Protein AF-A0A9W3X1X2-F1 (afdb_monomer_lite)

Organism: Bacillus thuringiensis (NCBI:txid1428)

pLDDT: mean 78.3, std 17.41, range [26.88, 95.81]

Structure (mmCIF, N/CA/C/O backbone):
data_AF-A0A9W3X1X2-F1
#
_entry.id   AF-A0A9W3X1X2-F1
#
loop_
_atom_site.group_PDB
_atom_site.id
_atom_site.type_symbol
_atom_site.label_atom_id
_atom_site.label_alt_id
_atom_site.label_comp_id
_atom_site.label_asym_id
_atom_site.label_entity_id
_atom_site.label_seq_id
_atom_site.pdbx_PDB_ins_code
_atom_site.Cartn_x
_atom_site.Cartn_y
_atom_site.Cartn_z
_atom_site.occupancy
_atom_site.B_iso_or_equiv
_atom_site.auth_seq_id
_atom_site.auth_comp_id
_atom_site.auth_asym_id
_atom_site.auth_atom_id
_atom_site.pdbx_PDB_model_num
ATOM 1 N N . MET A 1 1 ? -6.642 -30.412 -2.683 1.00 58.03 1 MET A N 1
ATOM 2 C CA . MET A 1 1 ? -6.364 -29.283 -3.602 1.00 58.03 1 MET A CA 1
ATOM 3 C C . MET A 1 1 ? -5.579 -28.286 -2.792 1.00 58.03 1 MET A C 1
ATOM 5 O O . MET A 1 1 ? -6.203 -27.614 -1.983 1.00 58.03 1 MET A O 1
ATOM 9 N N . ALA A 1 2 ? -4.264 -28.210 -2.980 1.00 64.50 2 ALA A N 1
ATOM 10 C CA . ALA A 1 2 ? -3.478 -27.242 -2.226 1.00 64.50 2 ALA A CA 1
ATOM 11 C C . ALA A 1 2 ? -2.322 -26.574 -2.997 1.00 64.50 2 ALA A C 1
ATOM 13 O O . ALA A 1 2 ? -1.527 -25.850 -2.421 1.00 64.50 2 ALA A O 1
ATOM 14 N N . LYS A 1 3 ? -2.352 -26.620 -4.336 1.00 83.69 3 LYS A N 1
ATOM 15 C CA . LYS A 1 3 ? -1.809 -25.515 -5.148 1.00 83.69 3 LYS A CA 1
ATOM 16 C C . LYS A 1 3 ? -2.800 -24.353 -5.187 1.00 83.69 3 LYS A C 1
ATOM 18 O O . LYS A 1 3 ? -4.008 -24.583 -5.312 1.00 83.69 3 LYS A O 1
ATOM 23 N N . LEU A 1 4 ? -2.308 -23.119 -5.152 1.00 84.44 4 LEU A N 1
ATOM 24 C CA . LEU A 1 4 ? -3.162 -21.940 -5.254 1.00 84.44 4 LEU A CA 1
ATOM 25 C C . LEU A 1 4 ? -3.744 -21.828 -6.669 1.00 84.44 4 LEU A C 1
ATOM 27 O O . LEU A 1 4 ? -3.025 -21.714 -7.663 1.00 84.44 4 LEU A O 1
ATOM 31 N N . ALA A 1 5 ? -5.072 -21.872 -6.762 1.00 76.81 5 ALA A N 1
ATOM 32 C CA . ALA A 1 5 ? -5.795 -21.589 -7.995 1.00 76.81 5 ALA A CA 1
ATOM 33 C C . ALA A 1 5 ? -5.966 -20.071 -8.159 1.00 76.81 5 ALA A C 1
ATOM 35 O O . ALA A 1 5 ? -6.158 -19.360 -7.178 1.00 76.81 5 ALA A O 1
ATOM 36 N N . ASN A 1 6 ? -5.950 -19.578 -9.400 1.00 77.31 6 ASN A N 1
ATOM 37 C CA . ASN A 1 6 ? -6.138 -18.156 -9.732 1.00 77.31 6 ASN A CA 1
ATOM 38 C C . ASN A 1 6 ? -5.021 -17.211 -9.248 1.00 77.31 6 ASN A C 1
ATOM 40 O O . ASN A 1 6 ? -5.272 -16.023 -9.057 1.00 77.31 6 ASN A O 1
ATOM 44 N N . VAL A 1 7 ? -3.790 -17.705 -9.082 1.00 79.81 7 VAL A N 1
ATOM 45 C CA . VAL A 1 7 ? -2.621 -16.818 -8.975 1.00 79.81 7 VAL A CA 1
ATOM 46 C C . VAL A 1 7 ? -2.352 -16.215 -10.352 1.00 79.81 7 VAL A C 1
ATOM 48 O O . VAL A 1 7 ? -2.057 -16.938 -11.305 1.00 79.81 7 VAL A O 1
ATOM 51 N N . LYS A 1 8 ? -2.466 -14.893 -10.470 1.00 82.94 8 LYS A N 1
ATOM 52 C CA . LYS A 1 8 ? -2.152 -14.151 -11.693 1.00 82.94 8 LYS A CA 1
ATOM 53 C C . LYS A 1 8 ? -0.729 -13.617 -11.590 1.00 82.94 8 LYS A C 1
ATOM 55 O O . LYS A 1 8 ? -0.434 -12.752 -10.775 1.00 82.94 8 LYS A O 1
ATOM 60 N N . VAL A 1 9 ? 0.170 -14.135 -12.419 1.00 82.81 9 VAL A N 1
ATOM 61 C CA . VAL A 1 9 ? 1.550 -13.641 -12.489 1.00 82.81 9 VAL A CA 1
ATOM 62 C C . VAL A 1 9 ? 1.548 -12.327 -13.266 1.00 82.81 9 VAL A C 1
ATOM 64 O O . VAL A 1 9 ? 1.206 -12.313 -14.446 1.00 82.81 9 VAL A O 1
ATOM 67 N N . VAL A 1 10 ? 1.888 -11.225 -12.597 1.00 69.69 10 VAL A N 1
ATOM 68 C CA . VAL A 1 10 ? 1.957 -9.891 -13.215 1.00 69.69 10 VAL A CA 1
ATOM 69 C C . VAL A 1 10 ? 3.300 -9.720 -13.917 1.00 69.69 10 VAL A C 1
ATOM 71 O O . VAL A 1 10 ? 3.358 -9.271 -15.058 1.00 69.69 10 VAL A O 1
ATOM 74 N N . ASN A 1 11 ? 4.380 -10.105 -13.234 1.00 77.25 11 ASN A N 1
ATOM 75 C CA . ASN A 1 11 ? 5.739 -10.198 -13.762 1.00 77.25 11 ASN A CA 1
ATOM 76 C C . ASN A 1 11 ? 6.569 -11.160 -12.885 1.00 77.25 11 ASN A C 1
ATOM 78 O O . ASN A 1 11 ? 6.034 -11.794 -11.977 1.00 77.25 11 ASN A O 1
ATOM 82 N N . GLU A 1 12 ? 7.872 -11.282 -13.147 1.00 78.44 12 GLU A N 1
ATOM 83 C CA . GLU A 1 12 ? 8.774 -12.173 -12.396 1.00 78.44 12 GLU A CA 1
ATOM 84 C C . GLU A 1 12 ? 8.843 -11.882 -10.886 1.00 78.44 12 GLU A C 1
ATOM 86 O O . GLU A 1 12 ? 9.035 -12.804 -10.096 1.00 78.44 12 GLU A O 1
ATOM 91 N N . ASN A 1 13 ? 8.602 -10.632 -10.482 1.00 85.38 13 ASN A N 1
ATOM 92 C CA . ASN A 1 13 ? 8.718 -10.164 -9.103 1.00 85.38 13 ASN A CA 1
ATOM 93 C C . ASN A 1 13 ? 7.359 -9.907 -8.439 1.00 85.38 13 ASN A C 1
ATOM 95 O O . ASN A 1 13 ? 7.319 -9.493 -7.282 1.00 85.38 13 ASN A O 1
ATOM 99 N N . LYS A 1 14 ? 6.239 -10.109 -9.144 1.00 84.25 14 LYS A N 1
ATOM 100 C CA . LYS A 1 14 ? 4.907 -9.742 -8.654 1.00 84.25 14 LYS A CA 1
ATOM 101 C C . LYS A 1 14 ? 3.842 -10.742 -9.086 1.00 84.25 14 LYS A C 1
ATOM 103 O O . LYS A 1 14 ? 3.657 -11.007 -10.276 1.00 84.25 14 LYS A O 1
ATOM 108 N N . VAL A 1 15 ? 3.077 -11.223 -8.111 1.00 84.06 15 VAL A N 1
ATOM 109 C CA . VAL A 1 15 ? 1.909 -12.083 -8.327 1.00 84.06 15 VAL A CA 1
ATOM 110 C C . VAL A 1 15 ? 0.683 -11.518 -7.620 1.00 84.06 15 VAL A C 1
ATOM 112 O O . VAL A 1 15 ? 0.778 -10.901 -6.567 1.00 84.06 15 VAL A O 1
ATOM 115 N N . GLU A 1 16 ? -0.482 -11.710 -8.213 1.00 83.88 16 GLU A N 1
ATOM 116 C CA . GLU A 1 16 ? -1.778 -11.319 -7.675 1.00 83.88 16 GLU A CA 1
ATOM 117 C C . GLU A 1 16 ? -2.522 -12.573 -7.217 1.00 83.88 16 GLU A C 1
ATOM 119 O O . GLU A 1 16 ? -2.666 -13.536 -7.975 1.00 83.88 16 GLU A O 1
ATOM 124 N N . TYR A 1 17 ? -3.010 -12.565 -5.981 1.00 83.31 17 TYR A N 1
ATOM 125 C CA . TYR A 1 17 ? -3.789 -13.662 -5.425 1.00 83.31 17 TYR A CA 1
ATOM 126 C C . TYR A 1 17 ? -4.832 -13.132 -4.442 1.00 83.31 17 TYR A C 1
ATOM 128 O O . TYR A 1 17 ? -4.536 -12.303 -3.585 1.00 83.31 17 TYR A O 1
ATOM 136 N N . ASN A 1 18 ? -6.071 -13.612 -4.579 1.00 77.12 18 ASN A N 1
ATOM 137 C CA . ASN A 1 18 ? -7.193 -13.310 -3.685 1.00 77.12 18 ASN A CA 1
ATOM 138 C C . ASN A 1 18 ? -7.416 -11.805 -3.404 1.00 77.12 18 ASN A C 1
ATOM 140 O O . ASN A 1 18 ? -7.656 -11.405 -2.268 1.00 77.12 18 ASN A O 1
ATOM 144 N N . GLY A 1 19 ? -7.298 -10.958 -4.433 1.00 67.44 19 GLY A N 1
ATOM 145 C CA . GLY A 1 19 ? -7.490 -9.510 -4.287 1.00 67.44 19 GLY A CA 1
ATOM 146 C C . GLY A 1 19 ? -6.293 -8.760 -3.695 1.00 67.44 19 GLY A C 1
ATOM 147 O O . GLY A 1 19 ? -6.420 -7.576 -3.401 1.00 67.44 19 GLY A O 1
ATOM 148 N N . PHE A 1 20 ? -5.135 -9.406 -3.535 1.00 73.94 20 PHE A N 1
ATOM 149 C CA . PHE A 1 20 ? -3.901 -8.785 -3.053 1.00 73.94 20 PHE A CA 1
ATOM 150 C C . PHE A 1 20 ? -2.744 -8.986 -4.028 1.00 73.94 20 PHE A C 1
ATOM 152 O O . PHE A 1 20 ? -2.660 -9.988 -4.737 1.00 73.94 20 PHE A O 1
ATOM 159 N N . VAL A 1 21 ? -1.834 -8.020 -4.026 1.00 76.81 21 VAL A N 1
ATOM 160 C CA . VAL A 1 21 ? -0.546 -8.068 -4.707 1.00 76.81 21 VAL A CA 1
ATOM 161 C C . VAL A 1 21 ? 0.501 -8.619 -3.744 1.00 76.81 21 VAL A C 1
ATOM 163 O O . VAL A 1 21 ? 0.602 -8.167 -2.603 1.00 76.81 21 VAL A O 1
ATOM 166 N N . TYR A 1 22 ? 1.299 -9.567 -4.218 1.00 89.12 22 TYR A N 1
ATOM 167 C CA . TYR A 1 22 ? 2.428 -10.162 -3.519 1.00 89.12 22 TYR A CA 1
ATOM 168 C C . TYR A 1 22 ? 3.716 -9.886 -4.301 1.00 89.12 22 TYR A C 1
ATOM 170 O O . TYR A 1 22 ? 3.749 -10.067 -5.520 1.00 89.12 22 TYR A O 1
ATOM 178 N N . THR A 1 23 ? 4.772 -9.450 -3.617 1.00 88.69 23 THR A N 1
ATOM 179 C CA . THR A 1 23 ? 6.056 -9.072 -4.230 1.00 88.69 23 THR A CA 1
ATOM 180 C C . THR A 1 23 ? 7.182 -10.006 -3.807 1.00 88.69 23 THR A C 1
ATOM 182 O O . THR A 1 23 ? 7.220 -10.460 -2.666 1.00 88.69 23 THR A O 1
ATOM 185 N N . LEU A 1 24 ? 8.097 -10.306 -4.728 1.00 91.69 24 LEU A N 1
ATOM 186 C CA . LEU A 1 24 ? 9.249 -11.170 -4.488 1.00 91.69 24 LEU A CA 1
ATOM 187 C C . LEU A 1 24 ? 10.146 -10.564 -3.401 1.00 91.69 24 LEU A C 1
ATOM 189 O O . LEU A 1 24 ? 10.536 -9.399 -3.482 1.00 91.69 24 LEU A O 1
ATOM 193 N N . VAL A 1 25 ? 10.488 -11.365 -2.395 1.00 90.38 25 VAL A N 1
ATOM 194 C CA . VAL A 1 25 ? 11.374 -10.974 -1.296 1.00 90.38 25 VAL A CA 1
ATOM 195 C C . VAL A 1 25 ? 12.631 -11.836 -1.276 1.00 90.38 25 VAL A C 1
ATOM 197 O O . VAL A 1 25 ? 12.610 -13.009 -1.633 1.00 90.38 25 VAL A O 1
ATOM 200 N N . THR A 1 26 ? 13.739 -11.241 -0.837 1.00 83.88 26 THR A N 1
ATOM 201 C CA . THR A 1 26 ? 15.051 -11.901 -0.717 1.00 83.88 26 THR A CA 1
ATOM 202 C C . THR A 1 26 ? 15.338 -12.449 0.683 1.00 83.88 26 THR A C 1
ATOM 204 O O . THR A 1 26 ? 16.428 -12.960 0.922 1.00 83.88 26 THR A O 1
ATOM 207 N N . GLY A 1 27 ? 14.395 -12.312 1.620 1.00 81.56 27 GLY A N 1
ATOM 208 C CA . GLY A 1 27 ? 14.510 -12.836 2.983 1.00 81.56 27 GLY A CA 1
ATOM 209 C C . GLY A 1 27 ? 13.617 -14.049 3.214 1.00 81.56 27 GLY A C 1
ATOM 210 O O . GLY A 1 27 ? 12.752 -14.340 2.390 1.00 81.56 27 GLY A O 1
ATOM 211 N N . ASP A 1 28 ? 13.803 -14.690 4.367 1.00 89.88 28 ASP A N 1
ATOM 212 C CA . ASP A 1 28 ? 13.058 -15.879 4.786 1.00 89.88 28 ASP A CA 1
ATOM 213 C C . ASP A 1 28 ? 11.540 -15.692 4.650 1.00 89.88 28 ASP A C 1
ATOM 215 O O . ASP A 1 28 ? 10.989 -14.602 4.893 1.00 89.88 28 ASP A O 1
ATOM 219 N N . ALA A 1 29 ? 10.870 -16.772 4.253 1.00 89.81 29 ALA A N 1
ATOM 220 C CA . ALA A 1 29 ? 9.425 -16.844 4.180 1.00 89.81 29 ALA A CA 1
ATOM 221 C C . ALA A 1 29 ? 8.799 -16.743 5.566 1.00 89.81 29 ALA A C 1
ATOM 223 O O . ALA A 1 29 ? 9.352 -17.199 6.567 1.00 89.81 29 ALA A O 1
ATOM 224 N N . LYS A 1 30 ? 7.615 -16.142 5.599 1.00 91.75 30 LYS A N 1
ATOM 225 C CA . LYS A 1 30 ? 6.756 -16.030 6.772 1.00 91.75 30 LYS A CA 1
ATOM 226 C C . LYS A 1 30 ? 5.417 -16.685 6.469 1.00 91.75 30 LYS A C 1
ATOM 228 O O . LYS A 1 30 ? 5.033 -16.834 5.311 1.00 91.75 30 LYS A O 1
ATOM 233 N N . VAL A 1 31 ? 4.689 -17.020 7.527 1.00 89.44 31 VAL A N 1
ATOM 234 C CA . VAL A 1 31 ? 3.285 -17.434 7.430 1.00 89.44 31 VAL A CA 1
ATOM 235 C C . VAL A 1 31 ? 2.508 -16.405 6.596 1.00 89.44 31 VAL A C 1
ATOM 237 O O . VAL A 1 31 ? 2.707 -15.202 6.761 1.00 89.44 31 VAL A O 1
ATOM 240 N N . GLU A 1 32 ? 1.643 -16.894 5.706 1.00 88.50 32 GLU A N 1
ATOM 241 C CA . GLU A 1 32 ? 0.856 -16.141 4.714 1.00 88.50 32 GLU A CA 1
ATOM 242 C C . GLU A 1 32 ? 1.614 -15.616 3.484 1.00 88.50 32 GLU A C 1
ATOM 244 O O . GLU A 1 32 ? 0.979 -15.064 2.576 1.00 88.50 32 GLU A O 1
ATOM 249 N N . ASP A 1 33 ? 2.930 -15.815 3.393 1.00 93.31 33 ASP A N 1
ATOM 250 C CA . ASP A 1 33 ? 3.648 -15.602 2.135 1.00 93.31 33 ASP A CA 1
ATOM 251 C C . ASP A 1 33 ? 3.246 -16.674 1.098 1.00 93.31 33 ASP A C 1
ATOM 253 O O . ASP A 1 33 ? 2.682 -17.724 1.416 1.00 93.31 33 ASP A O 1
ATOM 257 N N . ILE A 1 34 ? 3.529 -16.409 -0.176 1.00 93.75 34 ILE A N 1
ATOM 258 C CA . ILE A 1 34 ? 3.343 -17.364 -1.271 1.00 93.75 34 ILE A CA 1
ATOM 259 C C . ILE A 1 34 ? 4.714 -17.851 -1.722 1.00 93.75 34 ILE A C 1
ATOM 261 O O . ILE A 1 34 ? 5.557 -17.047 -2.106 1.00 93.75 34 ILE A O 1
ATOM 265 N N . VAL A 1 35 ? 4.928 -19.161 -1.748 1.00 93.31 35 VAL A N 1
ATOM 266 C CA . VAL A 1 35 ? 6.152 -19.765 -2.279 1.00 93.31 35 VAL A CA 1
ATOM 267 C C . VAL A 1 35 ? 5.898 -20.341 -3.669 1.00 93.31 35 VAL A C 1
ATOM 269 O O . VAL A 1 35 ? 4.869 -20.971 -3.922 1.00 93.31 35 VAL A O 1
ATOM 272 N N . LYS A 1 36 ? 6.826 -20.104 -4.596 1.00 93.94 36 LYS A N 1
ATOM 273 C CA . LYS A 1 36 ? 6.826 -20.716 -5.926 1.00 93.94 36 LYS A CA 1
ATOM 274 C C . LYS A 1 36 ? 7.814 -21.874 -5.941 1.00 93.94 36 LYS A C 1
ATOM 276 O O . LYS A 1 36 ? 9.012 -21.652 -5.771 1.00 93.94 36 LYS A O 1
ATOM 281 N N . ALA A 1 37 ? 7.316 -23.080 -6.197 1.00 90.25 37 ALA A N 1
ATOM 282 C CA . ALA A 1 37 ? 8.155 -24.266 -6.320 1.00 90.25 37 ALA A CA 1
ATOM 283 C C . ALA A 1 37 ? 9.147 -24.091 -7.481 1.00 90.25 37 ALA A C 1
ATOM 285 O O . ALA A 1 37 ? 8.745 -23.805 -8.612 1.00 90.25 37 ALA A O 1
ATOM 286 N N . SER A 1 38 ? 10.440 -24.235 -7.197 1.00 87.75 38 SER A N 1
ATOM 287 C CA . SER A 1 38 ? 11.518 -24.156 -8.196 1.00 87.75 38 SER A CA 1
ATOM 288 C C . SER A 1 38 ? 11.817 -25.508 -8.839 1.00 87.75 38 SER A C 1
ATOM 290 O O . SER A 1 38 ? 12.413 -25.535 -9.909 1.00 87.75 38 SER A O 1
ATOM 292 N N . GLU A 1 39 ? 11.367 -26.607 -8.226 1.00 83.00 39 GLU A N 1
ATOM 293 C CA . GLU A 1 39 ? 11.610 -27.974 -8.685 1.00 83.00 39 GLU A CA 1
ATOM 294 C C . GLU A 1 39 ? 10.339 -28.837 -8.577 1.00 83.00 39 GLU A C 1
ATOM 296 O O . GLU A 1 39 ? 9.377 -28.498 -7.881 1.00 83.00 39 GLU A O 1
ATOM 301 N N . GLN A 1 40 ? 10.317 -29.947 -9.317 1.00 80.00 40 GLN A N 1
ATOM 302 C CA . GLN A 1 40 ? 9.240 -30.937 -9.295 1.00 80.00 40 GLN A CA 1
ATOM 303 C C . GLN A 1 40 ? 9.502 -31.961 -8.183 1.00 80.00 40 GLN A C 1
ATOM 305 O O . GLN A 1 40 ? 10.465 -32.721 -8.270 1.00 80.00 40 GLN A O 1
ATOM 310 N N . GLU A 1 41 ? 8.596 -32.066 -7.207 1.00 80.19 41 GLU A N 1
ATOM 311 C CA . GLU A 1 41 ? 8.694 -33.047 -6.115 1.00 80.19 41 GLU A CA 1
ATOM 312 C C . GLU A 1 41 ? 7.440 -33.933 -6.005 1.00 80.19 41 GLU A C 1
ATOM 314 O O . GLU A 1 41 ? 6.533 -33.873 -6.846 1.00 80.19 41 GLU A O 1
ATOM 319 N N . LEU A 1 42 ? 7.412 -34.818 -4.999 1.00 76.56 42 LEU A N 1
ATOM 320 C CA . LEU A 1 42 ? 6.260 -35.673 -4.719 1.00 76.56 42 LEU A CA 1
ATOM 321 C C . LEU A 1 42 ? 5.060 -34.786 -4.374 1.00 76.56 42 LEU A C 1
ATOM 323 O O . LEU A 1 42 ? 5.112 -34.009 -3.429 1.00 76.56 42 LEU A O 1
ATOM 327 N N . ASP A 1 43 ? 4.015 -34.868 -5.195 1.00 83.25 43 ASP A N 1
ATOM 328 C CA . ASP A 1 43 ? 2.779 -34.096 -5.047 1.00 83.25 43 ASP A CA 1
ATOM 329 C C . ASP A 1 43 ? 2.953 -32.560 -5.050 1.00 83.25 43 ASP A C 1
ATOM 331 O O . ASP A 1 43 ? 2.007 -31.823 -4.788 1.00 83.25 43 ASP A O 1
ATOM 335 N N . VAL A 1 44 ? 4.103 -32.054 -5.508 1.00 86.69 44 VAL A N 1
ATOM 336 C CA . VAL A 1 44 ? 4.395 -30.626 -5.730 1.00 86.69 44 VAL A CA 1
ATOM 337 C C . VAL A 1 44 ? 4.721 -30.403 -7.203 1.00 86.69 44 VAL A C 1
ATOM 339 O O . VAL A 1 44 ? 5.481 -31.158 -7.799 1.00 86.69 44 VAL A O 1
ATOM 342 N N . THR A 1 45 ? 4.135 -29.391 -7.839 1.00 88.12 45 THR A N 1
ATOM 343 C CA . THR A 1 45 ? 4.361 -29.104 -9.264 1.00 88.12 45 THR A CA 1
ATOM 344 C C . THR A 1 45 ? 5.368 -27.973 -9.437 1.00 88.12 45 THR A C 1
ATOM 346 O O . THR A 1 45 ? 5.162 -26.892 -8.889 1.00 88.12 45 THR A O 1
ATOM 349 N N . GLU A 1 46 ? 6.404 -28.193 -10.250 1.00 88.25 46 GLU A N 1
ATOM 350 C CA . GLU A 1 46 ? 7.388 -27.156 -10.585 1.00 88.25 46 GLU A CA 1
ATOM 351 C C . GLU A 1 46 ? 6.697 -25.911 -11.165 1.00 88.25 46 GLU A C 1
ATOM 353 O O . GLU A 1 46 ? 5.815 -25.997 -12.026 1.00 88.25 46 GLU A O 1
ATOM 358 N N . GLY A 1 47 ? 7.075 -24.734 -10.670 1.00 87.25 47 GLY A N 1
ATOM 359 C CA . GLY A 1 47 ? 6.513 -23.450 -11.073 1.00 87.25 47 GLY A CA 1
ATOM 360 C C . GLY A 1 47 ? 5.129 -23.134 -10.499 1.00 87.25 47 GLY A C 1
ATOM 361 O O . GLY A 1 47 ? 4.630 -22.034 -10.745 1.00 87.25 47 GLY A O 1
ATOM 362 N N . ALA A 1 48 ? 4.509 -24.047 -9.742 1.00 91.62 48 ALA A N 1
ATOM 363 C CA . ALA A 1 48 ? 3.251 -23.783 -9.052 1.00 91.62 48 ALA A CA 1
ATOM 364 C C . ALA A 1 48 ? 3.461 -22.967 -7.768 1.00 91.62 48 ALA A C 1
ATOM 366 O O . ALA A 1 48 ? 4.549 -22.930 -7.192 1.00 91.62 48 ALA A O 1
ATOM 367 N N . PHE A 1 49 ? 2.387 -22.306 -7.337 1.00 93.19 49 PHE A N 1
ATOM 368 C CA . PHE A 1 49 ? 2.370 -21.430 -6.172 1.00 93.19 49 PHE A CA 1
ATOM 369 C C . PHE A 1 49 ? 1.612 -22.080 -5.017 1.00 93.19 49 PHE A C 1
ATOM 371 O O . PHE A 1 49 ? 0.521 -22.627 -5.213 1.00 93.19 49 PHE A O 1
ATOM 378 N N . TYR A 1 50 ? 2.172 -21.958 -3.820 1.00 92.88 50 TYR A N 1
ATOM 379 C CA . TYR A 1 50 ? 1.668 -22.549 -2.588 1.00 92.88 50 TYR A CA 1
ATOM 380 C C . TYR A 1 50 ? 1.634 -21.489 -1.487 1.00 92.88 50 TYR A C 1
ATOM 382 O O . TYR A 1 50 ? 2.497 -20.615 -1.437 1.00 92.88 50 TYR A O 1
ATOM 390 N N . LEU A 1 51 ? 0.617 -21.536 -0.627 1.00 92.31 51 LEU A N 1
ATOM 391 C CA . LEU A 1 51 ? 0.520 -20.634 0.522 1.00 92.31 51 LEU A CA 1
ATOM 392 C C . LEU A 1 51 ? 1.330 -21.217 1.679 1.00 92.31 51 LEU A C 1
ATOM 394 O O . LEU A 1 51 ? 1.126 -22.377 2.040 1.00 92.31 51 LEU A O 1
ATOM 398 N N . VAL A 1 52 ? 2.202 -20.407 2.270 1.00 92.44 52 VAL A N 1
ATOM 399 C CA . VAL A 1 52 ? 2.929 -20.766 3.487 1.00 92.44 52 VAL A CA 1
ATOM 400 C C . VAL A 1 52 ? 1.947 -20.745 4.654 1.00 92.44 52 VAL A C 1
ATOM 402 O O . VAL A 1 52 ? 1.371 -19.702 4.972 1.00 92.44 52 VAL A O 1
ATOM 405 N N . VAL A 1 53 ? 1.727 -21.905 5.271 1.00 92.81 53 VAL A N 1
ATOM 406 C CA . VAL A 1 53 ? 0.766 -22.067 6.374 1.00 92.81 53 VAL A CA 1
ATOM 407 C C . VAL A 1 53 ? 1.431 -22.034 7.742 1.00 92.81 53 VAL A C 1
ATOM 409 O O . VAL A 1 53 ? 0.757 -21.709 8.714 1.00 92.81 53 VAL A O 1
ATOM 412 N N . ASP A 1 54 ? 2.721 -22.359 7.817 1.00 92.00 54 ASP A N 1
ATOM 413 C CA . ASP A 1 54 ? 3.502 -22.328 9.052 1.00 92.00 54 ASP A CA 1
ATOM 414 C C . ASP A 1 54 ? 5.008 -22.245 8.750 1.00 92.00 54 ASP A C 1
ATOM 416 O O . ASP A 1 54 ? 5.425 -22.485 7.614 1.00 92.00 54 ASP A O 1
ATOM 420 N N . ILE A 1 55 ? 5.807 -21.924 9.767 1.00 93.56 55 ILE A N 1
ATOM 421 C CA . ILE A 1 55 ? 7.265 -22.114 9.775 1.00 93.56 55 ILE A CA 1
ATOM 422 C C . ILE A 1 55 ? 7.573 -23.041 10.947 1.00 93.56 55 ILE A C 1
ATOM 424 O O . ILE A 1 55 ? 7.207 -22.718 12.078 1.00 93.56 55 ILE A O 1
ATOM 428 N N . ASP A 1 56 ? 8.192 -24.191 10.689 1.00 88.50 56 ASP A N 1
ATOM 429 C CA . ASP A 1 56 ? 8.420 -25.178 11.745 1.00 88.50 56 ASP A CA 1
ATOM 430 C C . ASP A 1 56 ? 9.627 -24.848 12.645 1.00 88.50 56 ASP A C 1
ATOM 432 O O . ASP A 1 56 ? 10.323 -23.844 12.472 1.00 88.50 56 ASP A O 1
ATOM 436 N N . ASP A 1 57 ? 9.858 -25.695 13.652 1.00 87.19 57 ASP A N 1
ATOM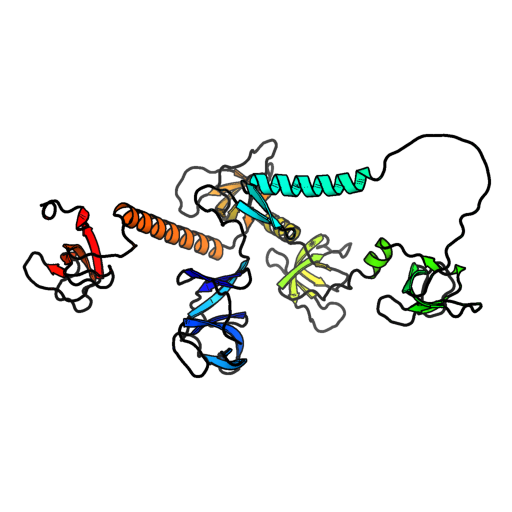 437 C CA . ASP A 1 57 ? 10.917 -25.500 14.650 1.00 87.19 57 ASP A CA 1
ATOM 438 C C . ASP A 1 57 ? 12.339 -25.571 14.053 1.00 87.19 57 ASP A C 1
ATOM 440 O O . ASP A 1 57 ? 13.275 -25.028 14.651 1.00 87.19 57 ASP A O 1
ATOM 444 N N . ASP A 1 58 ? 12.505 -26.205 12.885 1.00 87.31 58 ASP A N 1
ATOM 445 C CA . ASP A 1 58 ? 13.769 -26.293 12.145 1.00 87.31 58 ASP A CA 1
ATOM 446 C C . ASP A 1 58 ? 13.930 -25.134 11.133 1.00 87.31 58 ASP A C 1
ATOM 448 O O . ASP A 1 58 ? 14.962 -25.025 10.465 1.00 87.31 58 ASP A O 1
ATOM 452 N N . ASN A 1 59 ? 12.977 -24.188 11.134 1.00 87.25 59 ASN A N 1
ATOM 453 C CA . ASN A 1 59 ? 12.874 -23.017 10.262 1.00 87.25 59 ASN A CA 1
ATOM 454 C C . ASN A 1 59 ? 12.493 -23.352 8.810 1.00 87.25 59 ASN A C 1
ATOM 456 O O . ASN A 1 59 ? 12.722 -22.526 7.921 1.00 87.25 59 ASN A O 1
ATOM 460 N N . ASP A 1 60 ? 11.881 -24.511 8.570 1.00 91.19 60 ASP A N 1
ATOM 461 C CA . ASP A 1 60 ? 11.401 -24.918 7.254 1.00 91.19 60 ASP A CA 1
ATOM 462 C C . ASP A 1 60 ? 10.024 -24.320 6.945 1.00 91.19 60 ASP A C 1
ATOM 464 O O . ASP A 1 60 ? 9.171 -24.100 7.811 1.00 91.19 60 ASP A O 1
ATOM 468 N N . ILE A 1 61 ? 9.802 -24.040 5.664 1.00 93.19 61 ILE A N 1
ATOM 469 C CA . ILE A 1 61 ? 8.555 -23.501 5.132 1.00 93.19 61 ILE A CA 1
ATOM 470 C C . ILE A 1 61 ? 7.537 -24.634 5.051 1.00 93.19 61 ILE A C 1
ATOM 472 O O . ILE A 1 61 ? 7.693 -25.543 4.237 1.00 93.19 61 ILE A O 1
ATOM 476 N N . VAL A 1 62 ? 6.451 -24.544 5.818 1.00 92.12 62 VAL A N 1
ATOM 477 C CA . VAL A 1 62 ? 5.364 -25.526 5.778 1.00 92.12 62 VAL A CA 1
ATOM 478 C C . VAL A 1 62 ? 4.260 -25.034 4.848 1.00 92.12 62 VAL A C 1
ATOM 480 O O . VAL A 1 62 ? 3.733 -23.928 5.001 1.00 92.12 62 VAL A O 1
ATOM 483 N N . PHE A 1 63 ? 3.858 -25.871 3.897 1.00 92.50 63 PHE A N 1
ATOM 484 C CA . PHE A 1 63 ? 2.747 -25.604 2.983 1.00 92.50 63 PHE A CA 1
ATOM 485 C C . PHE A 1 63 ? 1.930 -26.873 2.725 1.00 92.50 63 PHE A C 1
ATOM 487 O O . PHE A 1 63 ? 2.311 -27.977 3.115 1.00 92.50 63 PHE A O 1
ATOM 494 N N . LYS A 1 64 ? 0.762 -26.714 2.101 1.00 90.12 64 LYS A N 1
ATOM 495 C CA . LYS A 1 64 ? -0.069 -27.840 1.665 1.00 90.12 64 LYS A CA 1
ATOM 496 C C . LYS A 1 64 ? 0.239 -28.180 0.210 1.00 90.12 64 LYS A C 1
ATOM 498 O O . LYS A 1 64 ? 0.309 -27.274 -0.611 1.00 90.12 64 LYS A O 1
ATOM 503 N N . ASP A 1 65 ? 0.390 -29.454 -0.128 1.00 88.12 65 ASP A N 1
ATOM 504 C CA . ASP A 1 65 ? 0.752 -29.911 -1.477 1.00 88.12 65 ASP A CA 1
ATOM 505 C C . ASP A 1 65 ? -0.466 -30.163 -2.402 1.00 88.12 65 ASP A C 1
ATOM 507 O O . ASP A 1 65 ? -1.611 -29.824 -2.110 1.00 88.12 65 ASP A O 1
ATOM 511 N N . ASN A 1 66 ? -0.284 -30.767 -3.577 1.00 86.69 66 ASN A N 1
ATOM 512 C CA . ASN A 1 66 ? -1.395 -30.988 -4.508 1.00 86.69 66 ASN A CA 1
ATOM 513 C C . ASN A 1 66 ? -2.505 -31.911 -3.958 1.00 86.69 66 ASN A C 1
ATOM 515 O O . ASN A 1 66 ? -3.652 -31.803 -4.423 1.00 86.69 66 ASN A O 1
ATOM 519 N N . VAL A 1 67 ? -2.203 -32.760 -2.971 1.00 85.50 67 VAL A N 1
ATOM 520 C CA . VAL A 1 67 ? -3.135 -33.704 -2.337 1.00 85.50 67 VAL A CA 1
ATOM 521 C C . VAL A 1 67 ? -3.614 -33.261 -0.949 1.00 85.50 67 VAL A C 1
ATOM 523 O O . VAL A 1 67 ? -4.462 -33.946 -0.387 1.00 85.50 67 VAL A O 1
ATOM 526 N N . ASP A 1 68 ? -3.239 -32.050 -0.510 1.00 84.25 68 ASP A N 1
ATOM 527 C CA . ASP A 1 68 ? -3.600 -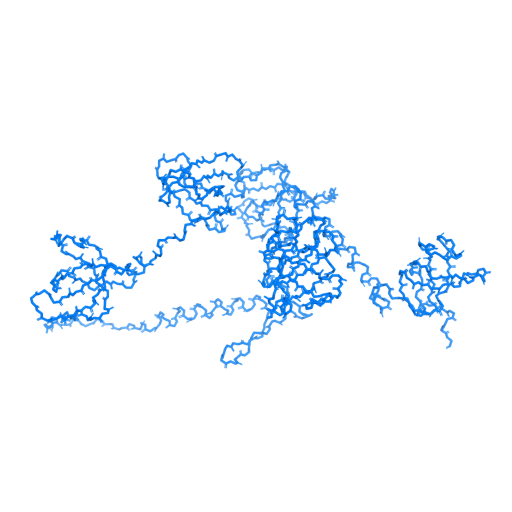31.438 0.788 1.00 84.25 68 ASP A CA 1
ATOM 528 C C . ASP A 1 68 ? -2.836 -32.010 2.001 1.00 84.25 68 ASP A C 1
ATOM 530 O O . ASP A 1 68 ? -3.202 -31.784 3.162 1.00 84.25 68 ASP A O 1
ATOM 534 N N . ASP A 1 69 ? -1.722 -32.694 1.735 1.00 85.38 69 ASP A N 1
ATOM 535 C CA . ASP A 1 69 ? -0.776 -33.125 2.757 1.00 85.38 69 ASP A CA 1
ATOM 536 C C . ASP A 1 69 ? 0.228 -32.002 3.058 1.00 85.38 69 ASP A C 1
ATOM 538 O O . ASP A 1 69 ? 0.437 -31.084 2.262 1.00 85.38 69 ASP A O 1
ATOM 542 N N . SER A 1 70 ? 0.790 -32.009 4.270 1.00 88.19 70 SER A N 1
ATOM 543 C CA . SER A 1 70 ? 1.816 -31.032 4.645 1.00 88.19 70 SER A CA 1
ATOM 544 C C . SER A 1 70 ? 3.152 -31.415 4.017 1.00 88.19 70 SER A C 1
ATOM 546 O O . SER A 1 70 ? 3.606 -32.545 4.190 1.00 88.19 70 SER A O 1
ATOM 548 N N . ASN A 1 71 ? 3.781 -30.458 3.344 1.00 89.31 71 ASN A N 1
ATOM 549 C CA . ASN A 1 71 ? 5.106 -30.595 2.759 1.00 89.31 71 ASN A CA 1
ATOM 550 C C . ASN A 1 71 ? 5.993 -29.403 3.159 1.00 89.31 71 ASN A C 1
ATOM 552 O O . ASN A 1 71 ? 5.494 -28.406 3.695 1.00 89.31 71 ASN A O 1
ATOM 556 N N . TYR A 1 72 ? 7.298 -29.543 2.939 1.00 91.25 72 TYR A N 1
ATOM 557 C CA . TYR A 1 72 ? 8.332 -28.702 3.528 1.00 91.25 72 TYR A CA 1
ATOM 558 C C . TYR A 1 72 ? 9.301 -28.212 2.463 1.00 91.25 72 TYR A C 1
ATOM 560 O O . TYR A 1 72 ? 9.739 -28.984 1.614 1.00 91.25 72 TYR A O 1
ATOM 568 N N . PHE A 1 73 ? 9.663 -26.939 2.541 1.00 91.38 73 PHE A N 1
ATOM 569 C CA . PHE A 1 73 ? 10.723 -26.349 1.736 1.00 91.38 73 PHE A CA 1
ATOM 570 C C . PHE A 1 73 ? 11.757 -25.686 2.635 1.00 91.38 73 PHE A C 1
ATOM 572 O O . PHE A 1 73 ? 11.397 -24.996 3.587 1.00 91.38 73 PHE A O 1
ATOM 579 N N . ASN A 1 74 ? 13.037 -25.821 2.292 1.00 89.06 74 ASN A N 1
ATOM 580 C CA . ASN A 1 74 ? 14.075 -25.071 2.987 1.00 89.06 74 ASN A CA 1
ATOM 581 C C . ASN A 1 74 ? 13.968 -23.581 2.634 1.00 89.06 74 ASN A C 1
ATOM 583 O O . ASN A 1 74 ? 13.616 -23.187 1.513 1.00 89.06 74 ASN A O 1
ATOM 587 N N . GLN A 1 75 ? 14.352 -22.730 3.578 1.00 88.69 75 GLN A N 1
ATOM 588 C CA . GLN A 1 75 ? 14.467 -21.296 3.331 1.00 88.69 75 GLN A CA 1
ATOM 589 C C . GLN A 1 75 ? 15.531 -20.999 2.267 1.00 88.69 75 GLN A C 1
ATOM 591 O O . GLN A 1 75 ? 16.605 -21.598 2.238 1.00 88.69 75 GLN A O 1
ATOM 596 N N . GLY A 1 76 ? 15.247 -20.029 1.398 1.00 84.25 76 GLY A N 1
ATOM 597 C CA . GLY A 1 76 ? 16.198 -19.533 0.398 1.00 84.25 76 GLY A CA 1
ATOM 598 C C . GLY A 1 76 ? 16.361 -20.388 -0.866 1.00 84.25 76 GLY A C 1
ATOM 599 O O . GLY A 1 76 ? 17.030 -19.939 -1.794 1.00 84.25 76 GLY A O 1
ATOM 600 N N . GLU A 1 77 ? 15.739 -21.568 -0.951 1.00 86.31 77 GLU A N 1
ATOM 601 C CA . GLU A 1 77 ? 15.801 -22.433 -2.148 1.00 86.31 77 GLU A CA 1
ATOM 602 C C . GLU A 1 77 ? 14.692 -22.136 -3.173 1.00 86.31 77 GLU A C 1
ATOM 604 O O . GLU A 1 77 ? 14.789 -22.492 -4.352 1.00 86.31 77 GLU A O 1
ATOM 609 N N . HIS A 1 78 ? 13.650 -21.424 -2.743 1.00 90.25 78 HIS A N 1
ATOM 610 C CA . HIS A 1 78 ? 12.463 -21.137 -3.539 1.00 90.25 78 HIS A CA 1
ATOM 611 C C . HIS A 1 78 ? 12.139 -19.644 -3.542 1.00 90.25 78 HIS A C 1
ATOM 613 O O . HIS A 1 78 ? 12.468 -18.906 -2.613 1.00 90.25 78 HIS A O 1
ATOM 619 N N . SER A 1 79 ? 11.472 -19.180 -4.600 1.00 92.44 79 SER A N 1
ATOM 620 C CA . SER A 1 79 ? 11.043 -17.784 -4.689 1.00 92.44 79 SER A CA 1
ATOM 621 C C . SER A 1 79 ? 9.860 -17.536 -3.759 1.00 92.44 79 SER A C 1
ATOM 623 O O . SER A 1 79 ? 8.825 -18.194 -3.881 1.00 92.44 79 SER A O 1
ATOM 625 N N . VAL A 1 80 ? 10.001 -16.561 -2.865 1.00 94.06 80 VAL A N 1
ATOM 626 C CA . VAL A 1 80 ? 8.989 -16.201 -1.868 1.00 94.06 80 VAL A CA 1
ATOM 627 C C . VAL A 1 80 ? 8.388 -14.848 -2.216 1.00 94.06 80 VAL A C 1
ATOM 629 O O . VAL A 1 80 ? 9.107 -13.880 -2.447 1.00 94.06 80 VAL A O 1
ATOM 632 N N . PHE A 1 81 ? 7.064 -14.767 -2.221 1.00 93.31 81 PHE A N 1
ATOM 633 C CA . PHE A 1 81 ? 6.302 -13.564 -2.503 1.00 93.31 81 PHE A CA 1
ATOM 634 C C . PHE A 1 81 ? 5.534 -13.142 -1.253 1.00 93.31 81 PHE A C 1
ATOM 636 O O . PHE A 1 81 ? 4.704 -13.892 -0.741 1.00 93.31 81 PHE A O 1
ATOM 643 N N . ARG A 1 82 ? 5.789 -11.927 -0.772 1.00 93.19 82 ARG A N 1
ATOM 644 C CA . ARG A 1 82 ? 5.177 -11.378 0.437 1.00 93.19 82 ARG A CA 1
ATOM 645 C C . ARG A 1 82 ? 3.989 -10.502 0.109 1.00 93.19 82 ARG A C 1
ATOM 647 O O . ARG A 1 82 ? 4.056 -9.682 -0.806 1.00 93.19 82 ARG A O 1
ATOM 654 N N . LYS A 1 83 ? 2.917 -10.649 0.887 1.00 87.69 83 LYS A N 1
ATOM 655 C CA . LYS A 1 83 ? 1.713 -9.824 0.763 1.00 87.69 83 LYS A CA 1
ATOM 656 C C . LYS A 1 83 ? 2.081 -8.346 0.911 1.00 87.69 83 LYS A C 1
ATOM 658 O O . LYS A 1 83 ? 2.663 -7.952 1.918 1.00 87.69 83 LYS A O 1
ATOM 663 N N . SER A 1 84 ? 1.748 -7.547 -0.098 1.00 79.81 84 SER A N 1
ATOM 664 C CA . SER A 1 84 ? 2.080 -6.124 -0.166 1.00 79.81 84 SER A CA 1
ATOM 665 C C . SER A 1 84 ? 0.841 -5.259 0.076 1.00 79.81 84 SER A C 1
ATOM 667 O O . SER A 1 84 ? 0.642 -4.771 1.185 1.00 79.81 84 SER A O 1
ATOM 669 N N . HIS A 1 85 ? -0.029 -5.104 -0.923 1.00 62.25 85 HIS A N 1
ATOM 670 C CA . HIS A 1 85 ? -1.215 -4.245 -0.848 1.00 62.25 85 HIS A CA 1
ATOM 671 C C . HIS A 1 85 ? -2.417 -4.886 -1.557 1.00 62.25 85 HIS A C 1
ATOM 673 O O . HIS A 1 85 ? -2.260 -5.825 -2.338 1.00 62.25 85 HIS A O 1
ATOM 679 N N . ALA A 1 86 ? -3.631 -4.405 -1.278 1.00 56.88 86 ALA A N 1
ATOM 680 C CA . ALA A 1 86 ? -4.829 -4.839 -1.998 1.00 56.88 86 ALA A CA 1
ATOM 681 C C . ALA A 1 86 ? -4.775 -4.382 -3.468 1.00 56.88 86 ALA A C 1
ATOM 683 O O . ALA A 1 86 ? -4.182 -3.348 -3.787 1.00 56.88 86 ALA A O 1
ATOM 684 N N . ILE A 1 87 ? -5.375 -5.160 -4.368 1.00 56.88 87 ILE A N 1
ATOM 685 C CA . ILE A 1 87 ? -5.552 -4.783 -5.771 1.00 56.88 87 ILE A CA 1
ATOM 686 C C . ILE A 1 87 ? -6.630 -3.699 -5.810 1.00 56.88 87 ILE A C 1
ATOM 688 O O . ILE A 1 87 ? -7.803 -3.981 -5.576 1.00 56.88 87 ILE A O 1
ATOM 692 N N . THR A 1 88 ? -6.243 -2.464 -6.116 1.00 43.59 88 THR A N 1
ATOM 693 C CA . THR A 1 88 ? -7.190 -1.421 -6.507 1.00 43.59 88 THR A CA 1
ATOM 694 C C . THR A 1 88 ? -7.609 -1.684 -7.952 1.00 43.59 88 THR A C 1
ATOM 696 O O . THR A 1 88 ? -6.777 -1.771 -8.857 1.00 43.59 88 THR A O 1
ATOM 699 N N . THR A 1 89 ? -8.905 -1.879 -8.190 1.00 37.78 89 THR A N 1
ATOM 700 C CA . THR A 1 89 ? -9.474 -2.099 -9.530 1.00 37.78 89 THR A CA 1
ATOM 701 C C . THR A 1 89 ? -9.548 -0.798 -10.334 1.00 37.78 89 THR A C 1
ATOM 703 O O . THR A 1 89 ? -10.593 -0.480 -10.887 1.00 37.78 89 THR A O 1
ATOM 706 N N . ASP A 1 90 ? -8.442 -0.059 -10.421 1.00 37.16 90 ASP A N 1
ATOM 707 C CA . ASP A 1 90 ? -8.336 1.171 -11.222 1.00 37.16 90 ASP A CA 1
ATOM 708 C C . ASP A 1 90 ? -7.731 0.934 -12.609 1.00 37.16 90 ASP A C 1
ATOM 710 O O . ASP A 1 90 ? -7.564 1.861 -13.397 1.00 37.16 90 ASP A O 1
ATOM 714 N N . LYS A 1 91 ? -7.385 -0.313 -12.951 1.00 38.62 91 LYS A N 1
ATOM 715 C CA . LYS A 1 91 ? -6.726 -0.625 -14.225 1.00 38.62 91 LYS A CA 1
ATOM 716 C C . LYS A 1 91 ? -7.327 -1.850 -14.907 1.00 38.62 91 LYS A C 1
ATOM 718 O O . LYS A 1 91 ? -6.744 -2.931 -14.918 1.00 38.62 91 LYS A O 1
ATOM 723 N N . LEU A 1 92 ? -8.484 -1.651 -15.530 1.00 35.50 92 LEU A N 1
ATOM 724 C CA . LEU A 1 92 ? -8.900 -2.404 -16.716 1.00 35.50 92 LEU A CA 1
ATOM 725 C C . LEU A 1 92 ? -9.251 -1.390 -17.808 1.00 35.50 92 LEU A C 1
ATOM 727 O O . LEU A 1 92 ? -10.413 -1.074 -18.033 1.00 35.50 92 LEU A O 1
ATOM 731 N N . THR A 1 93 ? -8.220 -0.837 -18.440 1.00 32.06 93 THR A N 1
ATOM 732 C CA . THR A 1 93 ? -8.336 -0.018 -19.646 1.00 32.06 93 THR A CA 1
ATOM 733 C C . THR A 1 93 ? -7.815 -0.822 -20.830 1.00 32.06 93 THR A C 1
ATOM 735 O O . THR A 1 93 ? -6.612 -0.987 -21.024 1.00 32.06 93 THR A O 1
ATOM 738 N N . ASP A 1 94 ? -8.729 -1.353 -21.631 1.00 38.00 94 ASP A N 1
ATOM 739 C CA . ASP A 1 94 ? -8.480 -1.580 -23.046 1.00 38.00 94 ASP A CA 1
ATOM 740 C C . ASP A 1 94 ? -8.577 -0.248 -23.811 1.00 38.00 94 ASP A C 1
ATOM 742 O O . ASP A 1 94 ? -9.113 0.753 -23.328 1.00 38.00 94 ASP A O 1
ATOM 746 N N . ALA A 1 95 ? -7.951 -0.224 -24.988 1.00 41.66 95 ALA A N 1
ATOM 747 C CA . ALA A 1 95 ? -7.457 0.959 -25.698 1.00 41.66 95 ALA A CA 1
ATOM 748 C C . ALA A 1 95 ? -8.506 1.989 -26.183 1.00 41.66 95 ALA A C 1
ATOM 750 O O . ALA A 1 95 ? -8.159 2.873 -26.960 1.00 41.66 95 ALA A O 1
ATOM 751 N N . GLU A 1 96 ? -9.756 1.930 -25.719 1.00 42.09 96 GLU A N 1
ATOM 752 C CA . GLU A 1 96 ? -10.792 2.935 -26.006 1.00 42.09 96 GLU A CA 1
ATOM 753 C C . GLU A 1 96 ? -11.612 3.368 -24.769 1.00 42.09 96 GLU A C 1
ATOM 755 O O . GLU A 1 96 ? -12.543 4.158 -24.902 1.00 42.09 96 GLU A O 1
ATOM 760 N N . GLY A 1 97 ? -11.254 2.942 -23.548 1.00 45.00 97 GLY A N 1
ATOM 761 C CA . GLY A 1 97 ? -11.814 3.514 -22.311 1.00 45.00 97 GLY A CA 1
ATOM 762 C C . GLY A 1 97 ? -13.304 3.233 -22.054 1.00 45.00 97 GLY A C 1
ATOM 763 O O . GLY A 1 97 ? -13.936 3.976 -21.301 1.00 45.00 97 GLY A O 1
ATOM 764 N N . VAL A 1 98 ? -13.871 2.180 -22.654 1.00 42.84 98 VAL A N 1
ATOM 765 C CA . VAL A 1 98 ? -15.278 1.777 -22.488 1.00 42.84 98 VAL A CA 1
ATOM 766 C C . VAL A 1 98 ? -15.364 0.500 -21.649 1.00 42.84 98 VAL A C 1
ATOM 768 O O . VAL A 1 98 ? -14.962 -0.574 -22.080 1.00 42.84 98 VAL A O 1
ATOM 771 N N . VAL A 1 99 ? -15.942 0.602 -20.454 1.00 48.47 99 VAL A N 1
ATOM 772 C CA . VAL A 1 99 ? -16.183 -0.517 -19.537 1.00 48.47 99 VAL A CA 1
ATOM 773 C C . VAL A 1 99 ? -17.552 -1.127 -19.828 1.00 48.47 99 VAL A C 1
ATOM 775 O O . VAL A 1 99 ? -18.555 -0.414 -19.878 1.00 48.47 99 VAL A O 1
ATOM 778 N N . THR A 1 100 ? -17.607 -2.455 -19.978 1.00 41.53 100 THR A N 1
ATOM 779 C CA . THR A 1 100 ? -18.866 -3.206 -20.117 1.00 41.53 100 THR A CA 1
ATOM 780 C C . THR A 1 100 ? -19.168 -3.991 -18.840 1.00 41.53 100 THR A C 1
ATOM 782 O O . THR A 1 100 ? -18.455 -4.940 -18.518 1.00 41.53 100 THR A O 1
ATOM 785 N N . ILE A 1 101 ? -20.243 -3.652 -18.125 1.00 47.94 101 ILE A N 1
ATOM 786 C CA . ILE A 1 101 ? -20.723 -4.403 -16.952 1.00 47.94 101 ILE A CA 1
ATOM 787 C C . ILE A 1 101 ? -21.988 -5.174 -17.316 1.00 47.94 101 ILE A C 1
ATOM 789 O O . ILE A 1 101 ? -22.926 -4.616 -17.876 1.00 47.94 101 ILE A O 1
ATOM 793 N N . THR A 1 102 ? -22.034 -6.461 -16.968 1.00 40.59 102 THR A N 1
ATOM 794 C CA . THR A 1 102 ? -23.246 -7.283 -17.095 1.00 40.59 102 THR A CA 1
ATOM 795 C C . THR A 1 102 ? -23.881 -7.470 -15.717 1.00 40.59 102 THR A C 1
ATOM 797 O O . THR A 1 102 ? -23.236 -7.993 -14.811 1.00 40.59 102 THR A O 1
ATOM 800 N N . LEU A 1 103 ? -25.128 -7.028 -15.552 1.00 48.78 103 LEU A N 1
ATOM 801 C CA . LEU A 1 103 ? -25.905 -7.152 -14.319 1.00 48.78 103 LEU A CA 1
ATOM 802 C C . LEU A 1 103 ? -26.458 -8.584 -14.133 1.00 48.78 103 LEU A C 1
ATOM 804 O O . LEU A 1 103 ? -26.550 -9.338 -15.105 1.00 48.78 103 LEU A O 1
ATOM 808 N N . PRO A 1 104 ? -26.864 -8.977 -12.906 1.00 37.94 104 PRO A N 1
ATOM 809 C CA . PRO A 1 104 ? -27.391 -10.318 -12.611 1.00 37.94 104 PRO A CA 1
ATOM 810 C C . PRO A 1 104 ? -28.648 -10.713 -13.402 1.00 37.94 104 PRO A C 1
ATOM 812 O O . PRO A 1 104 ? -28.934 -11.900 -13.545 1.00 37.94 104 PRO A O 1
ATOM 815 N N . ASP A 1 105 ? -29.394 -9.736 -13.922 1.00 45.97 105 ASP A N 1
ATOM 816 C CA . ASP A 1 105 ? -30.564 -9.938 -14.785 1.00 45.97 105 ASP A CA 1
ATOM 817 C C . ASP A 1 105 ? -30.204 -10.114 -16.277 1.00 45.97 105 ASP A C 1
ATOM 819 O O . ASP A 1 105 ? -31.084 -10.311 -17.115 1.00 45.97 105 ASP A O 1
ATOM 823 N N . GLY A 1 106 ? -28.908 -10.081 -16.611 1.00 38.84 106 GLY A N 1
ATOM 824 C CA . GLY A 1 106 ? -28.377 -10.219 -17.966 1.00 38.84 106 GLY A CA 1
ATOM 825 C C . GLY A 1 106 ? -28.255 -8.904 -18.741 1.00 38.84 106 GLY A C 1
ATOM 826 O O . GLY A 1 106 ? -27.802 -8.925 -19.889 1.00 38.84 106 GLY A O 1
ATOM 827 N N . THR A 1 107 ? -28.620 -7.767 -18.146 1.00 46.31 107 THR A N 1
ATOM 828 C CA . THR A 1 107 ? -28.510 -6.451 -18.789 1.00 46.31 107 THR A CA 1
ATOM 829 C C . THR A 1 107 ? -27.048 -6.023 -18.894 1.00 46.31 107 THR A C 1
ATOM 831 O O . THR A 1 107 ? -26.303 -6.108 -17.921 1.00 46.31 107 THR A O 1
ATOM 834 N N . LYS A 1 108 ? -26.623 -5.546 -20.069 1.00 51.22 108 LYS A N 1
ATOM 835 C CA . LYS A 1 108 ? -25.261 -5.045 -20.311 1.00 51.22 108 LYS A CA 1
ATOM 836 C C . LYS A 1 108 ? -25.250 -3.519 -20.343 1.00 51.22 108 LYS A C 1
ATOM 838 O O . LYS A 1 108 ? -26.058 -2.924 -21.052 1.00 51.22 108 LYS A O 1
ATOM 843 N N . LEU A 1 109 ? -24.342 -2.910 -19.589 1.00 47.88 109 LEU A N 1
ATOM 844 C CA . LEU A 1 109 ? -24.106 -1.469 -19.527 1.00 47.88 109 LEU A CA 1
ATOM 845 C C . LEU A 1 109 ? -22.706 -1.172 -20.064 1.00 47.88 109 LEU A C 1
ATOM 847 O O . LEU A 1 109 ? -21.746 -1.765 -19.584 1.00 47.88 109 LEU A O 1
ATOM 851 N N . GLU A 1 110 ? -22.603 -0.267 -21.035 1.00 51.22 110 GLU A N 1
ATOM 852 C CA . GLU A 1 110 ? -21.352 0.118 -21.705 1.00 51.22 110 GLU A CA 1
ATOM 853 C C . GLU A 1 110 ? -21.127 1.631 -21.535 1.00 51.22 110 GLU A C 1
ATOM 855 O O . GLU A 1 110 ? -22.033 2.419 -21.817 1.00 51.22 110 GLU A O 1
ATOM 860 N N . GLY A 1 111 ? -19.952 2.053 -21.056 1.00 52.75 111 GLY A N 1
ATOM 861 C CA . GLY A 1 111 ? -19.614 3.475 -20.876 1.00 52.75 111 GLY A CA 1
ATOM 862 C C . GLY A 1 111 ? -18.243 3.711 -20.237 1.00 52.75 111 GLY A C 1
ATOM 863 O O . GLY A 1 111 ? -17.569 2.761 -19.849 1.00 52.75 111 GLY A O 1
ATOM 864 N N . THR A 1 112 ? -17.803 4.968 -20.122 1.00 53.09 112 THR A N 1
ATOM 865 C CA . THR A 1 112 ? -16.538 5.281 -19.426 1.00 53.09 112 THR A CA 1
ATOM 866 C C . THR A 1 112 ? -16.677 5.062 -17.910 1.00 53.09 112 THR A C 1
ATOM 868 O O . THR A 1 112 ? -17.800 5.101 -17.397 1.00 53.09 112 THR A O 1
ATOM 871 N N . PRO A 1 113 ? -15.581 4.877 -17.148 1.00 50.19 113 PRO A N 1
ATOM 872 C CA . PRO A 1 113 ? -15.651 4.737 -15.688 1.00 50.19 113 PRO A CA 1
ATOM 873 C C . PRO A 1 113 ? -16.437 5.873 -15.007 1.00 50.19 113 PRO A C 1
ATOM 875 O O . PRO A 1 113 ? -1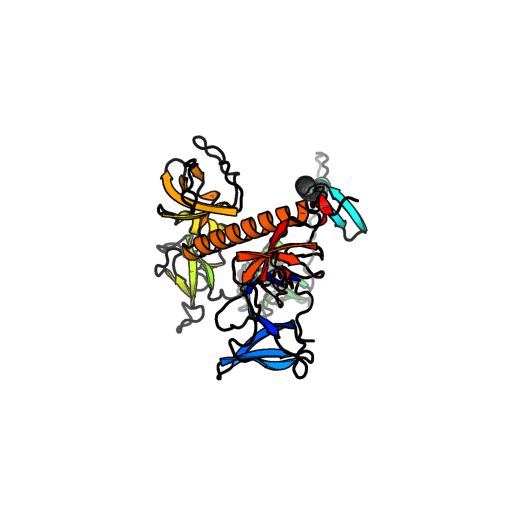7.271 5.621 -14.139 1.00 50.19 113 PRO A O 1
ATOM 878 N N . SER A 1 114 ? -16.278 7.113 -15.493 1.00 52.22 114 SER A N 1
ATOM 879 C CA . SER A 1 114 ? -17.032 8.284 -15.017 1.00 52.22 114 SER A CA 1
ATOM 880 C C . SER A 1 114 ? -18.531 8.204 -15.332 1.00 52.22 114 SER A C 1
ATOM 882 O O . SER A 1 114 ? -19.364 8.645 -14.536 1.00 52.22 114 SER A O 1
ATOM 884 N N . ASP A 1 115 ? -18.900 7.642 -16.486 1.00 50.75 115 ASP A N 1
ATOM 885 C CA . ASP A 1 115 ? -20.304 7.462 -16.859 1.00 50.75 115 ASP A CA 1
ATOM 886 C C . ASP A 1 115 ? -20.956 6.369 -16.013 1.00 50.75 115 ASP A C 1
ATOM 888 O O . ASP A 1 115 ? -22.086 6.540 -15.558 1.00 50.75 115 ASP A O 1
ATOM 892 N N . LEU A 1 116 ? -20.234 5.284 -15.723 1.00 53.12 116 LEU A N 1
ATOM 893 C CA . LEU A 1 116 ? -20.729 4.208 -14.868 1.00 53.12 116 LEU A CA 1
ATOM 894 C C . LEU A 1 116 ? -20.871 4.632 -13.404 1.00 53.12 116 LEU A C 1
ATOM 896 O O . LEU A 1 116 ? -21.864 4.266 -12.775 1.00 53.12 116 LEU A O 1
ATOM 900 N N . GLU A 1 117 ? -19.965 5.447 -12.862 1.00 53.16 117 GLU A N 1
ATOM 901 C CA . GLU A 1 117 ? -20.142 6.038 -11.529 1.00 53.16 117 GLU A CA 1
ATOM 902 C C . GLU A 1 117 ? -21.363 6.960 -11.476 1.00 53.16 117 GLU A C 1
ATOM 904 O O . GLU A 1 117 ? -22.167 6.881 -10.545 1.00 53.16 117 GLU A O 1
ATOM 909 N N . LYS A 1 118 ? -21.570 7.791 -12.507 1.00 54.06 118 LYS A N 1
ATOM 910 C CA . LYS A 1 118 ? -22.764 8.644 -12.612 1.00 54.06 118 LYS A CA 1
ATOM 911 C C . LYS A 1 118 ? -24.042 7.825 -12.740 1.00 54.06 118 LYS A C 1
ATOM 913 O O . LYS A 1 118 ? -25.041 8.198 -12.125 1.00 54.06 118 LYS A O 1
ATOM 918 N N . ILE A 1 119 ? -24.029 6.726 -13.494 1.00 52.66 119 ILE A N 1
ATOM 919 C CA . ILE A 1 119 ? -25.175 5.819 -13.652 1.00 52.66 119 ILE A CA 1
ATOM 920 C C . ILE A 1 119 ? -25.447 5.073 -12.346 1.00 52.66 119 ILE A C 1
ATOM 922 O O . ILE A 1 119 ? -26.599 4.980 -11.942 1.00 52.66 119 ILE A O 1
ATOM 926 N N . THR A 1 120 ? -24.418 4.610 -11.639 1.00 50.75 120 THR A N 1
ATOM 927 C CA . THR A 1 120 ? -24.564 3.892 -10.362 1.00 50.75 120 THR A CA 1
ATOM 928 C C . THR A 1 120 ? -25.074 4.824 -9.268 1.00 50.75 120 THR A C 1
ATOM 930 O O . THR A 1 120 ? -26.037 4.499 -8.576 1.00 50.75 120 THR A O 1
ATOM 933 N N . ARG A 1 121 ? -24.527 6.041 -9.189 1.00 54.31 121 ARG A N 1
ATOM 934 C CA . ARG A 1 121 ? -24.999 7.093 -8.283 1.00 54.31 121 ARG A CA 1
ATOM 935 C C . ARG A 1 121 ? -26.408 7.567 -8.645 1.00 54.31 121 ARG A C 1
ATOM 937 O O . ARG A 1 121 ? -27.208 7.819 -7.750 1.00 54.31 121 ARG A O 1
ATOM 944 N N . SER A 1 122 ? -26.743 7.643 -9.936 1.00 51.16 122 SER A N 1
ATOM 945 C CA . SER A 1 122 ? -28.099 7.976 -10.398 1.00 51.16 122 SER A CA 1
ATOM 946 C C . SER A 1 122 ? -29.090 6.837 -10.167 1.00 51.16 122 SER A C 1
ATOM 948 O O . SER A 1 122 ? -30.222 7.121 -9.807 1.00 51.16 122 SER A O 1
ATOM 950 N N . MET A 1 123 ? -28.693 5.566 -10.282 1.00 48.84 123 MET A N 1
ATOM 951 C CA . MET A 1 123 ? -29.528 4.412 -9.925 1.00 48.84 123 MET A CA 1
ATOM 952 C C . MET A 1 123 ? -29.754 4.326 -8.420 1.00 48.84 123 MET A C 1
ATOM 954 O O . MET A 1 123 ? -30.882 4.099 -8.008 1.00 48.84 123 MET A O 1
ATOM 958 N N . GLN A 1 124 ? -28.729 4.552 -7.595 1.00 52.09 124 GLN A N 1
ATOM 959 C CA . GLN A 1 124 ? -28.881 4.620 -6.138 1.00 52.09 124 GLN A CA 1
ATOM 960 C C . GLN A 1 124 ? -29.770 5.796 -5.728 1.00 52.09 124 GLN A C 1
ATOM 962 O O . GLN A 1 124 ? -30.610 5.655 -4.844 1.00 52.09 124 GLN A O 1
ATOM 967 N N . LYS A 1 125 ? -29.648 6.937 -6.417 1.00 48.03 125 LYS A N 1
ATOM 968 C CA . LYS A 1 125 ? -30.526 8.092 -6.219 1.00 48.03 125 LYS A CA 1
ATOM 969 C C . LYS A 1 125 ? -31.955 7.819 -6.692 1.00 48.03 125 LYS A C 1
ATOM 971 O O . LYS A 1 125 ? -32.879 8.150 -5.968 1.00 48.03 125 LYS A O 1
ATOM 976 N N . MET A 1 126 ? -32.151 7.158 -7.833 1.00 43.34 126 MET A N 1
ATOM 977 C CA . MET A 1 126 ? -33.471 6.757 -8.331 1.00 43.34 126 MET A CA 1
ATOM 978 C C . MET A 1 126 ? -34.101 5.639 -7.499 1.00 43.34 126 MET A C 1
ATOM 980 O O . MET A 1 126 ? -35.316 5.617 -7.379 1.00 43.34 126 MET A O 1
ATOM 984 N N . GLN A 1 127 ? -33.321 4.734 -6.904 1.00 49.56 127 GLN A N 1
ATOM 985 C CA . GLN A 1 127 ? -33.812 3.745 -5.941 1.00 49.56 127 GLN A CA 1
ATOM 986 C C . GLN A 1 127 ? -34.202 4.424 -4.628 1.00 49.56 127 GLN A C 1
ATOM 988 O O . GLN A 1 127 ? -35.269 4.137 -4.101 1.00 49.56 127 GLN A O 1
ATOM 993 N N . ALA A 1 128 ? -33.411 5.383 -4.141 1.00 45.50 128 ALA A N 1
ATOM 994 C CA . ALA A 1 128 ? -33.777 6.196 -2.982 1.00 45.50 128 ALA A CA 1
ATOM 995 C C . ALA A 1 128 ? -35.010 7.085 -3.255 1.00 45.50 128 ALA A C 1
ATOM 997 O O . ALA A 1 128 ? -35.864 7.230 -2.387 1.00 45.50 128 ALA A O 1
ATOM 998 N N . GLU A 1 129 ? -35.150 7.626 -4.469 1.00 43.88 129 GLU A N 1
ATOM 999 C CA . GLU A 1 129 ? -36.299 8.437 -4.891 1.00 43.88 129 GLU A CA 1
ATOM 1000 C C . GLU A 1 129 ? -37.535 7.587 -5.238 1.00 43.88 129 GLU A C 1
ATOM 1002 O O . GLU A 1 129 ? -38.643 8.022 -4.958 1.00 43.88 129 GLU A O 1
ATOM 1007 N N . GLN A 1 130 ? -37.398 6.361 -5.763 1.00 39.22 130 GLN A N 1
ATOM 1008 C CA . GLN A 1 130 ? -38.518 5.418 -5.940 1.00 39.22 130 GLN A CA 1
ATOM 1009 C C . GLN A 1 130 ? -39.017 4.871 -4.603 1.00 39.22 130 GLN A C 1
ATOM 1011 O O . GLN A 1 130 ? -40.214 4.650 -4.459 1.00 39.22 130 GLN A O 1
ATOM 1016 N N . VAL A 1 131 ? -38.131 4.700 -3.616 1.00 40.47 131 VAL A N 1
ATOM 1017 C CA . VAL A 1 131 ? -38.526 4.393 -2.234 1.00 40.47 131 VAL A CA 1
ATOM 1018 C C . VAL A 1 131 ? -39.207 5.606 -1.584 1.00 40.47 131 VAL A C 1
ATOM 1020 O O . VAL A 1 131 ? -40.153 5.426 -0.825 1.00 40.47 131 VAL A O 1
ATOM 1023 N N . ALA A 1 132 ? -38.810 6.835 -1.935 1.00 39.53 132 ALA A N 1
ATOM 1024 C CA . ALA A 1 132 ? -39.433 8.064 -1.434 1.00 39.53 132 ALA A CA 1
ATOM 1025 C C . ALA A 1 132 ? -40.734 8.478 -2.162 1.00 39.53 132 ALA A C 1
ATOM 1027 O O . ALA A 1 132 ? -41.557 9.171 -1.577 1.00 39.53 132 ALA A O 1
ATOM 1028 N N . MET A 1 133 ? -40.957 8.066 -3.417 1.00 32.31 133 MET A N 1
ATOM 1029 C CA . MET A 1 133 ? -42.146 8.435 -4.212 1.00 32.31 133 MET A CA 1
ATOM 1030 C C . MET A 1 133 ? -43.329 7.455 -4.096 1.00 32.31 133 MET A C 1
ATOM 1032 O O . MET A 1 133 ? -44.364 7.694 -4.718 1.00 32.31 133 MET A O 1
ATOM 1036 N N . VAL A 1 134 ? -43.233 6.381 -3.298 1.00 35.47 134 VAL A N 1
ATOM 1037 C CA . VAL A 1 134 ? -44.423 5.583 -2.915 1.00 35.47 134 VAL A CA 1
ATOM 1038 C C . VAL A 1 134 ? -45.281 6.315 -1.870 1.00 35.47 134 VAL A C 1
ATOM 1040 O O . VAL A 1 134 ? -46.439 5.959 -1.666 1.00 35.47 134 VAL A O 1
ATOM 1043 N N . GLU A 1 135 ? -44.788 7.412 -1.295 1.00 41.19 135 GLU A N 1
ATOM 1044 C CA . GLU A 1 135 ? -45.626 8.369 -0.575 1.00 41.19 135 GLU A CA 1
ATOM 1045 C C . GLU A 1 135 ? -46.065 9.492 -1.523 1.00 41.19 135 GLU A C 1
ATOM 1047 O O . GLU A 1 135 ? -45.399 10.517 -1.670 1.00 41.19 135 GLU A O 1
ATOM 1052 N N . MET A 1 136 ? -47.207 9.302 -2.194 1.00 37.50 136 MET A N 1
ATOM 1053 C CA . MET A 1 136 ? -47.961 10.435 -2.734 1.00 37.50 136 MET A CA 1
ATOM 1054 C C . MET A 1 136 ? -48.984 10.953 -1.707 1.00 37.50 136 MET A C 1
ATOM 1056 O O . MET A 1 136 ? -49.596 10.149 -1.002 1.00 37.50 136 MET A O 1
ATOM 1060 N N . PRO A 1 137 ? -49.188 12.284 -1.643 1.00 57.00 137 PRO A N 1
ATOM 1061 C CA . PRO A 1 137 ? -50.045 12.963 -0.678 1.00 57.00 137 PRO A CA 1
ATOM 1062 C C . PRO A 1 137 ? -51.443 13.265 -1.249 1.00 57.00 137 PRO A C 1
ATOM 1064 O O . PRO A 1 137 ? -51.567 13.564 -2.431 1.00 57.00 137 PRO A O 1
ATOM 1067 N N . GLU A 1 138 ? -52.470 13.288 -0.401 1.00 30.28 138 GLU A N 1
ATOM 1068 C CA . GLU A 1 138 ? -53.710 14.072 -0.581 1.00 30.28 138 GLU A CA 1
ATOM 1069 C C . GLU A 1 138 ? -54.424 14.093 0.781 1.00 30.28 138 GLU A C 1
ATOM 1071 O O . GLU A 1 138 ? -54.682 13.054 1.378 1.00 30.28 138 GLU A O 1
ATOM 1076 N N . GLU A 1 139 ? -54.418 15.220 1.483 1.00 31.20 139 GLU A N 1
ATOM 1077 C CA . GLU A 1 139 ? -55.368 16.338 1.397 1.00 31.20 139 GLU A CA 1
ATOM 1078 C C . GLU A 1 139 ? -56.431 16.234 2.502 1.00 31.20 139 GLU A C 1
ATOM 1080 O O . GLU A 1 139 ? -56.985 15.187 2.820 1.00 31.20 139 GLU A O 1
ATOM 1085 N N . VAL A 1 140 ? -56.605 17.370 3.166 1.00 36.91 140 VAL A N 1
ATOM 1086 C CA . VAL A 1 140 ? -57.290 17.564 4.437 1.00 36.91 140 VAL A CA 1
ATOM 1087 C C . VAL A 1 140 ? -58.803 17.464 4.249 1.00 36.91 140 VAL A C 1
ATOM 1089 O O . VAL A 1 140 ? -59.383 18.275 3.531 1.00 36.91 140 VAL A O 1
ATOM 1092 N N . VAL A 1 141 ? -59.451 16.552 4.977 1.00 26.88 141 VAL A N 1
ATOM 1093 C CA . VAL A 1 141 ? -60.883 16.633 5.302 1.00 26.88 141 VAL A CA 1
ATOM 1094 C C . VAL A 1 141 ? -61.060 16.274 6.781 1.00 26.88 141 VAL A C 1
ATOM 1096 O O . VAL A 1 141 ? -60.898 15.123 7.177 1.00 26.88 141 VAL A O 1
ATOM 1099 N N . GLU A 1 142 ? -61.370 17.277 7.606 1.00 39.75 142 GLU A N 1
ATOM 1100 C CA . GLU A 1 142 ? -61.985 17.075 8.926 1.00 39.75 142 GLU A CA 1
ATOM 1101 C C . GLU A 1 142 ? -63.351 16.395 8.731 1.00 39.75 142 GLU A C 1
ATOM 1103 O O . GLU A 1 142 ? -64.087 16.871 7.873 1.00 39.75 142 GLU A O 1
ATOM 1108 N N . VAL A 1 143 ? -63.680 15.315 9.462 1.00 28.22 143 VAL A N 1
ATOM 1109 C CA . VAL A 1 143 ? -64.698 15.247 10.547 1.00 28.22 143 VAL A CA 1
ATOM 1110 C C . VAL A 1 143 ? -64.600 13.879 11.271 1.00 28.22 143 VAL A C 1
ATOM 1112 O O . VAL A 1 143 ? -64.438 12.849 10.627 1.00 28.22 143 VAL A O 1
ATOM 1115 N N . GLU A 1 144 ? -64.681 13.933 12.605 1.00 34.59 144 GLU A N 1
ATOM 1116 C CA . GLU A 1 144 ? -65.101 12.943 13.629 1.00 34.59 144 GLU A CA 1
ATOM 1117 C C . GLU A 1 144 ? -65.597 11.554 13.145 1.00 34.59 144 GLU A C 1
ATOM 1119 O O . GLU A 1 144 ? -66.512 11.473 12.332 1.00 34.59 144 GLU A O 1
ATOM 1124 N N . ASP A 1 145 ? -65.072 10.438 13.675 1.00 31.86 145 ASP A N 1
ATOM 1125 C CA . ASP A 1 145 ? -65.578 9.761 14.892 1.00 31.86 145 ASP A CA 1
ATOM 1126 C C . ASP A 1 145 ? -64.892 8.386 15.126 1.00 31.86 145 ASP A C 1
ATOM 1128 O O . ASP A 1 145 ? -64.558 7.659 14.191 1.00 31.86 145 ASP A O 1
ATOM 1132 N N . GLU A 1 146 ? -64.677 8.076 16.405 1.00 41.31 146 GLU A N 1
ATOM 1133 C CA . GLU A 1 146 ? -64.387 6.789 17.071 1.00 41.31 146 GLU A CA 1
ATOM 1134 C C . GLU A 1 146 ? -63.959 5.535 16.255 1.00 41.31 146 GLU A C 1
ATOM 1136 O O . GLU A 1 146 ? -64.780 4.812 15.693 1.00 41.31 146 GLU A O 1
ATOM 1141 N N . SER A 1 147 ? -62.685 5.127 16.379 1.00 33.53 147 SER A N 1
ATOM 1142 C CA . SER A 1 147 ? -62.331 3.720 16.678 1.00 33.53 147 SER A CA 1
ATOM 1143 C C . SER A 1 147 ? -60.899 3.595 17.228 1.00 33.53 147 SER A C 1
ATOM 1145 O O . SER A 1 147 ? -59.944 4.138 16.681 1.00 33.53 147 SER A O 1
ATOM 1147 N N . GLU A 1 148 ? -60.768 2.918 18.367 1.00 35.97 148 GLU A N 1
ATOM 1148 C CA . GLU A 1 148 ? -59.522 2.672 19.108 1.00 35.97 148 GLU A CA 1
ATOM 1149 C C . GLU A 1 148 ? -58.503 1.853 18.278 1.00 35.97 148 GLU A C 1
ATOM 1151 O O . GLU A 1 148 ? -58.915 0.936 17.560 1.00 35.97 148 GLU A O 1
ATOM 1156 N N . PRO A 1 149 ? -57.175 2.090 18.383 1.00 40.84 149 PRO A N 1
ATOM 1157 C CA . PRO A 1 149 ? -56.200 1.208 17.756 1.00 40.84 149 PRO A CA 1
ATOM 1158 C C . PRO A 1 149 ? -56.126 -0.099 18.552 1.00 40.84 149 PRO A C 1
ATOM 1160 O O . PRO A 1 149 ? -55.694 -0.131 19.705 1.00 40.84 149 PRO A O 1
ATOM 1163 N N . VAL A 1 150 ? -56.548 -1.194 17.927 1.00 35.16 150 VAL A N 1
ATOM 1164 C CA . VAL A 1 150 ? -56.353 -2.548 18.448 1.00 35.16 150 VAL A CA 1
ATOM 1165 C C . VAL A 1 150 ? -54.847 -2.821 18.482 1.00 35.16 150 VAL A C 1
ATOM 1167 O O . VAL A 1 150 ? -54.224 -3.021 17.444 1.00 35.16 150 VAL A O 1
ATOM 1170 N N . SER A 1 151 ? -54.256 -2.793 19.678 1.00 47.00 151 SER A N 1
ATOM 1171 C CA . SER A 1 151 ? -52.892 -3.266 19.923 1.00 47.00 151 SER A CA 1
ATOM 1172 C C . SER A 1 151 ? -52.789 -4.730 19.484 1.00 47.00 151 SER A C 1
ATOM 1174 O O . SER A 1 151 ? -53.453 -5.599 20.053 1.00 47.00 151 SER A O 1
ATOM 1176 N N . GLU A 1 152 ? -52.003 -5.017 18.446 1.00 69.06 152 GLU A N 1
ATOM 1177 C CA . GLU A 1 152 ? -51.719 -6.396 18.054 1.00 69.06 152 GLU A CA 1
ATOM 1178 C C . GLU A 1 152 ? -50.823 -7.059 19.106 1.00 69.06 152 GLU A C 1
ATOM 1180 O O . GLU A 1 152 ? -49.651 -6.711 19.270 1.00 69.06 152 GLU A O 1
ATOM 1185 N N . ARG A 1 153 ? -51.389 -8.048 19.801 1.00 81.75 153 ARG A N 1
ATOM 1186 C CA . ARG A 1 153 ? -50.696 -8.910 20.761 1.00 81.75 153 ARG A CA 1
ATOM 1187 C C . ARG A 1 153 ? -49.408 -9.492 20.170 1.00 81.75 153 ARG A C 1
ATOM 1189 O O . ARG A 1 153 ? -49.436 -10.070 19.080 1.00 81.75 153 ARG A O 1
ATOM 1196 N N . LEU A 1 154 ? -48.305 -9.380 20.914 1.00 85.44 154 LEU A N 1
ATOM 1197 C CA . LEU A 1 154 ? -46.992 -9.919 20.538 1.00 85.44 154 LEU A CA 1
ATOM 1198 C C . LEU A 1 154 ? -47.074 -11.421 20.220 1.00 85.44 154 LEU A C 1
ATOM 1200 O O . LEU A 1 154 ? -47.775 -12.173 20.902 1.00 85.44 154 LEU A O 1
ATOM 1204 N N . GLN A 1 155 ? -46.370 -11.848 19.172 1.00 87.00 155 GLN A N 1
ATOM 1205 C CA . GLN A 1 155 ? -46.310 -13.238 18.723 1.00 87.00 155 GLN A CA 1
ATOM 1206 C C . GLN A 1 155 ? -44.972 -13.887 19.098 1.00 87.00 155 GLN A C 1
ATOM 1208 O O . GLN A 1 155 ? -43.954 -13.218 19.279 1.00 87.00 155 GLN A O 1
ATOM 1213 N N . VAL A 1 156 ? -44.951 -15.221 19.171 1.00 87.56 156 VAL A N 1
ATOM 1214 C CA . VAL A 1 156 ? -43.701 -15.976 19.340 1.00 87.56 156 VAL A CA 1
ATOM 1215 C C . VAL A 1 156 ? -42.756 -15.669 18.178 1.00 87.56 156 VAL A C 1
ATOM 1217 O O . VAL A 1 156 ? -43.108 -15.850 17.014 1.00 87.56 156 VAL A O 1
ATOM 1220 N N . GLY A 1 157 ? -41.538 -15.241 18.504 1.00 84.75 157 GLY A N 1
ATOM 1221 C CA . GLY A 1 157 ? -40.533 -14.787 17.548 1.00 84.75 157 GLY A CA 1
ATOM 1222 C C . GLY A 1 157 ? -40.351 -13.270 17.503 1.00 84.75 157 GLY A C 1
ATOM 1223 O O . GLY A 1 157 ? -39.283 -12.840 17.062 1.00 84.75 157 GLY A O 1
ATOM 1224 N N . ASP A 1 158 ? -41.318 -12.491 17.999 1.00 89.44 158 ASP A N 1
ATOM 1225 C CA . ASP A 1 158 ? -41.220 -11.033 18.067 1.00 89.44 158 ASP A CA 1
ATOM 1226 C C . ASP A 1 158 ? -40.161 -10.591 19.083 1.00 89.44 158 ASP A C 1
ATOM 1228 O O . ASP A 1 158 ? -39.915 -11.244 20.105 1.00 89.44 158 ASP A O 1
ATOM 1232 N N . TYR A 1 159 ? -39.554 -9.440 18.802 1.00 90.94 159 TYR A N 1
ATOM 1233 C CA . TYR A 1 159 ? -38.703 -8.735 19.750 1.00 90.94 159 TYR A CA 1
ATOM 1234 C C . TYR A 1 159 ? -39.517 -7.668 20.470 1.00 90.94 159 TYR A C 1
ATOM 1236 O O . TYR A 1 159 ? -40.288 -6.924 19.857 1.00 90.94 159 TYR A O 1
ATOM 1244 N N . ALA A 1 160 ? -39.324 -7.580 21.777 1.00 90.19 160 ALA A N 1
ATOM 1245 C CA . ALA A 1 160 ? -40.011 -6.644 22.637 1.00 90.19 160 ALA A CA 1
ATOM 1246 C C . ALA A 1 160 ? -39.034 -5.955 23.586 1.00 90.19 160 ALA A C 1
ATOM 1248 O O . ALA A 1 160 ? -37.987 -6.494 23.937 1.00 90.19 160 ALA A O 1
ATOM 1249 N N . LYS A 1 161 ? -39.387 -4.744 23.991 1.00 90.75 161 LYS A N 1
ATOM 1250 C CA . LYS A 1 161 ? -38.686 -3.954 24.986 1.00 90.75 161 LYS A CA 1
ATOM 1251 C C . LYS A 1 161 ? -39.434 -4.034 26.305 1.00 90.75 161 LYS A C 1
ATOM 1253 O O . LYS A 1 161 ? -40.639 -3.781 26.342 1.00 90.75 161 LYS A O 1
ATOM 1258 N N . VAL A 1 162 ? -38.709 -4.347 27.371 1.00 90.06 162 VAL A N 1
ATOM 1259 C CA . VAL A 1 162 ? -39.251 -4.386 28.731 1.00 90.06 162 VAL A CA 1
ATOM 1260 C C . VAL A 1 162 ? -39.517 -2.956 29.206 1.00 90.06 162 VAL A C 1
ATOM 1262 O O . VAL A 1 162 ? -38.605 -2.133 29.264 1.00 90.06 162 VAL A O 1
ATOM 1265 N N . ILE A 1 163 ? -40.768 -2.647 29.535 1.00 87.56 163 ILE A N 1
ATOM 1266 C CA . ILE A 1 163 ? -41.225 -1.326 29.995 1.00 87.56 163 ILE A CA 1
ATOM 1267 C C . ILE A 1 163 ? -41.688 -1.325 31.456 1.00 87.56 163 ILE A C 1
ATOM 1269 O O . ILE A 1 163 ? -42.036 -0.269 31.986 1.00 87.56 163 ILE A O 1
ATOM 1273 N N . THR A 1 164 ? -41.669 -2.477 32.128 1.00 83.06 164 THR A N 1
ATOM 1274 C CA . THR A 1 164 ? -41.931 -2.547 33.569 1.00 83.06 164 THR A CA 1
ATOM 1275 C C . THR A 1 164 ? -40.689 -2.197 34.388 1.00 83.06 164 THR A C 1
ATOM 1277 O O . THR A 1 164 ? -39.558 -2.501 34.005 1.00 83.06 164 THR A O 1
ATOM 1280 N N . TYR A 1 165 ? -40.907 -1.536 35.524 1.00 74.12 165 TYR A N 1
ATOM 1281 C CA . TYR A 1 165 ? -39.868 -1.245 36.516 1.00 74.12 165 TYR A CA 1
ATOM 1282 C C . TYR A 1 165 ? -39.747 -2.347 37.577 1.00 74.12 165 TYR A C 1
ATOM 1284 O O . TYR A 1 165 ? -38.826 -2.303 38.395 1.00 74.12 165 TYR A O 1
ATOM 1292 N N . ASP A 1 166 ? -40.662 -3.318 37.565 1.00 72.06 166 ASP A N 1
ATOM 1293 C CA . ASP A 1 166 ? -40.645 -4.446 38.484 1.00 72.06 166 ASP A CA 1
ATOM 1294 C C . ASP A 1 166 ? -39.611 -5.472 37.998 1.00 72.06 166 ASP A C 1
ATOM 1296 O O . ASP A 1 166 ? -39.804 -6.170 37.006 1.00 72.06 166 ASP A O 1
ATOM 1300 N N . ASP A 1 167 ? -38.475 -5.532 38.694 1.00 63.34 167 ASP A N 1
ATOM 1301 C CA . ASP A 1 167 ? -37.398 -6.482 38.409 1.00 63.34 167 ASP A CA 1
ATOM 1302 C C . ASP A 1 167 ? -37.868 -7.909 38.745 1.00 63.34 167 ASP A C 1
ATOM 1304 O O . ASP A 1 167 ? -38.037 -8.271 39.913 1.00 63.34 167 ASP A O 1
ATOM 1308 N N . ASN A 1 168 ? -38.074 -8.734 37.715 1.00 73.81 168 ASN A N 1
ATOM 1309 C CA . ASN A 1 168 ? -38.378 -10.163 37.858 1.00 73.81 168 ASN A CA 1
ATOM 1310 C C . ASN A 1 168 ? -37.135 -10.996 38.257 1.00 73.81 168 ASN A C 1
ATOM 1312 O O . ASN A 1 168 ? -37.213 -12.218 38.400 1.00 73.81 168 ASN A O 1
ATOM 1316 N N . GLY A 1 169 ? -35.983 -10.342 38.439 1.00 76.19 169 GLY A N 1
ATOM 1317 C CA . GLY A 1 169 ? -34.683 -10.927 38.745 1.00 76.19 169 GLY A CA 1
ATOM 1318 C C . GLY A 1 169 ? -33.931 -11.456 37.521 1.00 76.19 169 GLY A C 1
ATOM 1319 O O . GLY A 1 169 ? -32.871 -12.061 37.690 1.00 76.19 169 GLY A O 1
ATOM 1320 N N . GLN A 1 170 ? -34.472 -11.290 36.309 1.00 83.62 170 GLN A N 1
ATOM 1321 C CA . GLN A 1 170 ? -33.987 -11.926 35.071 1.00 83.62 170 GLN A CA 1
ATOM 1322 C C . GLN A 1 170 ? -33.863 -10.949 33.893 1.00 83.62 170 GLN A C 1
ATOM 1324 O O . GLN A 1 170 ? -33.023 -11.151 33.016 1.00 83.62 170 GLN A O 1
ATOM 1329 N N . SER A 1 171 ? -34.640 -9.870 33.900 1.00 85.88 171 SER A N 1
ATOM 1330 C CA . SER A 1 171 ? -34.651 -8.805 32.895 1.00 85.88 171 SER A CA 1
ATOM 1331 C C . SER A 1 171 ? -34.966 -7.463 33.549 1.00 85.88 171 SER A C 1
ATOM 1333 O O . SER A 1 171 ? -35.699 -7.414 34.537 1.00 85.88 171 SER A O 1
ATOM 1335 N N . LYS A 1 172 ? -34.434 -6.376 32.994 1.00 85.44 172 LYS A N 1
ATOM 1336 C CA . LYS A 1 172 ? -34.558 -5.019 33.531 1.00 85.44 172 LYS A CA 1
ATOM 1337 C C . LYS A 1 172 ? -35.321 -4.112 32.575 1.00 85.44 172 LYS A C 1
ATOM 1339 O O . LYS A 1 172 ? -35.367 -4.351 31.371 1.00 85.44 172 LYS A O 1
ATOM 1344 N N . PHE A 1 173 ? -35.863 -3.023 33.121 1.00 83.56 173 PHE A N 1
ATOM 1345 C CA . PHE A 1 173 ? -36.442 -1.944 32.324 1.00 83.56 173 PHE A CA 1
ATOM 1346 C C . PHE A 1 173 ? -35.481 -1.520 31.203 1.00 83.56 173 PHE A C 1
ATOM 1348 O O . PHE A 1 173 ? -34.334 -1.152 31.463 1.00 83.56 173 PHE A O 1
ATOM 1355 N N . GLY A 1 174 ? -35.974 -1.530 29.967 1.00 82.62 174 GLY A N 1
ATOM 1356 C CA . GLY A 1 174 ? -35.237 -1.163 28.764 1.00 82.62 174 GLY A CA 1
ATOM 1357 C C . GLY A 1 174 ? -34.563 -2.322 28.025 1.00 82.62 174 GLY A C 1
ATOM 1358 O O . GLY A 1 174 ? -34.127 -2.094 26.896 1.00 82.62 174 GLY A O 1
ATOM 1359 N N . ASP A 1 175 ? -34.506 -3.531 28.594 1.00 87.44 175 ASP A N 1
ATOM 1360 C CA . ASP A 1 175 ? -33.924 -4.698 27.919 1.00 87.44 175 ASP A CA 1
ATOM 1361 C C . ASP A 1 175 ? -34.720 -5.058 26.654 1.00 87.44 175 ASP A C 1
ATOM 1363 O O . ASP A 1 175 ? -35.954 -5.025 26.647 1.00 87.44 175 ASP A O 1
ATOM 1367 N N . ILE A 1 176 ? -34.003 -5.425 25.585 1.00 90.25 176 ILE A N 1
ATOM 1368 C CA . ILE A 1 176 ? -34.595 -5.981 24.364 1.00 90.25 176 ILE A CA 1
ATOM 1369 C C . ILE A 1 176 ? -34.563 -7.504 24.463 1.00 90.25 176 ILE A C 1
ATOM 1371 O O . ILE A 1 176 ? -33.495 -8.118 24.488 1.00 90.25 176 ILE A O 1
ATOM 1375 N N . VAL A 1 177 ? -35.744 -8.109 24.494 1.00 91.44 177 VAL A N 1
ATOM 1376 C CA . VAL A 1 177 ? -35.951 -9.547 24.662 1.00 91.44 177 VAL A CA 1
ATOM 1377 C C . VAL A 1 177 ? -36.718 -10.124 23.476 1.00 91.44 177 VAL A C 1
ATOM 1379 O O . VAL A 1 177 ? -37.440 -9.420 22.773 1.00 91.44 177 VAL A O 1
ATOM 1382 N N . LYS A 1 178 ? -36.560 -11.421 23.229 1.00 93.88 178 LYS A N 1
ATOM 1383 C CA . LYS A 1 178 ? -37.293 -12.173 22.212 1.00 93.88 178 LYS A CA 1
ATOM 1384 C C . LYS A 1 178 ? -38.347 -13.045 22.875 1.00 93.88 178 LYS A C 1
ATOM 1386 O O . LYS A 1 178 ? -37.996 -13.825 23.758 1.00 93.88 178 LYS A O 1
ATOM 1391 N N . VAL A 1 179 ? -39.592 -12.973 22.410 1.00 92.44 179 VAL A N 1
ATOM 1392 C CA . VAL A 1 179 ? -40.677 -13.854 22.867 1.00 92.44 179 VAL A CA 1
ATOM 1393 C C . VAL A 1 179 ? -40.438 -15.259 22.320 1.00 92.44 179 VAL A C 1
ATOM 1395 O O . VAL A 1 179 ? -40.423 -15.475 21.105 1.00 92.44 179 VAL A O 1
ATOM 1398 N N . THR A 1 180 ? -40.214 -16.222 23.208 1.00 92.94 180 THR A N 1
ATOM 1399 C CA . THR A 1 180 ? -39.953 -17.625 22.864 1.00 92.94 180 THR A CA 1
ATOM 1400 C C . THR A 1 180 ? -41.158 -18.523 23.054 1.00 92.94 180 THR A C 1
ATOM 1402 O O . THR A 1 180 ? -41.266 -19.525 22.348 1.00 92.94 180 THR A O 1
ATOM 1405 N N . GLU A 1 181 ? -42.072 -18.156 23.946 1.00 91.50 181 GLU A N 1
ATOM 1406 C CA . GLU A 1 181 ? -43.312 -18.886 24.180 1.00 91.50 181 GLU A CA 1
ATOM 1407 C C . GLU A 1 181 ? -44.450 -17.922 24.504 1.00 91.50 181 GLU A C 1
ATOM 1409 O O . GLU A 1 181 ? -44.235 -16.842 25.051 1.00 91.50 181 GLU A O 1
ATOM 1414 N N . ASP A 1 182 ? -45.660 -18.338 24.144 1.00 91.19 182 ASP A N 1
ATOM 1415 C CA . ASP A 1 182 ? -46.907 -17.699 24.530 1.00 91.19 182 ASP A CA 1
ATOM 1416 C C . ASP A 1 182 ? -47.887 -18.774 25.026 1.00 91.19 182 ASP A C 1
ATOM 1418 O O . ASP A 1 182 ? -48.504 -19.486 24.225 1.00 91.19 182 ASP A O 1
ATOM 1422 N N . ASP A 1 183 ? -48.021 -18.905 26.346 1.00 89.06 183 ASP A N 1
ATOM 1423 C CA . ASP A 1 183 ? -48.841 -19.948 26.977 1.00 89.06 183 ASP A CA 1
ATOM 1424 C C . ASP A 1 183 ? -50.292 -19.507 27.256 1.00 89.06 183 ASP A C 1
ATOM 1426 O O . ASP A 1 183 ? -51.122 -20.307 27.701 1.00 89.06 183 ASP A O 1
ATOM 1430 N N . LYS A 1 184 ? -50.621 -18.241 26.954 1.00 84.69 184 LYS A N 1
ATOM 1431 C CA . LYS A 1 184 ? -51.932 -17.608 27.192 1.00 84.69 184 LYS A CA 1
ATOM 1432 C C . LYS A 1 184 ? -52.388 -17.622 28.657 1.00 84.69 184 LYS A C 1
ATOM 1434 O O . LYS A 1 184 ? -53.587 -17.505 28.927 1.00 84.69 184 LYS A O 1
ATOM 1439 N N . SER A 1 185 ? -51.461 -17.776 29.598 1.00 86.88 185 SER A N 1
ATOM 1440 C CA . SER A 1 185 ? -51.720 -17.620 31.026 1.00 86.88 185 SER A CA 1
ATOM 1441 C C . SER A 1 185 ? -51.784 -16.137 31.422 1.00 86.88 185 SER A C 1
ATOM 1443 O O . SER A 1 185 ? -51.786 -15.239 30.581 1.00 86.88 185 SER A O 1
ATOM 1445 N N . ASN A 1 186 ? -51.850 -15.866 32.729 1.00 81.56 186 ASN A N 1
ATOM 1446 C CA . ASN A 1 186 ? -51.803 -14.497 33.246 1.00 81.56 186 ASN A CA 1
ATOM 1447 C C . ASN A 1 186 ? -50.439 -13.826 33.024 1.00 81.56 186 ASN A C 1
ATOM 1449 O O . ASN A 1 186 ? -50.393 -12.604 33.006 1.00 81.56 186 ASN A O 1
ATOM 1453 N N . VAL A 1 187 ? -49.361 -14.599 32.864 1.00 86.81 187 VAL A N 1
ATOM 1454 C CA . VAL A 1 187 ? -48.013 -14.108 32.540 1.00 86.81 187 VAL A CA 1
ATOM 1455 C C . VAL A 1 187 ? -47.591 -14.826 31.259 1.00 86.81 187 VAL A C 1
ATOM 1457 O O . VAL A 1 187 ? -46.887 -15.826 31.338 1.00 86.81 187 VAL A O 1
ATOM 1460 N N . PRO A 1 188 ? -48.128 -14.425 30.096 1.00 88.12 188 PRO A N 1
ATOM 1461 C CA . PRO A 1 188 ? -48.183 -15.314 28.947 1.00 88.12 188 PRO A CA 1
ATOM 1462 C C . PRO A 1 188 ? -46.852 -15.499 28.221 1.00 88.12 188 PRO A C 1
ATOM 1464 O O . PRO A 1 188 ? -46.696 -16.500 27.531 1.00 88.12 188 PRO A O 1
ATOM 1467 N N . PHE A 1 189 ? -45.923 -14.544 28.323 1.00 91.88 189 PHE A N 1
ATOM 1468 C CA . PHE A 1 189 ? -44.763 -14.483 27.436 1.00 91.88 189 PHE A CA 1
ATOM 1469 C C . PHE A 1 189 ? -43.492 -14.976 28.111 1.00 91.88 189 PHE A C 1
ATOM 1471 O O . PHE A 1 189 ? -42.967 -14.288 28.984 1.00 91.88 189 PHE A O 1
ATOM 1478 N N . ASP A 1 190 ? -42.961 -16.112 27.660 1.00 92.12 190 ASP A N 1
ATOM 1479 C CA . ASP A 1 190 ? -41.588 -16.513 27.974 1.00 92.12 190 ASP A CA 1
ATOM 1480 C C . ASP A 1 190 ? -40.623 -15.764 27.062 1.00 92.12 190 ASP A C 1
ATOM 1482 O O . ASP A 1 190 ? -40.871 -15.639 25.856 1.00 92.12 190 ASP A O 1
ATOM 1486 N N . THR A 1 191 ? -39.517 -15.278 27.617 1.00 92.62 191 THR A N 1
ATOM 1487 C CA . THR A 1 191 ? -38.575 -14.453 26.868 1.00 92.62 191 THR A CA 1
ATOM 1488 C C . THR A 1 191 ? -37.117 -14.845 27.073 1.00 92.62 191 THR A C 1
ATOM 1490 O O . THR A 1 191 ? -36.693 -15.366 28.111 1.00 92.62 191 THR A O 1
ATOM 1493 N N . LYS A 1 192 ? -36.306 -14.547 26.055 1.00 93.75 192 LYS A N 1
ATOM 1494 C CA . LYS A 1 192 ? -34.845 -14.658 26.099 1.00 93.75 192 LYS A CA 1
ATOM 1495 C C . LYS A 1 192 ? -34.178 -13.347 25.727 1.00 93.75 192 LYS A C 1
ATOM 1497 O O . LYS A 1 192 ? -34.665 -12.617 24.868 1.00 93.75 192 LYS A O 1
ATOM 1502 N N . HIS A 1 193 ? -33.018 -13.103 26.315 1.00 87.56 193 HIS A N 1
ATOM 1503 C CA . HIS A 1 193 ? -32.097 -12.063 25.873 1.00 87.56 193 HIS A CA 1
ATOM 1504 C C . HIS A 1 193 ? -31.579 -12.376 24.464 1.00 87.56 193 HIS A C 1
ATOM 1506 O O . HIS A 1 193 ? -31.637 -13.515 23.989 1.00 87.56 193 HIS A O 1
ATOM 1512 N N . LEU A 1 194 ? -31.037 -11.366 23.786 1.00 83.94 194 LEU A N 1
ATOM 1513 C CA . LEU A 1 194 ? -30.484 -11.517 22.433 1.00 83.94 194 LEU A CA 1
ATOM 1514 C C . LEU A 1 194 ? -29.275 -12.463 22.372 1.00 83.94 194 LEU A C 1
ATOM 1516 O O . LEU A 1 194 ? -29.018 -13.060 21.330 1.00 83.94 194 LEU A O 1
ATOM 1520 N N . ASP A 1 195 ? -28.571 -12.644 23.493 1.00 76.31 195 ASP A N 1
ATOM 1521 C CA . ASP A 1 195 ? -27.488 -13.623 23.648 1.00 76.31 195 ASP A CA 1
ATOM 1522 C C . ASP A 1 195 ? -27.986 -15.063 23.901 1.00 76.31 195 ASP A C 1
ATOM 1524 O O . ASP A 1 195 ? -27.188 -15.987 24.062 1.00 76.31 195 ASP A O 1
ATOM 1528 N N . GLY A 1 196 ? -29.308 -15.268 23.924 1.00 82.56 196 GLY A N 1
ATOM 1529 C CA . GLY A 1 196 ? -29.956 -16.558 24.139 1.00 82.56 196 GLY A CA 1
ATOM 1530 C C . GLY A 1 196 ? -30.121 -16.960 25.607 1.00 82.56 196 GLY A C 1
ATOM 1531 O O . GLY A 1 196 ? -30.698 -18.023 25.867 1.00 82.56 196 GLY A O 1
ATOM 1532 N N . SER A 1 197 ? -29.655 -16.149 26.562 1.00 85.38 197 SER A N 1
ATOM 1533 C CA . SER A 1 197 ? -29.895 -16.379 27.989 1.00 85.38 197 SER A CA 1
ATOM 1534 C C . SER A 1 197 ? -31.360 -16.118 28.370 1.00 85.38 197 SER A C 1
ATOM 1536 O O . SER A 1 197 ? -32.099 -15.422 27.677 1.00 85.38 197 SER A O 1
ATOM 1538 N N . TYR A 1 198 ? -31.815 -16.753 29.449 1.00 90.38 198 TYR A N 1
ATOM 1539 C CA . TYR A 1 198 ? -33.209 -16.698 29.893 1.00 90.38 198 TYR A CA 1
ATOM 1540 C C . TYR A 1 198 ? -33.545 -15.333 30.511 1.00 90.38 198 TYR A C 1
ATOM 1542 O O . TYR A 1 198 ? -32.861 -14.912 31.443 1.00 90.38 198 TYR A O 1
ATOM 1550 N N . ALA A 1 199 ? -34.592 -14.671 30.007 1.00 89.38 199 ALA A N 1
ATOM 1551 C CA . ALA A 1 199 ? -35.013 -13.326 30.420 1.00 89.38 199 ALA A CA 1
ATOM 1552 C C . ALA A 1 199 ? -36.340 -13.313 31.208 1.00 89.38 199 ALA A C 1
ATOM 1554 O O . ALA A 1 199 ? -36.812 -12.256 31.623 1.00 89.38 199 ALA A O 1
ATOM 1555 N N . GLY A 1 200 ? -36.911 -14.490 31.470 1.00 90.38 200 GLY A N 1
ATOM 1556 C CA . GLY A 1 200 ? -38.073 -14.653 32.334 1.00 90.38 200 GLY A CA 1
ATOM 1557 C C . GLY A 1 200 ? -39.417 -14.464 31.643 1.00 90.38 200 GLY A C 1
ATOM 1558 O O . GLY A 1 200 ? -39.496 -14.151 30.453 1.00 90.38 200 GLY A O 1
ATOM 1559 N N . TRP A 1 201 ? -40.474 -14.672 32.432 1.00 92.69 201 TRP A N 1
ATOM 1560 C CA . TRP A 1 201 ? -41.861 -14.516 32.000 1.00 92.69 201 TRP A CA 1
ATOM 1561 C C . TRP A 1 201 ? -42.357 -13.088 32.233 1.00 92.69 201 TRP A C 1
ATOM 1563 O O . TRP A 1 201 ? -42.073 -12.504 33.282 1.00 92.69 201 TRP A O 1
ATOM 1573 N N . HIS A 1 202 ? -43.130 -12.566 31.280 1.00 89.38 202 HIS A N 1
ATOM 1574 C CA . HIS A 1 202 ? -43.635 -11.190 31.272 1.00 89.38 202 HIS A CA 1
ATOM 1575 C C . HIS A 1 202 ? -45.149 -11.114 31.075 1.00 89.38 202 HIS A C 1
ATOM 1577 O O . HIS A 1 202 ? -45.745 -11.915 30.344 1.00 89.38 202 HIS A O 1
ATOM 1583 N N . TYR A 1 203 ? -45.773 -10.117 31.709 1.00 88.88 203 TYR A N 1
ATOM 1584 C CA . TYR A 1 203 ? -47.147 -9.731 31.405 1.00 88.88 203 TYR A CA 1
ATOM 1585 C C . TYR A 1 203 ? -47.211 -9.052 30.034 1.00 88.88 203 TYR A C 1
ATOM 1587 O O . TYR A 1 203 ? -46.249 -8.447 29.565 1.00 88.88 203 TYR A O 1
ATOM 1595 N N . GLU A 1 204 ? -48.385 -9.072 29.406 1.00 86.81 204 GLU A N 1
ATOM 1596 C CA . GLU A 1 204 ? -48.588 -8.385 28.124 1.00 86.81 204 GLU A CA 1
ATOM 1597 C C . GLU A 1 204 ? -48.339 -6.874 28.206 1.00 86.81 204 GLU A C 1
ATOM 1599 O O . GLU A 1 204 ? -47.856 -6.281 27.250 1.00 86.81 204 GLU A O 1
ATOM 1604 N N . ASN A 1 205 ? -48.565 -6.271 29.375 1.00 86.88 205 ASN A N 1
ATOM 1605 C CA . ASN A 1 205 ? -48.307 -4.851 29.612 1.00 86.88 205 ASN A CA 1
ATOM 1606 C C . ASN A 1 205 ? -46.856 -4.541 30.028 1.00 86.88 205 ASN A C 1
ATOM 1608 O O . ASN A 1 205 ? -46.514 -3.366 30.149 1.00 86.88 205 ASN A O 1
ATOM 1612 N N . ASP A 1 206 ? -46.010 -5.552 30.258 1.00 88.25 206 ASP A N 1
ATOM 1613 C CA . ASP A 1 206 ? -44.592 -5.348 30.593 1.00 88.25 206 ASP A CA 1
ATOM 1614 C C . ASP A 1 206 ? -43.728 -5.159 29.349 1.00 88.25 206 ASP A C 1
ATOM 1616 O O . ASP A 1 206 ? -42.567 -4.762 29.456 1.00 88.25 206 ASP A O 1
ATOM 1620 N N . LEU A 1 207 ? -44.279 -5.463 28.174 1.00 88.56 207 LEU A N 1
ATOM 1621 C CA . LEU A 1 207 ? -43.567 -5.531 26.912 1.00 88.56 207 LEU A CA 1
ATOM 1622 C C . LEU A 1 207 ? -44.207 -4.593 25.892 1.00 88.56 207 LEU A C 1
ATOM 1624 O O . LEU A 1 207 ? -45.421 -4.574 25.710 1.00 88.56 207 LEU A O 1
ATOM 1628 N N . VAL A 1 208 ? -43.376 -3.860 25.159 1.00 90.44 208 VAL A N 1
ATOM 1629 C CA . VAL A 1 208 ? -43.791 -3.166 23.934 1.00 90.44 208 VAL A CA 1
ATOM 1630 C C . VAL A 1 208 ? -42.984 -3.705 22.763 1.00 90.44 208 VAL A C 1
ATOM 1632 O O . VAL A 1 208 ? -41.823 -4.062 22.938 1.00 90.44 208 VAL A O 1
ATOM 1635 N N . ARG A 1 209 ? -43.563 -3.786 21.562 1.00 90.56 209 ARG A N 1
ATOM 1636 C CA . ARG A 1 209 ? -42.831 -4.261 20.377 1.00 90.56 209 ARG A CA 1
ATOM 1637 C C . ARG A 1 209 ? -41.576 -3.407 20.159 1.00 90.56 209 ARG A C 1
ATOM 1639 O O . ARG A 1 209 ? -41.674 -2.186 20.070 1.00 90.56 209 ARG A O 1
ATOM 1646 N N . ALA A 1 210 ? -40.413 -4.050 20.084 1.00 87.81 210 ALA A N 1
ATOM 1647 C CA . ALA A 1 210 ? -39.155 -3.370 19.806 1.00 87.81 210 ALA A CA 1
ATOM 1648 C C . ALA A 1 210 ? -39.085 -3.006 18.319 1.00 87.81 210 ALA A C 1
ATOM 1650 O O . ALA A 1 210 ? -39.486 -3.789 17.456 1.00 87.81 210 ALA A O 1
ATOM 1651 N N . THR A 1 211 ? -38.560 -1.823 18.010 1.00 81.56 211 THR A N 1
ATOM 1652 C CA . THR A 1 211 ? -38.315 -1.429 16.616 1.00 81.56 211 THR A CA 1
ATOM 1653 C C . THR A 1 211 ? -37.119 -2.186 16.037 1.00 81.56 211 THR A C 1
ATOM 1655 O O . THR A 1 211 ? -36.196 -2.556 16.764 1.00 81.56 211 THR A O 1
ATOM 1658 N N . GLU A 1 212 ? -37.068 -2.365 14.713 1.00 74.38 212 GLU A N 1
ATOM 1659 C CA . GLU A 1 212 ? -35.895 -2.961 14.051 1.00 74.38 212 GLU A CA 1
ATOM 1660 C C . GLU A 1 212 ? -34.600 -2.199 14.373 1.00 74.38 212 GLU A C 1
ATOM 1662 O O . GLU A 1 212 ? -33.542 -2.809 14.510 1.00 74.38 212 GLU A O 1
ATOM 1667 N N . ALA A 1 213 ? -34.681 -0.876 14.556 1.00 67.81 213 ALA A N 1
ATOM 1668 C CA . ALA A 1 213 ? -33.553 -0.044 14.964 1.00 67.81 213 ALA A CA 1
ATOM 1669 C C . ALA A 1 213 ? -33.059 -0.379 16.382 1.00 67.81 213 ALA A C 1
ATOM 1671 O O . ALA A 1 213 ? -31.853 -0.496 16.589 1.00 67.81 213 ALA A O 1
ATOM 1672 N N . GLU A 1 214 ? -33.961 -0.577 17.348 1.00 74.56 214 GLU A N 1
ATOM 1673 C CA . GLU A 1 214 ? -33.605 -0.980 18.716 1.00 74.56 214 GLU A CA 1
ATOM 1674 C C . GLU A 1 214 ? -33.055 -2.409 18.767 1.00 74.56 214 GLU A C 1
ATOM 1676 O O . GLU A 1 214 ? -32.057 -2.656 19.443 1.00 74.56 214 GLU A O 1
ATOM 1681 N N . VAL A 1 215 ? -33.640 -3.338 18.001 1.00 78.38 215 VAL A N 1
ATOM 1682 C CA . VAL A 1 215 ? -33.115 -4.706 17.872 1.00 78.38 215 VAL A CA 1
ATOM 1683 C C . VAL A 1 215 ? -31.730 -4.682 17.233 1.00 78.38 215 VAL A C 1
ATOM 1685 O O . VAL A 1 215 ? -30.824 -5.346 17.728 1.00 78.38 215 VAL A O 1
ATOM 1688 N N . LYS A 1 216 ? -31.519 -3.888 16.178 1.00 69.75 216 LYS A N 1
ATOM 1689 C CA . LYS A 1 216 ? -30.212 -3.724 15.529 1.00 69.75 216 LYS A CA 1
ATOM 1690 C C . LYS A 1 216 ? -29.187 -3.078 16.458 1.00 69.75 216 LYS A C 1
ATOM 1692 O O . LYS A 1 216 ? -28.050 -3.522 16.478 1.00 69.75 216 LYS A O 1
ATOM 1697 N N . ALA A 1 217 ? -29.567 -2.077 17.250 1.00 70.19 217 ALA A N 1
ATOM 1698 C CA . ALA A 1 217 ? -28.675 -1.461 18.232 1.00 70.19 217 ALA A CA 1
ATOM 1699 C C . ALA A 1 217 ? -28.281 -2.440 19.352 1.00 70.19 217 ALA A C 1
ATOM 1701 O O . ALA A 1 217 ? -27.142 -2.422 19.806 1.00 70.19 217 ALA A O 1
ATOM 1702 N N . ALA A 1 218 ? -29.197 -3.319 19.765 1.00 64.69 218 ALA A N 1
ATOM 1703 C CA . ALA A 1 218 ? -28.955 -4.310 20.810 1.00 64.69 218 ALA A CA 1
ATOM 1704 C C . ALA A 1 218 ? -28.298 -5.617 20.297 1.00 64.69 218 ALA A C 1
ATOM 1706 O O . ALA A 1 218 ? -27.687 -6.341 21.082 1.00 64.69 218 ALA A O 1
ATOM 1707 N N . THR A 1 219 ? -28.395 -5.915 18.993 1.00 56.28 219 THR A N 1
ATOM 1708 C CA . THR A 1 219 ? -27.699 -7.031 18.307 1.00 56.28 219 THR A CA 1
ATOM 1709 C C . THR A 1 219 ? -26.420 -6.612 17.593 1.00 56.28 219 THR A C 1
ATOM 1711 O O . THR A 1 219 ? -25.676 -7.496 17.164 1.00 56.28 219 THR A O 1
ATOM 1714 N N . ALA A 1 220 ? -26.147 -5.306 17.467 1.00 52.19 220 ALA A N 1
ATOM 1715 C CA . ALA A 1 220 ? -24.845 -4.794 17.070 1.00 52.19 220 ALA A CA 1
ATOM 1716 C C . ALA A 1 220 ? -23.825 -5.460 17.989 1.00 52.19 220 ALA A C 1
ATOM 1718 O O . ALA A 1 220 ? -23.832 -5.273 19.206 1.00 52.19 220 ALA A O 1
ATOM 1719 N N . THR A 1 221 ? -23.072 -6.370 17.384 1.00 44.94 221 THR A N 1
ATOM 1720 C CA . THR A 1 221 ? -22.147 -7.291 18.023 1.00 44.94 221 THR A CA 1
ATOM 1721 C C . THR A 1 221 ? -21.372 -6.570 19.111 1.00 44.94 221 THR A C 1
ATOM 1723 O O . THR A 1 221 ? -20.797 -5.519 18.843 1.00 44.94 221 THR A O 1
ATOM 1726 N N . LYS A 1 222 ? -21.309 -7.150 20.320 1.00 49.03 222 LYS A N 1
ATOM 1727 C CA . LYS A 1 222 ? -20.139 -6.945 21.184 1.00 49.03 222 LYS A CA 1
ATOM 1728 C C . LYS A 1 222 ? -18.936 -7.157 20.269 1.00 49.03 222 LYS A C 1
ATOM 1730 O O . LYS A 1 222 ? -18.752 -8.286 19.815 1.00 49.03 222 LYS A O 1
ATOM 1735 N N . ASP A 1 223 ? -18.268 -6.064 19.905 1.00 55.03 223 ASP A N 1
ATOM 1736 C CA . ASP A 1 223 ? -17.255 -6.038 18.857 1.00 55.03 223 ASP A CA 1
ATOM 1737 C C . ASP A 1 223 ? -16.288 -7.202 19.056 1.00 55.03 223 ASP A C 1
ATOM 1739 O O . ASP A 1 223 ? -15.882 -7.492 20.189 1.00 55.03 223 ASP A O 1
ATOM 1743 N N . GLU A 1 224 ? -15.939 -7.891 17.966 1.00 61.12 224 GLU A N 1
ATOM 1744 C CA . GLU A 1 224 ? -14.823 -8.827 18.013 1.00 61.12 224 GLU A CA 1
ATOM 1745 C C . GLU A 1 224 ? -13.644 -8.137 18.713 1.00 61.12 224 GLU A C 1
ATOM 1747 O O . GLU A 1 224 ? -13.346 -6.975 18.410 1.00 61.12 224 GLU A O 1
ATOM 1752 N N . PRO A 1 225 ? -12.989 -8.808 19.677 1.00 74.69 225 PRO A N 1
ATOM 1753 C CA . PRO A 1 225 ? -11.935 -8.180 20.450 1.00 74.69 225 PRO A CA 1
ATOM 1754 C C . PRO A 1 225 ? -10.853 -7.684 19.494 1.00 74.69 225 PRO A C 1
ATOM 1756 O O . PRO A 1 225 ? -10.317 -8.464 18.701 1.00 74.69 225 PRO A O 1
ATOM 1759 N N . LEU A 1 226 ? -10.550 -6.387 19.583 1.00 84.19 226 LEU A N 1
ATOM 1760 C CA . LEU A 1 226 ? -9.564 -5.736 18.727 1.00 84.19 226 LEU A CA 1
ATOM 1761 C C . LEU A 1 226 ? -8.224 -6.476 18.813 1.00 84.19 226 LEU A C 1
ATOM 1763 O O . LEU A 1 226 ? -7.837 -6.930 19.887 1.00 84.19 226 LEU A O 1
ATOM 1767 N N . LYS A 1 227 ? -7.527 -6.620 17.685 1.00 88.12 227 LYS A N 1
ATOM 1768 C CA . LYS A 1 227 ? -6.299 -7.418 17.593 1.00 88.12 227 LYS A CA 1
ATOM 1769 C C . LYS A 1 227 ? -5.052 -6.557 17.524 1.00 88.12 227 LYS A C 1
ATOM 1771 O O . LYS A 1 227 ? -5.106 -5.395 17.117 1.00 88.12 227 LYS A O 1
ATOM 1776 N N . ILE A 1 228 ? -3.915 -7.143 17.892 1.00 89.06 228 ILE A N 1
ATOM 1777 C CA . ILE A 1 228 ? -2.602 -6.525 17.669 1.00 89.06 228 ILE A CA 1
ATOM 1778 C C . ILE A 1 228 ? -2.476 -6.104 16.199 1.00 89.06 228 ILE A C 1
ATOM 1780 O O . ILE A 1 228 ? -2.852 -6.837 15.288 1.00 89.06 228 ILE A O 1
ATOM 1784 N N . GLY A 1 229 ? -1.961 -4.896 15.977 1.00 87.38 229 GLY A N 1
ATOM 1785 C CA . GLY A 1 229 ? -1.817 -4.288 14.657 1.00 87.38 229 GLY A CA 1
ATOM 1786 C C . GLY A 1 229 ? -3.024 -3.470 14.198 1.00 87.38 229 GLY A C 1
ATOM 1787 O O . GLY A 1 229 ? -2.870 -2.668 13.280 1.00 87.38 229 GLY A O 1
ATOM 1788 N N . TYR A 1 230 ? -4.193 -3.604 14.835 1.00 90.81 230 TYR A N 1
ATOM 1789 C CA . TYR A 1 230 ? -5.359 -2.782 14.498 1.00 90.81 230 TYR A CA 1
ATOM 1790 C C . TYR A 1 230 ? -5.211 -1.360 15.036 1.00 90.81 230 TYR A C 1
ATOM 1792 O O . TYR A 1 230 ? -4.491 -1.108 16.003 1.00 90.81 230 TYR A O 1
ATOM 1800 N N . TYR A 1 231 ? -5.941 -0.435 14.417 1.00 93.00 231 TYR A N 1
ATOM 1801 C CA . TYR A 1 231 ? -6.076 0.930 14.902 1.00 93.00 231 TYR A CA 1
ATOM 1802 C C . TYR A 1 231 ? -7.388 1.107 15.657 1.00 93.00 231 TYR A C 1
ATOM 1804 O O . TYR A 1 231 ? -8.434 0.581 15.266 1.00 93.00 231 TYR A O 1
ATOM 1812 N N . ALA A 1 232 ? -7.324 1.867 16.741 1.00 92.62 232 ALA A N 1
ATOM 1813 C CA . ALA A 1 232 ? -8.452 2.153 17.602 1.00 92.62 232 ALA A CA 1
ATOM 1814 C C . ALA A 1 232 ? -8.504 3.640 17.951 1.00 92.62 232 ALA A C 1
ATOM 1816 O O . ALA A 1 232 ? -7.474 4.306 18.026 1.00 92.62 232 ALA A O 1
ATOM 1817 N N . LYS A 1 233 ? -9.705 4.163 18.175 1.00 94.50 233 LYS A N 1
ATOM 1818 C CA . LYS A 1 233 ? -9.944 5.519 18.657 1.00 94.50 233 LYS A CA 1
ATOM 1819 C C . LYS A 1 233 ? -10.280 5.480 20.136 1.00 94.50 233 LYS A C 1
ATOM 1821 O O . LYS A 1 233 ? -11.124 4.689 20.556 1.00 94.50 233 LYS A O 1
ATOM 1826 N N . ILE A 1 234 ? -9.646 6.344 20.918 1.00 92.62 234 ILE A N 1
ATOM 1827 C CA . ILE A 1 234 ? -9.885 6.430 22.359 1.00 92.62 234 ILE A CA 1
ATOM 1828 C C . ILE A 1 234 ? -11.176 7.208 22.618 1.00 92.62 234 ILE A C 1
ATOM 1830 O O . ILE A 1 234 ? -11.299 8.370 22.237 1.00 92.62 234 ILE A O 1
ATOM 1834 N N . ILE A 1 235 ? -12.122 6.570 23.301 1.00 90.94 235 ILE A N 1
ATOM 1835 C CA . ILE A 1 235 ? -13.444 7.118 23.646 1.00 90.94 235 ILE A CA 1
ATOM 1836 C C . ILE A 1 235 ? -13.613 7.368 25.150 1.00 90.94 235 ILE A C 1
ATOM 1838 O O . ILE A 1 235 ? -14.672 7.800 25.592 1.00 90.94 235 ILE A O 1
ATOM 1842 N N . GLN A 1 236 ? -12.579 7.112 25.953 1.00 87.88 236 GLN A N 1
ATOM 1843 C CA . GLN A 1 236 ? -12.607 7.386 27.387 1.00 87.88 236 GLN A CA 1
ATOM 1844 C C . GLN A 1 236 ? -12.587 8.899 27.661 1.00 87.88 236 GLN A C 1
ATOM 1846 O O . GLN A 1 236 ? -11.540 9.543 27.570 1.00 87.88 236 GLN A O 1
ATOM 1851 N N . GLU A 1 237 ? -13.739 9.467 28.017 1.00 85.81 237 GLU A N 1
ATOM 1852 C CA . GLU A 1 237 ? -13.857 10.885 28.366 1.00 85.81 237 GLU A CA 1
ATOM 1853 C C . GLU A 1 237 ? -12.929 11.274 29.531 1.00 85.81 237 GLU A C 1
ATOM 1855 O O . GLU A 1 237 ? -12.745 10.525 30.493 1.00 85.81 237 GLU A O 1
ATOM 1860 N N . GLY A 1 238 ? -12.328 12.464 29.442 1.00 85.31 238 GLY A N 1
ATOM 1861 C CA . GLY A 1 238 ? -11.390 12.979 30.446 1.00 85.31 238 GLY A CA 1
ATOM 1862 C C . GLY A 1 238 ? -9.977 12.385 30.380 1.00 85.31 238 GLY A C 1
ATOM 1863 O O . GLY A 1 238 ? -9.104 12.839 31.118 1.00 85.31 238 GLY A O 1
ATOM 1864 N N . HIS A 1 239 ? -9.727 11.413 29.497 1.00 87.25 239 HIS A N 1
ATOM 1865 C CA . HIS A 1 239 ? -8.385 10.907 29.215 1.00 87.25 239 HIS A CA 1
ATOM 1866 C C . HIS A 1 239 ? -7.588 11.904 28.355 1.00 87.25 239 HIS A C 1
ATOM 1868 O O . HIS A 1 239 ? -8.142 12.508 27.438 1.00 87.25 239 HIS A O 1
ATOM 1874 N N . GLU A 1 240 ? -6.278 12.047 28.588 1.00 88.88 240 GLU A N 1
ATOM 1875 C CA . GLU A 1 240 ? -5.416 12.979 27.827 1.00 88.88 240 GLU A CA 1
ATOM 1876 C C . GLU A 1 240 ? -5.413 12.678 26.319 1.00 88.88 240 GLU A C 1
ATOM 1878 O O . GLU A 1 240 ? -5.354 13.573 25.477 1.00 88.88 240 GLU A O 1
ATOM 1883 N N . ASN A 1 241 ? -5.526 11.395 25.980 1.00 90.19 241 ASN A N 1
ATOM 1884 C CA . ASN A 1 241 ? -5.575 10.916 24.603 1.00 90.19 241 ASN A CA 1
ATOM 1885 C C . ASN A 1 241 ? -7.005 10.735 24.061 1.00 90.19 241 ASN A C 1
ATOM 1887 O O . ASN A 1 241 ? -7.175 10.087 23.032 1.00 90.19 241 ASN A O 1
ATOM 1891 N N . PHE A 1 242 ? -8.032 11.279 24.726 1.00 91.69 242 PHE A N 1
ATOM 1892 C CA . PHE A 1 242 ? -9.414 11.210 24.240 1.00 91.69 242 PHE A CA 1
ATOM 1893 C C . PHE A 1 242 ? -9.532 11.720 22.795 1.00 91.69 242 PHE A C 1
ATOM 1895 O O . PHE A 1 242 ? -9.004 12.774 22.443 1.00 91.69 242 PHE A O 1
ATOM 1902 N N . GLY A 1 243 ? -10.214 10.947 21.949 1.00 88.69 243 GLY A N 1
ATOM 1903 C CA . GLY A 1 243 ? -10.413 11.226 20.529 1.00 88.69 243 GLY A CA 1
ATOM 1904 C C . GLY A 1 243 ? -9.230 10.876 19.622 1.00 88.69 243 GLY A C 1
ATOM 1905 O O . GLY A 1 243 ? -9.417 10.841 18.406 1.00 88.69 243 GLY A O 1
ATOM 1906 N N . LYS A 1 244 ? -8.040 10.584 20.168 1.00 94.62 244 LYS A N 1
ATOM 1907 C CA . LYS A 1 244 ? -6.867 10.216 19.362 1.00 94.62 244 LYS A CA 1
ATOM 1908 C C . LYS A 1 244 ? -6.988 8.795 18.819 1.00 94.62 244 LYS A C 1
ATOM 1910 O O . LYS A 1 244 ? -7.534 7.902 19.473 1.00 94.62 244 LYS A O 1
ATOM 1915 N N . VAL A 1 245 ? -6.422 8.598 17.631 1.00 95.12 245 VAL A N 1
ATOM 1916 C CA . VAL A 1 245 ? -6.227 7.280 17.024 1.00 95.12 245 VAL A CA 1
ATOM 1917 C C . VAL A 1 245 ? -4.897 6.703 17.500 1.00 95.12 245 VAL A C 1
ATOM 1919 O O . VAL A 1 245 ? -3.879 7.393 17.521 1.00 95.12 245 VAL A O 1
ATOM 1922 N N . VAL A 1 246 ? -4.916 5.433 17.882 1.00 95.25 246 VAL A N 1
ATOM 1923 C CA . VAL A 1 246 ? -3.769 4.677 18.386 1.00 95.25 246 VAL A CA 1
ATOM 1924 C C . VAL A 1 246 ? -3.680 3.319 17.703 1.00 95.25 246 VAL A C 1
ATOM 1926 O O . VAL A 1 246 ? -4.680 2.778 17.232 1.00 95.25 246 VAL A O 1
ATOM 1929 N N . LYS A 1 247 ? -2.480 2.749 17.656 1.00 95.69 247 LYS A N 1
ATOM 1930 C CA . LYS A 1 247 ? -2.219 1.387 17.190 1.00 95.69 247 LYS A CA 1
ATOM 1931 C C . LYS A 1 247 ? -2.200 0.431 18.376 1.00 95.69 247 LYS A C 1
ATOM 1933 O O . LYS A 1 247 ? -1.568 0.722 19.386 1.00 95.69 247 LYS A O 1
ATOM 1938 N N . ILE A 1 248 ? -2.840 -0.725 18.254 1.00 93.62 248 ILE A N 1
ATOM 1939 C CA . ILE A 1 248 ? -2.807 -1.774 19.276 1.00 93.62 248 ILE A CA 1
ATOM 1940 C C . ILE A 1 248 ? -1.506 -2.560 19.145 1.00 93.62 248 ILE A C 1
ATOM 1942 O O . ILE A 1 248 ? -1.218 -3.144 18.100 1.00 93.62 248 ILE A O 1
ATOM 1946 N N . THR A 1 249 ? -0.727 -2.595 20.221 1.00 93.56 249 THR A N 1
ATOM 1947 C CA . THR A 1 249 ? 0.557 -3.305 20.304 1.00 93.56 249 THR A CA 1
ATOM 1948 C C . THR A 1 249 ? 0.485 -4.566 21.159 1.00 93.56 249 THR A C 1
ATOM 1950 O O . THR A 1 249 ? 1.350 -5.429 21.049 1.00 93.56 249 THR A O 1
ATOM 1953 N N . ASN A 1 250 ? -0.556 -4.708 21.980 1.00 88.25 250 ASN A N 1
ATOM 1954 C CA . ASN A 1 250 ? -0.860 -5.921 22.736 1.00 88.25 250 ASN A CA 1
ATOM 1955 C C . ASN A 1 250 ? -2.381 -6.021 22.919 1.00 88.25 250 ASN A C 1
ATOM 1957 O O . ASN A 1 250 ? -2.995 -5.000 23.213 1.00 88.25 250 ASN A O 1
ATOM 1961 N N . ASP A 1 251 ? -2.976 -7.201 22.748 1.00 87.69 251 ASP A N 1
ATOM 1962 C CA . ASP A 1 251 ? -4.413 -7.464 22.923 1.00 87.69 251 ASP A CA 1
ATOM 1963 C C . ASP A 1 251 ? -4.726 -8.497 24.023 1.00 87.69 251 ASP A C 1
ATOM 1965 O O . ASP A 1 251 ? -5.885 -8.868 24.214 1.00 87.69 251 ASP A O 1
ATOM 1969 N N . ASN A 1 252 ? -3.710 -8.957 24.760 1.00 83.69 252 ASN A N 1
ATOM 1970 C CA . ASN A 1 252 ? -3.837 -10.005 25.770 1.00 83.69 252 ASN A CA 1
ATOM 1971 C C . ASN A 1 252 ? -2.894 -9.776 26.966 1.00 83.69 252 ASN A C 1
ATOM 1973 O O . ASN A 1 252 ? -2.133 -10.657 27.373 1.00 83.69 252 ASN A O 1
ATOM 1977 N N . ARG A 1 253 ? -2.898 -8.560 27.521 1.00 78.25 253 ARG A N 1
ATOM 1978 C CA . ARG A 1 253 ? -2.075 -8.219 28.689 1.00 78.25 253 ARG A CA 1
ATOM 1979 C C . ARG A 1 253 ? -2.560 -8.935 29.964 1.00 78.25 253 ARG A C 1
ATOM 1981 O O . ARG A 1 253 ? -3.751 -8.926 30.274 1.00 78.25 253 ARG A O 1
ATOM 1988 N N . ASP A 1 254 ? -1.622 -9.491 30.740 1.00 55.16 254 ASP A N 1
ATOM 1989 C CA . ASP A 1 254 ? -1.898 -10.149 32.028 1.00 55.16 254 ASP A CA 1
ATOM 1990 C C . ASP A 1 254 ? -2.556 -9.177 33.027 1.00 55.16 254 ASP A C 1
ATOM 1992 O O . ASP A 1 254 ? -1.977 -8.161 33.420 1.00 55.16 254 ASP A O 1
ATOM 1996 N N . GLY A 1 255 ? -3.781 -9.506 33.447 1.00 55.75 255 GLY A N 1
ATOM 1997 C CA . GLY A 1 255 ? -4.641 -8.648 34.267 1.00 55.75 255 GLY A CA 1
ATOM 1998 C C . GLY A 1 255 ? -5.829 -8.122 33.462 1.00 55.75 255 GLY A C 1
ATOM 1999 O O . GLY A 1 255 ? -5.817 -6.978 33.018 1.00 55.75 255 GLY A O 1
ATOM 2000 N N . GLN A 1 256 ? -6.859 -8.971 33.332 1.00 61.34 256 GLN A N 1
ATOM 2001 C CA . GLN A 1 256 ? -8.058 -8.884 32.468 1.00 61.34 256 GLN A CA 1
ATOM 2002 C C . GLN A 1 256 ? -8.763 -7.518 32.343 1.00 61.34 256 GLN A C 1
ATOM 2004 O O . GLN A 1 256 ? -9.600 -7.347 31.463 1.00 61.34 256 GLN A O 1
ATOM 2009 N N . LEU A 1 257 ? -8.476 -6.556 33.220 1.00 73.94 257 LEU A N 1
ATOM 2010 C CA . LEU A 1 257 ? -9.134 -5.256 33.228 1.00 73.94 257 LEU A CA 1
ATOM 2011 C C . LEU A 1 257 ? -8.668 -4.351 32.074 1.00 73.94 257 LEU A C 1
ATOM 2013 O O . LEU A 1 257 ? -9.493 -3.638 31.515 1.00 73.94 257 LEU A O 1
ATOM 2017 N N . TYR A 1 258 ? -7.388 -4.405 31.685 1.00 83.12 258 TYR A N 1
ATOM 2018 C CA . TYR A 1 258 ? -6.804 -3.554 30.632 1.00 83.12 258 TYR A CA 1
ATOM 2019 C C . TYR A 1 258 ? -5.990 -4.398 29.636 1.00 83.12 258 TYR A C 1
ATOM 2021 O O . TYR A 1 258 ? -4.756 -4.403 29.704 1.00 83.12 258 TYR A O 1
ATOM 2029 N N . PRO A 1 259 ? -6.661 -5.167 28.757 1.00 84.62 259 PRO A N 1
ATOM 2030 C CA . PRO A 1 259 ? -5.992 -6.104 27.858 1.00 84.62 259 PRO A CA 1
ATOM 2031 C C . PRO A 1 259 ? -5.216 -5.411 26.732 1.00 84.62 259 PRO A C 1
ATOM 2033 O O . PRO A 1 259 ? -4.285 -6.014 26.200 1.00 84.62 259 PRO A O 1
ATOM 2036 N N . TYR A 1 260 ? -5.562 -4.164 26.391 1.00 90.56 260 TYR A N 1
ATOM 2037 C CA . TYR A 1 260 ? -4.986 -3.462 25.250 1.00 90.56 260 TYR A CA 1
ATOM 2038 C C . TYR A 1 260 ? -3.817 -2.578 25.661 1.00 90.56 260 TYR A C 1
ATOM 2040 O O . TYR A 1 260 ? -3.993 -1.690 26.486 1.00 90.56 260 TYR A O 1
ATOM 2048 N N . SER A 1 261 ? -2.645 -2.781 25.064 1.00 91.88 261 SER A N 1
ATOM 2049 C CA . SER A 1 261 ? -1.564 -1.788 25.063 1.00 91.88 261 SER A CA 1
ATOM 2050 C C . SER A 1 261 ? -1.578 -1.067 23.731 1.00 91.88 261 SER A C 1
ATOM 2052 O O . SER A 1 261 ? -1.756 -1.709 22.692 1.00 91.88 261 SER A O 1
ATOM 2054 N N . THR A 1 262 ? -1.375 0.246 23.749 1.00 93.69 262 THR A N 1
ATOM 2055 C CA . THR A 1 262 ? -1.429 1.046 22.530 1.00 93.69 262 THR A CA 1
ATOM 2056 C C . THR A 1 262 ? -0.223 1.955 22.358 1.00 93.69 262 THR A C 1
ATOM 2058 O O . THR A 1 262 ? 0.449 2.348 23.311 1.00 93.69 262 THR A O 1
ATOM 2061 N N . GLU A 1 263 ? 0.036 2.305 21.109 1.00 95.56 263 GLU A N 1
ATOM 2062 C CA . GLU A 1 263 ? 1.075 3.225 20.661 1.00 95.56 263 GLU A CA 1
ATOM 2063 C C . GLU A 1 263 ? 0.401 4.360 19.888 1.00 95.56 263 GLU A C 1
ATOM 2065 O O . GLU A 1 263 ? -0.525 4.129 19.104 1.00 95.56 263 GLU A O 1
ATOM 2070 N N . LEU A 1 264 ? 0.818 5.596 20.140 1.00 93.94 264 LEU A N 1
ATOM 2071 C CA . LEU A 1 264 ? 0.397 6.745 19.350 1.00 93.94 264 LEU A CA 1
ATOM 2072 C C . LEU A 1 264 ? 1.004 6.649 17.947 1.00 93.94 264 LEU A C 1
ATOM 2074 O O . LEU A 1 264 ? 2.016 5.991 17.721 1.00 93.94 264 LEU A O 1
ATOM 2078 N N . LEU A 1 265 ? 0.383 7.311 16.974 1.00 91.06 265 LEU A N 1
ATOM 2079 C CA . LEU A 1 265 ? 0.835 7.233 15.581 1.00 91.06 265 LEU A CA 1
ATOM 2080 C C . LEU A 1 265 ? 2.214 7.877 15.337 1.00 91.06 265 LEU A C 1
ATOM 2082 O O . LEU A 1 265 ? 2.805 7.653 14.286 1.00 91.06 265 LEU A O 1
ATOM 2086 N N . ASP A 1 266 ? 2.733 8.645 16.297 1.00 86.62 266 ASP A N 1
ATOM 2087 C CA . ASP A 1 266 ? 4.090 9.204 16.288 1.00 86.62 266 ASP A CA 1
ATOM 2088 C C . ASP A 1 266 ? 5.155 8.234 16.839 1.00 86.62 266 ASP A C 1
ATOM 2090 O O . ASP A 1 266 ? 6.332 8.588 16.931 1.00 86.62 266 ASP A O 1
ATOM 2094 N N . GLY A 1 267 ? 4.751 7.015 17.207 1.00 87.75 267 GLY A N 1
ATOM 2095 C CA . GLY A 1 267 ? 5.614 5.976 17.761 1.00 87.75 267 GLY A CA 1
ATOM 2096 C C . GLY A 1 267 ? 5.799 6.046 19.277 1.00 87.75 267 GLY A C 1
ATOM 2097 O O . GLY A 1 267 ? 6.508 5.223 19.860 1.00 87.75 267 GLY A O 1
ATOM 2098 N N . THR A 1 268 ? 5.199 7.034 19.946 1.00 91.62 268 THR A N 1
ATOM 2099 C CA . THR A 1 268 ? 5.277 7.146 21.404 1.00 91.62 268 THR A CA 1
ATOM 2100 C C . THR A 1 268 ? 4.280 6.215 22.090 1.00 91.62 268 THR A C 1
ATOM 2102 O O . THR A 1 268 ? 3.266 5.798 21.528 1.00 91.62 268 THR A O 1
ATOM 2105 N N . PHE A 1 269 ? 4.573 5.853 23.339 1.00 91.19 269 PHE A N 1
ATOM 2106 C CA . PHE A 1 269 ? 3.670 5.027 24.134 1.00 91.19 269 PHE A CA 1
ATOM 2107 C C . PHE A 1 269 ? 2.330 5.749 24.347 1.00 91.19 269 PHE A C 1
ATOM 2109 O O . PHE A 1 269 ? 2.318 6.897 24.786 1.00 91.19 269 PHE A O 1
ATOM 2116 N N . GLY A 1 270 ? 1.220 5.074 24.032 1.00 86.69 270 GLY A N 1
ATOM 2117 C CA . GLY A 1 270 ? -0.129 5.622 24.157 1.00 86.69 270 GLY A CA 1
ATOM 2118 C C . GLY A 1 270 ? -0.658 5.498 25.580 1.00 86.69 270 GLY A C 1
ATOM 2119 O O . GLY A 1 270 ? -0.582 6.455 26.342 1.00 86.69 270 GLY A O 1
ATOM 2120 N N . ASP A 1 271 ? -1.225 4.338 25.913 1.00 91.56 271 ASP A N 1
ATOM 2121 C CA . ASP A 1 271 ? -1.546 3.902 27.276 1.00 91.56 271 ASP A CA 1
ATOM 2122 C C . ASP A 1 271 ? -1.993 2.423 27.243 1.00 91.56 271 ASP A C 1
ATOM 2124 O O . ASP A 1 271 ? -1.860 1.730 26.226 1.00 91.56 271 ASP A O 1
ATOM 2128 N N . ILE A 1 272 ? -2.529 1.932 28.359 1.00 90.81 272 ILE A N 1
ATOM 2129 C CA . ILE A 1 272 ? -3.280 0.687 28.455 1.00 90.81 272 ILE A CA 1
ATOM 2130 C C . ILE A 1 272 ? -4.785 0.955 28.570 1.00 90.81 272 ILE A C 1
ATOM 2132 O O . ILE A 1 272 ? -5.242 1.801 29.337 1.00 90.81 272 ILE A O 1
ATOM 2136 N N . HIS A 1 273 ? -5.580 0.190 27.829 1.00 87.62 273 HIS A N 1
ATOM 2137 C CA . HIS A 1 273 ? -7.010 0.425 27.675 1.00 87.62 273 HIS A CA 1
ATOM 2138 C C . HIS A 1 273 ? -7.843 -0.836 27.923 1.00 87.62 273 HIS A C 1
ATOM 2140 O O . HIS A 1 273 ? -7.443 -1.966 27.629 1.00 87.62 273 HIS A O 1
ATOM 2146 N N . SER A 1 274 ? -9.039 -0.621 28.468 1.00 86.31 274 SER A N 1
ATOM 2147 C CA . SER A 1 274 ? -10.119 -1.605 28.509 1.00 86.31 274 SER A CA 1
ATOM 2148 C C . SER A 1 274 ? -10.892 -1.579 27.188 1.00 86.31 274 SER A C 1
ATOM 2150 O O . SER A 1 274 ? -10.869 -0.576 26.479 1.00 86.31 274 SER A O 1
ATOM 2152 N N . GLY A 1 275 ? -11.635 -2.643 26.866 1.00 81.62 275 GLY A N 1
ATOM 2153 C CA . GLY A 1 275 ? -12.435 -2.692 25.631 1.00 81.62 275 GLY A CA 1
ATOM 2154 C C . GLY A 1 275 ? -13.519 -1.615 25.522 1.00 81.62 275 GLY A C 1
ATOM 2155 O O . GLY A 1 275 ? -13.917 -1.266 24.426 1.00 81.62 275 GLY A O 1
ATOM 2156 N N . ASN A 1 276 ? -13.958 -1.034 26.638 1.00 83.88 276 ASN A N 1
ATOM 2157 C CA . ASN A 1 276 ? -14.890 0.097 26.668 1.00 83.88 276 ASN A CA 1
ATOM 2158 C C . ASN A 1 276 ? -14.200 1.477 26.606 1.00 83.88 276 ASN A C 1
ATOM 2160 O O . ASN A 1 276 ? -14.888 2.492 26.630 1.00 83.88 276 ASN A O 1
ATOM 2164 N N . HIS A 1 277 ? -12.865 1.543 26.582 1.00 88.12 277 HIS A N 1
ATOM 2165 C CA . HIS A 1 277 ? -12.115 2.803 26.464 1.00 88.12 277 HIS A CA 1
ATOM 2166 C C . HIS A 1 277 ? -11.776 3.146 25.013 1.00 88.12 277 HIS A C 1
ATOM 2168 O O . HIS A 1 277 ? -11.371 4.276 24.734 1.00 88.12 277 HIS A O 1
ATOM 2174 N N . ILE A 1 278 ? -11.911 2.180 24.105 1.00 90.00 278 ILE A N 1
ATOM 2175 C CA . ILE A 1 278 ? -11.491 2.283 22.713 1.00 90.00 278 ILE A CA 1
ATOM 2176 C C . ILE A 1 278 ? -12.519 1.635 21.785 1.00 90.00 278 ILE A C 1
ATOM 2178 O O . ILE A 1 278 ? -13.214 0.705 22.177 1.00 90.00 278 ILE A O 1
ATOM 2182 N N . VAL A 1 279 ? -12.582 2.105 20.544 1.00 90.12 279 VAL A N 1
ATOM 2183 C CA . VAL A 1 279 ? -13.371 1.502 19.455 1.00 90.12 279 VAL A CA 1
ATOM 2184 C C . VAL A 1 279 ? -12.495 1.344 18.222 1.00 90.12 279 VAL A C 1
ATOM 2186 O O . VAL A 1 279 ? -11.504 2.060 18.091 1.00 90.12 279 VAL A O 1
ATOM 2189 N N . LYS A 1 280 ? -12.830 0.434 17.303 1.00 89.25 280 LYS A N 1
ATOM 2190 C CA . LYS A 1 280 ? -12.090 0.296 16.038 1.00 89.25 280 LYS A CA 1
ATOM 2191 C C . LYS A 1 280 ? -12.103 1.628 15.277 1.00 89.25 280 LYS A C 1
ATOM 2193 O O . LYS A 1 280 ? -13.170 2.196 15.067 1.00 89.25 280 LYS A O 1
ATOM 2198 N N . ALA A 1 281 ? -10.932 2.115 14.871 1.00 90.62 281 ALA A N 1
ATOM 2199 C CA . ALA A 1 281 ? -10.831 3.311 14.039 1.00 90.62 281 ALA A CA 1
ATOM 2200 C C . ALA A 1 281 ? -11.140 2.964 12.577 1.00 90.62 281 ALA A C 1
ATOM 2202 O O . ALA A 1 281 ? -10.765 1.891 12.093 1.00 90.62 281 ALA A O 1
ATOM 2203 N N . THR A 1 282 ? -11.808 3.872 11.871 1.00 87.62 282 THR A N 1
ATOM 2204 C CA . THR A 1 282 ? -12.021 3.743 10.422 1.00 87.62 282 THR A CA 1
ATOM 2205 C C . THR A 1 282 ? -10.739 4.052 9.647 1.00 87.62 282 THR A C 1
ATOM 2207 O O . THR A 1 282 ? -9.863 4.761 10.139 1.00 87.62 282 THR A O 1
ATOM 2210 N N . GLU A 1 283 ? -10.618 3.553 8.413 1.00 86.75 283 GLU A N 1
ATOM 2211 C CA . GLU A 1 283 ? -9.455 3.847 7.557 1.00 86.75 283 GLU A CA 1
ATOM 2212 C C . GLU A 1 283 ? -9.282 5.354 7.321 1.00 86.75 283 GLU A C 1
ATOM 2214 O O . GLU A 1 283 ? -8.162 5.857 7.379 1.00 86.75 283 GLU A O 1
ATOM 2219 N N . ALA A 1 284 ? -10.392 6.081 7.157 1.00 85.94 284 ALA A N 1
ATOM 2220 C CA . ALA A 1 284 ? -10.395 7.534 7.023 1.00 85.94 284 ALA A CA 1
ATOM 2221 C C . ALA A 1 284 ? -9.864 8.235 8.286 1.00 85.94 284 ALA A C 1
ATOM 2223 O O . ALA A 1 284 ? -8.989 9.087 8.182 1.00 85.94 284 ALA A O 1
ATOM 2224 N N . GLU A 1 285 ? -10.315 7.841 9.484 1.00 89.94 285 GLU A N 1
ATOM 2225 C CA . GLU A 1 285 ? -9.803 8.408 10.743 1.00 89.94 285 GLU A CA 1
ATOM 2226 C C . GLU A 1 285 ? -8.311 8.119 10.942 1.00 89.94 285 GLU A C 1
ATOM 2228 O O . GLU A 1 285 ? -7.570 8.970 11.435 1.00 89.94 285 GLU A O 1
ATOM 2233 N N . VAL A 1 286 ? -7.851 6.924 10.558 1.00 90.75 286 VAL A N 1
ATOM 2234 C CA . VAL A 1 286 ? -6.427 6.571 10.604 1.00 90.75 286 VAL A CA 1
ATOM 2235 C C . VAL A 1 286 ? -5.630 7.441 9.637 1.00 90.75 286 VAL A C 1
ATOM 2237 O O . VAL A 1 286 ? -4.574 7.946 10.018 1.00 90.75 286 VAL A O 1
ATOM 2240 N N . LEU A 1 287 ? -6.118 7.628 8.409 1.00 91.56 287 LEU A N 1
ATOM 2241 C CA . LEU A 1 287 ? -5.464 8.459 7.404 1.00 91.56 287 LEU A CA 1
ATOM 2242 C C . LEU A 1 287 ? -5.382 9.919 7.857 1.00 91.56 287 LEU A C 1
ATOM 2244 O O . LEU A 1 287 ? -4.287 10.473 7.860 1.00 91.56 287 LEU A O 1
ATOM 2248 N N . GLU A 1 288 ? -6.486 10.512 8.316 1.00 92.25 288 GLU A N 1
ATOM 2249 C CA . GLU A 1 288 ? -6.507 11.887 8.833 1.00 92.25 288 GLU A CA 1
ATOM 2250 C C . GLU A 1 288 ? -5.540 12.062 10.014 1.00 92.25 288 GLU A C 1
ATOM 2252 O O . GLU A 1 288 ? -4.786 13.037 10.082 1.00 92.25 288 GLU A O 1
ATOM 2257 N N . ALA A 1 289 ? -5.507 11.094 10.934 1.00 92.44 289 ALA A N 1
ATOM 2258 C CA . ALA A 1 289 ? -4.609 11.137 12.080 1.00 92.44 289 ALA A CA 1
ATOM 2259 C C . ALA A 1 289 ? -3.130 10.993 11.674 1.00 92.44 289 ALA A C 1
ATOM 2261 O O . ALA A 1 289 ? -2.274 11.666 12.246 1.00 92.44 289 ALA A O 1
ATOM 2262 N N . LYS A 1 290 ? -2.814 10.167 10.667 1.00 92.81 290 LYS A N 1
ATOM 2263 C CA . LYS A 1 290 ? -1.459 10.073 10.097 1.00 92.81 290 LYS A CA 1
ATOM 2264 C C . LYS A 1 290 ? -1.075 11.355 9.355 1.00 92.81 290 LYS A C 1
ATOM 2266 O O . LYS A 1 290 ? 0.022 11.869 9.553 1.00 92.81 290 LYS A O 1
ATOM 2271 N N . GLN A 1 291 ? -1.976 11.899 8.541 1.00 94.25 291 GLN A N 1
ATOM 2272 C CA . GLN A 1 291 ? -1.797 13.165 7.829 1.00 94.25 291 GLN A CA 1
ATOM 2273 C C . GLN A 1 291 ? -1.474 14.306 8.795 1.00 94.25 29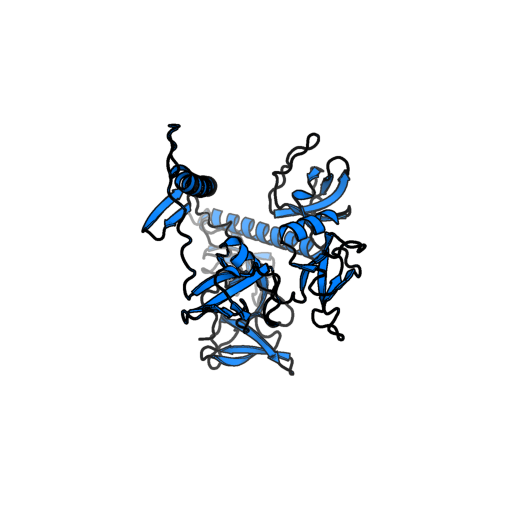1 GLN A C 1
ATOM 2275 O O . GLN A 1 291 ? -0.576 15.101 8.528 1.00 94.25 291 GLN A O 1
ATOM 2280 N N . ALA A 1 292 ? -2.147 14.371 9.947 1.00 93.62 292 ALA A N 1
ATOM 2281 C CA . ALA A 1 292 ? -1.893 15.370 10.987 1.00 93.62 292 ALA A CA 1
ATOM 2282 C C . ALA A 1 292 ? -0.464 15.320 11.571 1.00 93.62 292 ALA A C 1
ATOM 2284 O O . ALA A 1 292 ? 0.007 16.323 12.105 1.00 93.62 292 ALA A O 1
ATOM 2285 N N . LEU A 1 293 ? 0.249 14.197 11.431 1.00 92.81 293 LEU A N 1
ATOM 2286 C CA . LEU A 1 293 ? 1.632 14.037 11.894 1.00 92.81 293 LEU A CA 1
ATOM 2287 C C . LEU A 1 293 ? 2.699 14.400 10.855 1.00 92.81 293 LEU A C 1
ATOM 2289 O O . LEU A 1 293 ? 3.878 14.458 11.213 1.00 92.81 293 LEU A O 1
ATOM 2293 N N . LEU A 1 294 ? 2.309 14.661 9.601 1.00 94.50 294 LEU A N 1
ATOM 2294 C CA . LEU A 1 294 ? 3.238 15.113 8.566 1.00 94.50 294 LEU A CA 1
ATOM 2295 C C . LEU A 1 294 ? 3.948 16.400 8.991 1.00 94.50 294 LEU A C 1
ATOM 2297 O O . LEU A 1 294 ? 3.315 17.348 9.478 1.00 94.50 294 LEU A O 1
ATOM 2301 N N . LYS A 1 295 ? 5.259 16.425 8.755 1.00 93.38 295 LYS A N 1
ATOM 2302 C CA . LYS A 1 295 ? 6.155 17.562 8.989 1.00 93.38 295 LYS A CA 1
ATOM 2303 C C . LYS A 1 295 ? 7.174 17.698 7.860 1.00 93.38 295 LYS A C 1
ATOM 2305 O O . LYS A 1 295 ? 7.347 16.814 7.023 1.00 93.38 295 LYS A O 1
ATOM 2310 N N . GLU A 1 296 ? 7.874 18.825 7.863 1.00 92.94 296 GLU A N 1
ATOM 2311 C CA . GLU A 1 296 ? 8.977 19.095 6.944 1.00 92.94 296 GLU A CA 1
ATOM 2312 C C . GLU A 1 296 ? 10.025 17.974 6.976 1.00 92.94 296 GLU A C 1
ATOM 2314 O O . GLU A 1 296 ? 10.455 17.517 8.037 1.00 92.94 296 GLU A O 1
ATOM 2319 N N . GLY A 1 297 ? 10.452 17.542 5.791 1.00 89.00 297 GLY A N 1
ATOM 2320 C CA . GLY A 1 297 ? 11.405 16.455 5.601 1.00 89.00 297 GLY A CA 1
ATOM 2321 C C . GLY A 1 297 ? 10.785 15.063 5.479 1.00 89.00 297 GLY A C 1
ATOM 2322 O O . GLY A 1 297 ? 11.502 14.163 5.035 1.00 89.00 297 GLY A O 1
ATOM 2323 N N . ASP A 1 298 ? 9.501 14.892 5.812 1.00 92.81 298 ASP A N 1
ATOM 2324 C CA . ASP A 1 298 ? 8.780 13.634 5.602 1.00 92.81 298 ASP A CA 1
ATOM 2325 C C . ASP A 1 298 ? 8.511 13.392 4.103 1.00 92.81 298 ASP A C 1
ATOM 2327 O O . ASP A 1 298 ? 8.691 14.270 3.247 1.00 92.81 298 ASP A O 1
ATOM 2331 N N . PHE A 1 299 ? 8.085 12.172 3.783 1.00 90.69 299 PHE A N 1
ATOM 2332 C CA . PHE A 1 299 ? 7.697 11.765 2.439 1.00 90.69 299 PHE A CA 1
ATOM 2333 C C . PHE A 1 299 ? 6.213 11.429 2.417 1.00 90.69 299 PHE A C 1
ATOM 2335 O O . PHE A 1 299 ? 5.666 10.919 3.396 1.00 90.69 299 PHE A O 1
ATOM 2342 N N . ALA A 1 300 ? 5.561 11.706 1.297 1.00 91.62 300 ALA A N 1
ATOM 2343 C CA . ALA A 1 300 ? 4.161 11.375 1.124 1.00 91.62 300 ALA A CA 1
ATOM 2344 C C . ALA A 1 300 ? 3.846 11.035 -0.329 1.00 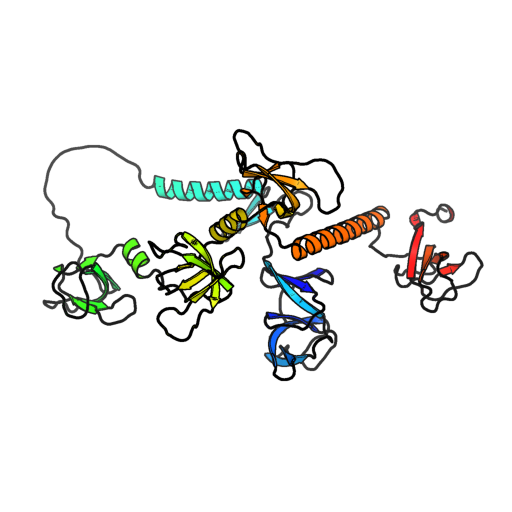91.62 300 ALA A C 1
ATOM 2346 O O . ALA A 1 300 ? 4.520 11.493 -1.253 1.00 91.62 300 ALA A O 1
ATOM 2347 N N . ARG A 1 301 ? 2.809 10.225 -0.515 1.00 90.75 301 ARG A N 1
ATOM 2348 C CA . ARG A 1 301 ? 2.217 9.921 -1.813 1.00 90.75 301 ARG A CA 1
ATOM 2349 C C . ARG A 1 301 ? 0.989 10.792 -2.034 1.00 90.75 301 ARG A C 1
ATOM 2351 O O . ARG A 1 301 ? 0.167 10.919 -1.136 1.00 90.75 301 ARG A O 1
ATOM 2358 N N . VAL A 1 302 ? 0.845 11.341 -3.232 1.00 89.88 302 VAL A N 1
ATOM 2359 C CA . VAL A 1 302 ? -0.363 12.055 -3.655 1.00 89.88 302 VAL A CA 1
ATOM 2360 C C . VAL A 1 302 ? -1.498 11.049 -3.849 1.00 89.88 302 VAL A C 1
ATOM 2362 O O . VAL A 1 302 ? -1.335 10.081 -4.592 1.00 89.88 302 VAL A O 1
ATOM 2365 N N . ILE A 1 303 ? -2.635 11.261 -3.191 1.00 90.81 303 ILE A N 1
ATOM 2366 C CA . ILE A 1 303 ? -3.819 10.385 -3.256 1.00 90.81 303 ILE A CA 1
ATOM 2367 C C . ILE A 1 303 ? -5.049 11.062 -3.869 1.00 90.81 303 ILE A C 1
ATOM 2369 O O . ILE A 1 303 ? -5.971 10.373 -4.296 1.00 90.81 303 ILE A O 1
ATOM 2373 N N . SER A 1 304 ? -5.058 12.390 -3.954 1.00 88.06 304 SER A N 1
ATOM 2374 C CA . SER A 1 304 ? -6.113 13.177 -4.597 1.00 88.06 304 SER A CA 1
ATOM 2375 C C . SER A 1 304 ? -5.555 14.515 -5.074 1.00 88.06 304 SER A C 1
ATOM 2377 O O . SER A 1 304 ? -4.404 14.836 -4.806 1.00 88.06 304 SER A O 1
ATOM 2379 N N . ASN A 1 305 ? -6.354 15.266 -5.825 1.00 87.31 305 ASN A N 1
ATOM 2380 C CA . ASN A 1 305 ? -6.074 16.641 -6.254 1.00 87.31 305 ASN A CA 1
ATOM 2381 C C . ASN A 1 305 ? -7.316 17.537 -6.093 1.00 87.31 305 ASN A C 1
ATOM 2383 O O . ASN A 1 305 ? -7.457 18.562 -6.758 1.00 87.31 305 ASN A O 1
ATOM 2387 N N . GLU A 1 306 ? -8.267 17.097 -5.268 1.00 84.00 306 GLU A N 1
ATOM 2388 C CA . GLU A 1 306 ? -9.585 17.719 -5.143 1.00 84.00 306 GLU A CA 1
ATOM 2389 C C . GLU A 1 306 ? -9.625 18.783 -4.045 1.00 84.00 306 GLU A C 1
ATOM 2391 O O . GLU A 1 306 ? -10.559 19.589 -4.012 1.00 84.00 306 GLU A O 1
ATOM 2396 N N . ALA A 1 307 ? -8.655 18.791 -3.123 1.00 82.00 307 ALA A N 1
ATOM 2397 C CA . ALA A 1 307 ? -8.659 19.762 -2.047 1.00 82.00 307 ALA A CA 1
ATOM 2398 C C . ALA A 1 307 ? -8.343 21.164 -2.582 1.00 82.00 307 ALA A C 1
ATOM 2400 O O . ALA A 1 307 ? -7.434 21.384 -3.379 1.00 82.00 307 ALA A O 1
ATOM 2401 N N . THR A 1 308 ? -9.125 22.132 -2.114 1.00 78.38 308 THR A N 1
ATOM 2402 C CA . THR A 1 308 ? -8.967 23.547 -2.451 1.00 78.38 308 THR A CA 1
ATOM 2403 C C . THR A 1 308 ? -9.287 24.392 -1.224 1.00 78.38 308 THR A C 1
ATOM 2405 O O . THR A 1 308 ? -10.281 24.123 -0.540 1.00 78.38 308 THR A O 1
ATOM 2408 N N . THR A 1 309 ? -8.505 25.436 -0.975 1.00 75.75 309 THR A N 1
ATOM 2409 C CA . THR A 1 309 ? -8.795 26.503 -0.006 1.00 75.75 309 THR A CA 1
ATOM 2410 C C . THR A 1 309 ? -9.074 27.818 -0.740 1.00 75.75 309 THR A C 1
ATOM 2412 O O . THR A 1 309 ? -9.027 27.897 -1.967 1.00 75.75 309 THR A O 1
ATOM 2415 N N . GLU A 1 310 ? -9.418 28.872 0.004 1.00 73.69 310 GLU A N 1
ATOM 2416 C CA . GLU A 1 310 ? -9.603 30.210 -0.573 1.00 73.69 310 GLU A CA 1
ATOM 2417 C C . GLU A 1 310 ? -8.279 30.809 -1.087 1.00 73.69 310 GLU A C 1
ATOM 2419 O O . GLU A 1 310 ? -8.296 31.569 -2.055 1.00 73.69 310 GLU A O 1
ATOM 2424 N N . ALA A 1 311 ? -7.143 30.451 -0.476 1.00 70.75 311 ALA A N 1
ATOM 2425 C CA . ALA A 1 311 ? -5.823 30.959 -0.846 1.00 70.75 311 ALA A CA 1
ATOM 2426 C C . ALA A 1 311 ? -4.992 29.981 -1.703 1.00 70.75 311 ALA A C 1
ATOM 2428 O O . ALA A 1 311 ? -4.139 30.439 -2.467 1.00 70.75 311 ALA A O 1
ATOM 2429 N N . CYS A 1 312 ? -5.296 28.678 -1.687 1.00 69.94 312 CYS A N 1
ATOM 2430 C CA . CYS A 1 312 ? -4.588 27.660 -2.461 1.00 69.94 312 CYS A CA 1
ATOM 2431 C C . CYS A 1 312 ? -5.552 26.771 -3.272 1.00 69.94 312 CYS A C 1
ATOM 2433 O O . CYS A 1 312 ? -6.438 26.108 -2.731 1.00 69.94 312 CYS A O 1
ATOM 2435 N N . GLY A 1 313 ? -5.382 26.761 -4.597 1.00 77.19 313 GLY A N 1
ATOM 2436 C CA . GLY A 1 313 ? -6.160 25.926 -5.517 1.00 77.19 313 GLY A CA 1
ATOM 2437 C C . GLY A 1 313 ? -5.736 24.448 -5.514 1.00 77.19 313 GLY A C 1
ATOM 2438 O O . GLY A 1 313 ? -4.940 24.040 -4.668 1.00 77.19 313 GLY A O 1
ATOM 2439 N N . PRO A 1 314 ? -6.262 23.640 -6.452 1.00 83.12 314 PRO A N 1
ATOM 2440 C CA . PRO A 1 314 ? -5.787 22.274 -6.651 1.00 83.12 314 PRO A CA 1
ATOM 2441 C C . PRO A 1 314 ? -4.368 22.286 -7.240 1.00 83.12 314 PRO A C 1
ATOM 2443 O O . PRO A 1 314 ? -4.004 23.214 -7.966 1.00 83.12 314 PRO A O 1
ATOM 2446 N N . HIS A 1 315 ? -3.585 21.250 -6.950 1.00 86.06 315 HIS A N 1
ATOM 2447 C CA . HIS A 1 315 ? -2.238 21.065 -7.499 1.00 86.06 315 HIS A CA 1
ATOM 2448 C C . HIS A 1 315 ? -2.252 20.213 -8.777 1.00 86.06 315 HIS A C 1
ATOM 2450 O O . HIS A 1 315 ? -3.215 19.492 -9.051 1.00 86.06 315 HIS A O 1
ATOM 2456 N N . GLU A 1 316 ? -1.161 20.244 -9.545 1.00 83.12 316 GLU A N 1
ATOM 2457 C CA . GLU A 1 316 ? -1.058 19.549 -10.835 1.00 83.12 316 GLU A CA 1
ATOM 2458 C C . GLU A 1 316 ? -0.408 18.159 -10.727 1.00 83.12 316 GLU A C 1
ATOM 2460 O O . GLU A 1 316 ? -0.360 17.419 -11.711 1.00 83.12 316 GLU A O 1
ATOM 2465 N N . PHE A 1 317 ? 0.059 17.757 -9.537 1.00 83.31 317 PHE A N 1
ATOM 2466 C CA . PHE A 1 317 ? 0.631 16.421 -9.354 1.00 83.31 317 PHE A CA 1
ATOM 2467 C C . PHE A 1 317 ? -0.355 15.293 -9.680 1.00 83.31 317 PHE A C 1
ATOM 2469 O O . PHE A 1 317 ? -1.479 15.250 -9.178 1.00 83.31 317 PHE A O 1
ATOM 2476 N N . GLU A 1 318 ? 0.132 14.320 -10.451 1.00 82.25 318 GLU A N 1
ATOM 2477 C CA . GLU A 1 318 ? -0.566 13.064 -10.710 1.00 82.25 318 GLU A CA 1
ATOM 2478 C C . GLU A 1 318 ? -0.725 12.234 -9.425 1.00 82.25 318 GLU A C 1
ATOM 2480 O O . GLU A 1 318 ? 0.204 12.107 -8.618 1.00 82.25 318 GLU A O 1
ATOM 2485 N N . VAL A 1 319 ? -1.904 11.626 -9.255 1.00 84.00 319 VAL A N 1
ATOM 2486 C CA . VAL A 1 319 ? -2.172 10.681 -8.164 1.00 84.00 319 VAL A CA 1
ATOM 2487 C C . VAL A 1 319 ? -1.193 9.509 -8.250 1.00 84.00 319 VAL A C 1
ATOM 2489 O O . VAL A 1 319 ? -0.984 8.922 -9.310 1.00 84.00 319 VAL A O 1
ATOM 2492 N N . GLY A 1 320 ? -0.591 9.163 -7.116 1.00 81.75 320 GLY A N 1
ATOM 2493 C CA . GLY A 1 320 ? 0.460 8.158 -6.998 1.00 81.75 320 GLY A CA 1
ATOM 2494 C C . GLY A 1 320 ? 1.874 8.736 -6.933 1.00 81.75 320 GLY A C 1
ATOM 2495 O O . GLY A 1 320 ? 2.781 8.019 -6.504 1.00 81.75 320 GLY A O 1
ATOM 2496 N N . ASN A 1 321 ? 2.079 10.015 -7.277 1.00 82.94 321 ASN A N 1
ATOM 2497 C CA . ASN A 1 321 ? 3.396 10.642 -7.179 1.00 82.94 321 ASN A CA 1
ATOM 2498 C C . ASN A 1 321 ? 3.905 10.667 -5.737 1.00 82.94 321 ASN A C 1
ATOM 2500 O O . ASN A 1 321 ? 3.185 11.035 -4.811 1.00 82.94 321 ASN A O 1
ATOM 2504 N N . VAL A 1 322 ? 5.176 10.306 -5.559 1.00 86.19 322 VAL A N 1
ATOM 2505 C CA . VAL A 1 322 ? 5.860 10.365 -4.265 1.00 86.19 322 VAL A CA 1
ATOM 2506 C C . VAL A 1 322 ? 6.674 11.648 -4.186 1.00 86.19 322 VAL A C 1
ATOM 2508 O O . VAL A 1 322 ? 7.502 11.934 -5.055 1.00 86.19 322 VAL A O 1
ATOM 2511 N N . LEU A 1 323 ? 6.441 12.410 -3.124 1.00 87.25 323 LEU A N 1
ATOM 2512 C CA . LEU A 1 323 ? 6.982 13.742 -2.912 1.00 87.25 323 LEU A CA 1
ATOM 2513 C C . LEU A 1 323 ? 7.708 13.821 -1.571 1.00 87.25 323 LEU A C 1
ATOM 2515 O O . LEU A 1 323 ? 7.372 13.135 -0.604 1.00 87.25 323 LEU A O 1
ATOM 2519 N N . LYS A 1 324 ? 8.707 14.697 -1.513 1.00 89.50 324 LYS A N 1
ATOM 2520 C CA . LYS A 1 324 ? 9.358 15.118 -0.277 1.00 89.50 324 LYS A CA 1
ATOM 2521 C C . LYS A 1 324 ? 8.745 16.433 0.186 1.00 89.50 324 LYS A C 1
ATOM 2523 O O . LYS A 1 324 ? 8.726 17.396 -0.580 1.00 89.50 324 LYS A O 1
ATOM 2528 N N . LEU A 1 325 ? 8.318 16.490 1.441 1.00 91.69 325 LEU A N 1
ATOM 2529 C CA . LEU A 1 325 ? 7.753 17.696 2.039 1.00 91.69 325 LEU A CA 1
ATOM 2530 C C . LEU A 1 325 ? 8.887 18.647 2.428 1.00 91.69 325 LEU A C 1
ATOM 2532 O O . LEU A 1 325 ? 9.812 18.255 3.144 1.00 91.69 325 LEU A O 1
ATOM 2536 N N . HIS A 1 326 ? 8.864 19.874 1.914 1.00 89.56 326 HIS A N 1
ATOM 2537 C CA . HIS A 1 326 ? 9.936 20.845 2.109 1.00 89.56 326 HIS A CA 1
ATOM 2538 C C . HIS A 1 326 ? 9.616 21.888 3.175 1.00 89.56 326 HIS A C 1
ATOM 2540 O O . HIS A 1 326 ? 10.393 22.003 4.119 1.00 89.56 326 HIS A O 1
ATOM 2546 N N . GLU A 1 327 ? 8.508 22.604 3.013 1.00 90.88 327 GLU A N 1
ATOM 2547 C CA . GLU A 1 327 ? 8.071 23.697 3.887 1.00 90.88 327 GLU A CA 1
ATOM 2548 C C . GLU A 1 327 ? 6.583 23.518 4.195 1.00 90.88 327 GLU A C 1
ATOM 2550 O O . GLU A 1 327 ? 5.832 23.080 3.324 1.00 90.88 327 GLU A O 1
ATOM 2555 N N . PHE A 1 328 ? 6.160 23.797 5.430 1.00 93.00 328 PHE A N 1
ATOM 2556 C CA . PHE A 1 328 ? 4.753 23.709 5.827 1.00 93.00 328 PHE A CA 1
ATOM 2557 C C . PHE A 1 328 ? 4.129 25.094 5.994 1.00 93.00 328 PHE A C 1
ATOM 2559 O O . PHE A 1 328 ? 4.573 25.881 6.829 1.00 93.00 328 PHE A O 1
ATOM 2566 N N . ASP A 1 329 ? 3.037 25.342 5.275 1.00 90.56 329 ASP A N 1
ATOM 2567 C CA . ASP A 1 329 ? 2.190 26.510 5.481 1.00 90.56 329 ASP A CA 1
ATOM 2568 C C . ASP A 1 329 ? 0.983 26.125 6.341 1.00 90.56 329 ASP A C 1
ATOM 2570 O O . ASP A 1 329 ? 0.106 25.350 5.945 1.00 90.56 329 ASP A O 1
ATOM 2574 N N . SER A 1 330 ? 0.947 26.670 7.556 1.00 89.06 330 SER A N 1
ATOM 2575 C CA . SER A 1 330 ? -0.138 26.430 8.501 1.00 89.06 330 SER A CA 1
ATOM 2576 C C . SER A 1 330 ? -1.434 27.173 8.177 1.00 89.06 330 SER A C 1
ATOM 2578 O O . SER A 1 330 ? -2.476 26.766 8.689 1.00 89.06 330 SER A O 1
ATOM 2580 N N . GLU A 1 331 ? -1.382 28.264 7.405 1.00 86.06 331 GLU A N 1
ATOM 2581 C CA . GLU A 1 331 ? -2.574 29.048 7.056 1.00 86.06 331 GLU A CA 1
ATOM 2582 C C . GLU A 1 331 ? -3.446 28.276 6.063 1.00 86.06 331 GLU A C 1
ATOM 2584 O O . GLU A 1 331 ? -4.657 28.164 6.261 1.00 86.06 331 GLU A O 1
ATOM 2589 N N . ASP A 1 332 ? -2.807 27.657 5.070 1.00 85.56 332 ASP A N 1
ATOM 2590 C CA . ASP A 1 332 ? -3.470 26.862 4.033 1.00 85.56 332 ASP A CA 1
ATOM 2591 C C . ASP A 1 332 ? -3.463 25.353 4.298 1.00 85.56 332 ASP A C 1
ATOM 2593 O O . ASP A 1 332 ? -4.151 24.591 3.619 1.00 85.56 332 ASP A O 1
ATOM 2597 N N . ASN A 1 333 ? -2.743 24.904 5.331 1.00 90.81 333 ASN A N 1
ATOM 2598 C CA . ASN A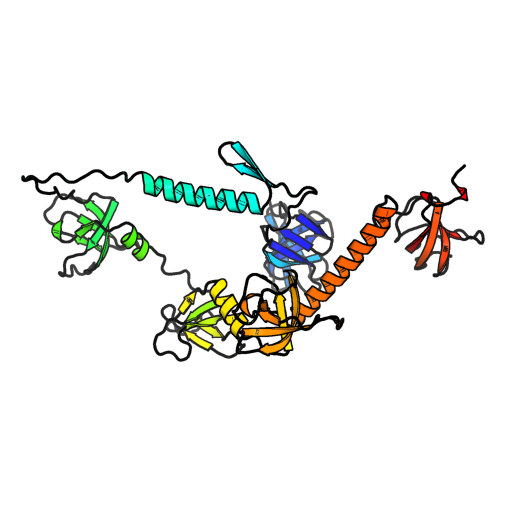 1 333 ? -2.537 23.488 5.640 1.00 90.81 333 ASN A CA 1
ATOM 2599 C C . ASN A 1 333 ? -1.950 22.710 4.443 1.00 90.81 333 ASN A C 1
ATOM 2601 O O . ASN A 1 333 ? -2.343 21.574 4.142 1.00 90.81 333 ASN A O 1
ATOM 2605 N N . THR A 1 334 ? -0.980 23.339 3.784 1.00 91.75 334 THR A N 1
ATOM 2606 C CA . THR A 1 334 ? -0.300 22.865 2.577 1.00 91.75 334 THR A CA 1
ATOM 2607 C C . THR A 1 334 ? 1.191 22.678 2.821 1.00 91.75 334 THR A C 1
ATOM 2609 O O . THR A 1 334 ? 1.780 23.293 3.707 1.00 91.75 334 THR A O 1
ATOM 2612 N N . PHE A 1 335 ? 1.823 21.837 2.011 1.00 91.88 335 PHE A N 1
ATOM 2613 C CA . PHE A 1 335 ? 3.270 21.672 1.986 1.00 91.88 335 PHE A CA 1
ATOM 2614 C C . PHE A 1 335 ? 3.835 22.111 0.648 1.00 91.88 335 PHE A C 1
ATOM 2616 O O . PHE A 1 335 ? 3.352 21.661 -0.386 1.00 91.88 335 PHE A O 1
ATOM 2623 N N . GLU A 1 336 ? 4.905 22.898 0.660 1.00 89.44 336 GLU A N 1
ATOM 2624 C CA . GLU A 1 336 ? 5.779 23.019 -0.498 1.00 89.44 336 GLU A CA 1
ATOM 2625 C C . GLU A 1 336 ? 6.458 21.666 -0.703 1.00 89.44 336 GLU A C 1
ATOM 2627 O O . GLU A 1 336 ? 7.049 21.107 0.229 1.00 89.44 336 GLU A O 1
ATOM 2632 N N . THR A 1 337 ? 6.383 21.116 -1.909 1.00 87.62 337 THR A N 1
ATOM 2633 C CA . THR A 1 337 ? 6.886 19.769 -2.185 1.00 87.62 337 THR A CA 1
ATOM 2634 C C . THR A 1 337 ? 8.055 19.759 -3.164 1.00 87.62 337 THR A C 1
ATOM 2636 O O . THR A 1 337 ? 8.306 20.707 -3.908 1.00 87.62 337 THR A O 1
ATOM 2639 N N . ARG A 1 338 ? 8.831 18.671 -3.141 1.00 84.56 338 ARG A N 1
ATOM 2640 C CA . ARG A 1 338 ? 9.932 18.417 -4.078 1.00 84.56 338 ARG A CA 1
ATOM 2641 C C . ARG A 1 338 ? 9.905 16.978 -4.561 1.00 84.56 338 ARG A C 1
ATOM 2643 O O . ARG A 1 338 ? 9.670 16.062 -3.775 1.00 84.56 338 ARG A O 1
ATOM 2650 N N . TYR A 1 339 ? 10.266 16.764 -5.821 1.00 76.19 339 TYR A N 1
ATOM 2651 C CA . TYR A 1 339 ? 10.544 15.421 -6.319 1.00 76.19 339 TYR A CA 1
ATOM 2652 C C . TYR A 1 339 ? 11.767 14.807 -5.620 1.00 76.19 339 TYR A C 1
ATOM 2654 O O . TYR A 1 339 ? 12.753 15.489 -5.324 1.00 76.19 339 TYR A O 1
ATOM 2662 N N . LEU A 1 340 ? 11.734 13.488 -5.401 1.00 71.12 340 LEU A N 1
ATOM 2663 C CA . LEU A 1 340 ? 12.832 12.746 -4.760 1.00 71.12 340 LEU A CA 1
ATOM 2664 C C . LEU A 1 340 ? 14.131 12.776 -5.578 1.00 71.12 340 LEU A C 1
ATOM 2666 O O . LEU A 1 340 ? 15.225 12.755 -5.018 1.00 71.12 340 LEU A O 1
ATOM 2670 N N . ASN A 1 341 ? 14.011 12.836 -6.903 1.00 62.31 341 ASN A N 1
ATOM 2671 C CA . ASN A 1 341 ? 15.120 12.756 -7.853 1.00 62.31 341 ASN A CA 1
ATOM 2672 C C . ASN A 1 341 ? 15.903 14.078 -8.015 1.00 62.31 341 ASN A C 1
ATOM 2674 O O . ASN A 1 341 ? 16.859 14.126 -8.789 1.00 62.31 341 ASN A O 1
ATOM 2678 N N . GLY A 1 342 ? 15.516 15.143 -7.305 1.00 55.62 342 GLY A N 1
ATOM 2679 C CA . GLY A 1 342 ? 16.219 16.428 -7.310 1.00 55.62 342 GLY A CA 1
ATOM 2680 C C . GLY A 1 342 ? 16.137 17.216 -8.623 1.00 55.62 342 GLY A C 1
ATOM 2681 O O . GLY A 1 342 ? 16.842 18.217 -8.754 1.00 55.62 342 GLY A O 1
ATOM 2682 N N . TYR A 1 343 ? 15.302 16.802 -9.583 1.00 50.41 343 TYR A N 1
ATOM 2683 C CA . TYR A 1 343 ? 14.977 17.625 -10.748 1.00 50.41 343 TYR A CA 1
ATOM 2684 C C . TYR A 1 343 ? 13.990 18.729 -10.318 1.00 50.41 343 TYR A C 1
ATOM 2686 O O . TYR A 1 343 ? 12.973 18.443 -9.694 1.00 50.41 343 TYR A O 1
ATOM 2694 N N . THR A 1 344 ? 14.288 19.990 -10.633 1.00 50.81 344 THR A N 1
ATOM 2695 C CA . THR A 1 344 ? 13.326 21.113 -10.615 1.00 50.81 344 THR A CA 1
ATOM 2696 C C . THR A 1 344 ? 12.723 21.275 -12.017 1.00 50.81 344 THR A C 1
ATOM 2698 O O . THR A 1 344 ? 13.451 20.996 -12.979 1.00 50.81 344 THR A O 1
ATOM 2701 N N . PRO A 1 345 ? 11.448 21.688 -12.198 1.00 48.34 345 PRO A N 1
ATOM 2702 C CA . PRO A 1 345 ? 10.661 22.669 -11.414 1.00 48.34 345 PRO A CA 1
ATOM 2703 C C . PRO A 1 345 ? 9.281 22.111 -10.969 1.00 48.34 345 PRO A C 1
ATOM 2705 O O . PRO A 1 345 ? 8.870 21.072 -11.460 1.00 48.34 345 PRO A O 1
ATOM 2708 N N . ASP A 1 346 ? 8.470 22.658 -10.071 1.00 55.56 346 ASP A N 1
ATOM 2709 C CA . ASP A 1 346 ? 8.551 23.749 -9.115 1.00 55.56 346 ASP A CA 1
ATOM 2710 C C . ASP A 1 346 ? 7.953 23.230 -7.795 1.00 55.56 346 ASP A C 1
ATOM 2712 O O . ASP A 1 346 ? 7.260 22.217 -7.736 1.00 55.56 346 ASP A O 1
ATOM 2716 N N . ALA A 1 347 ? 8.272 23.958 -6.743 1.00 58.88 347 ALA A N 1
ATOM 2717 C CA . ALA A 1 347 ? 7.696 23.984 -5.413 1.00 58.88 347 ALA A CA 1
ATOM 2718 C C . ALA A 1 347 ? 6.150 24.110 -5.378 1.00 58.88 347 ALA A C 1
ATOM 2720 O O . ALA A 1 347 ? 5.623 25.098 -4.868 1.00 58.88 347 ALA A O 1
ATOM 2721 N N . GLU A 1 348 ? 5.404 23.164 -5.952 1.00 75.19 348 GLU A N 1
ATOM 2722 C CA . GLU A 1 348 ? 3.944 23.173 -5.870 1.00 75.19 348 GLU A CA 1
ATOM 2723 C C . GLU A 1 348 ? 3.490 22.844 -4.448 1.00 75.19 348 GLU A C 1
ATOM 2725 O O . GLU A 1 348 ? 3.983 21.911 -3.796 1.00 75.19 348 GLU A O 1
ATOM 2730 N N . TRP A 1 349 ? 2.549 23.658 -3.978 1.00 87.56 349 TRP A N 1
ATOM 2731 C CA . TRP A 1 349 ? 1.924 23.522 -2.677 1.00 87.56 349 TRP A CA 1
ATOM 2732 C C . TRP A 1 349 ? 0.836 22.458 -2.756 1.00 87.56 349 TRP A C 1
ATOM 2734 O O . TRP A 1 349 ? -0.097 22.571 -3.548 1.00 87.56 349 TRP A O 1
ATOM 2744 N N . VAL A 1 350 ? 0.965 21.418 -1.938 1.00 90.56 350 VAL A N 1
ATOM 2745 C CA . VAL A 1 350 ? 0.028 20.292 -1.891 1.00 90.56 350 VAL A CA 1
ATOM 2746 C C . VAL A 1 350 ? -0.699 20.294 -0.560 1.00 90.56 350 VAL A C 1
ATOM 2748 O O . VAL A 1 350 ? -0.072 20.405 0.497 1.00 90.56 350 VAL A O 1
ATOM 2751 N N . HIS A 1 351 ? -2.021 20.148 -0.591 1.00 92.06 351 HIS A N 1
ATOM 2752 C CA . HIS A 1 351 ? -2.832 20.074 0.621 1.00 92.06 351 HIS A CA 1
ATOM 2753 C C . HIS A 1 351 ? -2.475 18.830 1.422 1.00 92.06 351 HIS A C 1
ATOM 2755 O O . HIS A 1 351 ? -2.409 17.727 0.887 1.00 92.06 351 HIS A O 1
ATOM 2761 N N . ARG A 1 352 ? -2.342 18.967 2.744 1.00 93.56 352 ARG A N 1
ATOM 2762 C CA . ARG A 1 352 ? -2.097 17.826 3.645 1.00 93.56 352 ARG A CA 1
ATOM 2763 C C . ARG A 1 352 ? -3.121 16.693 3.460 1.00 93.56 352 ARG A C 1
ATOM 2765 O O . ARG A 1 352 ? -2.784 15.532 3.661 1.00 93.56 352 ARG A O 1
ATOM 2772 N N . LYS A 1 353 ? -4.361 17.033 3.089 1.00 92.44 353 LYS A N 1
ATOM 2773 C CA . LYS A 1 353 ? -5.455 16.076 2.852 1.00 92.44 353 LYS A CA 1
ATOM 2774 C C . LYS A 1 353 ? -5.287 15.241 1.584 1.00 92.44 353 LYS A C 1
ATOM 2776 O O . LYS A 1 353 ? -5.803 14.130 1.542 1.00 92.44 353 LYS A O 1
ATOM 2781 N N . ASP A 1 354 ? -4.542 15.751 0.610 1.00 93.12 354 ASP A N 1
ATOM 2782 C CA . ASP A 1 354 ? -4.238 15.069 -0.650 1.00 93.12 354 ASP A CA 1
ATOM 2783 C C . ASP A 1 354 ? -3.027 14.130 -0.528 1.00 93.12 354 ASP A C 1
ATOM 2785 O O . ASP A 1 354 ? -2.583 13.542 -1.514 1.00 93.12 354 ASP A O 1
ATOM 2789 N N . LEU A 1 355 ? -2.478 13.977 0.681 1.00 92.75 355 LEU A N 1
ATOM 2790 C CA . LEU A 1 355 ? -1.239 13.255 0.940 1.00 92.75 355 LEU A CA 1
ATOM 2791 C C . LEU A 1 355 ? -1.462 12.030 1.823 1.00 92.75 355 LEU A C 1
ATOM 2793 O O . LEU A 1 355 ? -2.085 12.098 2.876 1.00 92.75 355 LEU A O 1
ATOM 2797 N N . GLU A 1 356 ? -0.856 10.915 1.457 1.00 92.81 356 GLU A N 1
ATOM 2798 C CA . GLU A 1 356 ? -0.697 9.750 2.316 1.00 92.81 356 GLU A CA 1
ATOM 2799 C C . GLU A 1 356 ? 0.747 9.688 2.831 1.00 92.81 356 GLU A C 1
ATOM 2801 O O . GLU A 1 356 ? 1.676 9.634 2.020 1.00 92.81 356 GLU A O 1
ATOM 2806 N N . PRO A 1 357 ? 0.975 9.694 4.156 1.00 91.62 357 PRO A N 1
ATOM 2807 C CA . PRO A 1 357 ? 2.324 9.635 4.713 1.00 91.62 357 PRO A CA 1
ATOM 2808 C C . PRO A 1 357 ? 3.049 8.337 4.358 1.00 91.62 357 PRO A C 1
ATOM 2810 O O . PRO A 1 357 ? 2.478 7.253 4.475 1.00 91.62 357 PRO A O 1
ATOM 2813 N N . LEU A 1 358 ? 4.327 8.455 4.006 1.00 87.88 358 LEU A N 1
ATOM 2814 C CA . LEU A 1 358 ? 5.218 7.336 3.715 1.00 87.88 358 LEU A CA 1
ATOM 2815 C C . LEU A 1 358 ? 6.458 7.379 4.604 1.00 87.88 358 LEU A C 1
ATOM 2817 O O . LEU A 1 358 ? 6.985 8.445 4.935 1.00 87.88 358 LEU A O 1
ATOM 2821 N N . THR A 1 359 ? 6.975 6.201 4.942 1.00 81.00 359 THR A N 1
ATOM 2822 C CA . THR A 1 359 ? 8.337 6.090 5.466 1.00 81.00 359 THR A CA 1
ATOM 2823 C C . THR A 1 359 ? 9.354 6.405 4.370 1.00 81.00 359 THR A C 1
ATOM 2825 O O . THR A 1 359 ? 9.068 6.342 3.170 1.00 81.00 359 THR A O 1
ATOM 2828 N N . LYS A 1 360 ? 10.578 6.743 4.779 1.00 75.94 360 LYS A N 1
ATOM 2829 C CA . LYS A 1 360 ? 11.664 7.020 3.839 1.00 75.94 360 LYS A CA 1
ATOM 2830 C C . LYS A 1 360 ? 11.966 5.797 2.968 1.00 75.94 360 LYS A C 1
ATOM 2832 O O . LYS A 1 360 ? 12.155 5.935 1.765 1.00 75.94 360 LYS A O 1
ATOM 2837 N N . GLU A 1 361 ? 11.991 4.616 3.573 1.00 70.81 361 GLU A N 1
ATOM 2838 C CA . GLU A 1 361 ? 12.276 3.351 2.905 1.00 70.81 361 GLU A CA 1
ATOM 2839 C C . GLU A 1 361 ? 11.193 3.005 1.875 1.00 70.81 361 GLU A C 1
ATOM 2841 O O . GLU A 1 361 ? 11.518 2.613 0.755 1.00 70.81 361 GLU A O 1
ATOM 2846 N N . GLU A 1 362 ? 9.914 3.204 2.214 1.00 76.38 362 GLU A N 1
ATOM 2847 C CA . GLU A 1 362 ? 8.803 3.038 1.267 1.00 76.38 362 GLU A CA 1
ATOM 2848 C C . GLU A 1 362 ? 8.911 4.026 0.102 1.00 76.38 362 GLU A C 1
ATOM 2850 O O . GLU A 1 362 ? 8.771 3.633 -1.055 1.00 76.38 362 GLU A O 1
ATOM 2855 N N . ALA A 1 363 ? 9.213 5.296 0.387 1.00 73.38 363 ALA A N 1
ATOM 2856 C CA . ALA A 1 363 ? 9.354 6.325 -0.638 1.00 73.38 363 ALA A CA 1
ATOM 2857 C C . ALA A 1 363 ? 10.516 6.031 -1.606 1.00 73.38 363 ALA A C 1
ATOM 2859 O O . ALA A 1 363 ? 10.353 6.134 -2.824 1.00 73.38 363 ALA A O 1
ATOM 2860 N N . GLU A 1 364 ? 11.675 5.617 -1.084 1.00 73.12 364 GLU A N 1
ATOM 2861 C CA . GLU A 1 364 ? 12.834 5.210 -1.889 1.00 73.12 364 GLU A CA 1
ATOM 2862 C C . GLU A 1 364 ? 12.542 3.948 -2.715 1.00 73.12 364 GLU A C 1
ATOM 2864 O O . GLU A 1 364 ? 12.932 3.870 -3.883 1.00 73.12 364 GLU A O 1
ATOM 2869 N N . HIS A 1 365 ? 11.825 2.976 -2.142 1.00 68.75 365 HIS A N 1
ATOM 2870 C CA . HIS A 1 365 ? 11.426 1.758 -2.843 1.00 68.75 365 HIS A CA 1
ATOM 2871 C C . HIS A 1 365 ? 10.499 2.056 -4.024 1.00 68.75 365 HIS A C 1
ATOM 2873 O O . HIS A 1 365 ? 10.788 1.628 -5.141 1.00 68.75 365 HIS A O 1
ATOM 2879 N N . ILE A 1 366 ? 9.429 2.824 -3.794 1.00 70.94 366 ILE A N 1
ATOM 2880 C CA . ILE A 1 366 ? 8.462 3.204 -4.833 1.00 70.94 366 ILE A CA 1
ATOM 2881 C C . ILE A 1 366 ? 9.159 3.987 -5.950 1.00 70.94 366 ILE A C 1
ATOM 2883 O O . ILE A 1 366 ? 8.936 3.716 -7.128 1.00 70.94 366 ILE A O 1
ATOM 2887 N N . ALA A 1 367 ? 10.045 4.925 -5.602 1.00 68.88 367 ALA A N 1
ATOM 2888 C CA . ALA A 1 367 ? 10.779 5.706 -6.593 1.00 68.88 367 ALA A CA 1
ATOM 2889 C C . ALA A 1 367 ? 11.691 4.834 -7.472 1.00 68.88 367 ALA A C 1
ATOM 2891 O O . ALA A 1 367 ? 11.738 5.023 -8.689 1.00 68.88 367 ALA A O 1
ATOM 2892 N N . ARG A 1 368 ? 12.396 3.866 -6.874 1.00 73.38 368 ARG A N 1
ATOM 2893 C CA . ARG A 1 368 ? 13.242 2.919 -7.611 1.00 73.38 368 ARG A CA 1
ATOM 2894 C C . ARG A 1 368 ? 12.412 2.038 -8.546 1.00 73.38 368 ARG A C 1
ATOM 2896 O O . ARG A 1 368 ? 12.782 1.893 -9.708 1.00 73.38 368 ARG A O 1
ATOM 2903 N N . GLU A 1 369 ? 11.300 1.485 -8.063 1.00 71.50 369 GLU A N 1
ATOM 2904 C CA . GLU A 1 369 ? 10.400 0.671 -8.889 1.00 71.50 369 GLU A CA 1
ATOM 2905 C C . GLU A 1 369 ? 9.830 1.471 -10.065 1.00 71.50 369 GLU A C 1
ATOM 2907 O O . GLU A 1 369 ? 9.854 0.989 -11.195 1.00 71.50 369 GLU A O 1
ATOM 2912 N N . ALA A 1 370 ? 9.400 2.714 -9.836 1.00 70.00 370 ALA A N 1
ATOM 2913 C CA . ALA A 1 370 ? 8.908 3.586 -10.900 1.00 70.00 370 ALA A CA 1
ATOM 2914 C C . ALA A 1 370 ? 9.992 3.895 -11.953 1.00 70.00 370 ALA A C 1
ATOM 2916 O O . ALA A 1 370 ? 9.709 3.955 -13.151 1.00 70.00 370 ALA A O 1
ATOM 2917 N N . GLU A 1 371 ? 11.254 4.070 -11.541 1.00 72.69 371 GLU A N 1
ATOM 2918 C CA . GLU A 1 371 ? 12.367 4.265 -12.477 1.00 72.69 371 GLU A CA 1
ATOM 2919 C C . GLU A 1 371 ? 12.663 2.998 -13.299 1.00 72.69 371 GLU A C 1
ATOM 2921 O O . GLU A 1 371 ? 12.919 3.085 -14.504 1.00 72.69 371 GLU A O 1
ATOM 2926 N N . GLU A 1 372 ? 12.633 1.823 -12.668 1.00 71.44 372 GLU A N 1
ATOM 2927 C CA . GLU A 1 372 ? 12.797 0.526 -13.334 1.00 71.44 372 GLU A CA 1
ATOM 2928 C C . GLU A 1 372 ? 11.655 0.259 -14.327 1.00 71.44 372 GLU A C 1
ATOM 2930 O O . GLU A 1 372 ? 11.917 -0.118 -15.472 1.00 71.44 372 GLU A O 1
ATOM 2935 N N . GLU A 1 373 ? 10.408 0.540 -13.944 1.00 72.62 373 GLU A N 1
ATOM 2936 C CA . GLU A 1 373 ? 9.233 0.417 -14.811 1.00 72.62 373 GLU A CA 1
ATOM 2937 C C . GLU A 1 373 ? 9.330 1.354 -16.018 1.00 72.62 373 GLU A C 1
ATOM 2939 O O . GLU A 1 373 ? 9.178 0.905 -17.155 1.00 72.62 373 GLU A O 1
ATOM 2944 N N . LYS A 1 374 ? 9.715 2.617 -15.803 1.00 71.31 374 LYS A N 1
ATOM 2945 C CA . LYS A 1 374 ? 9.944 3.586 -16.883 1.00 71.31 374 LYS A CA 1
ATOM 2946 C C . LYS A 1 374 ? 11.055 3.148 -17.840 1.00 71.31 374 LYS A C 1
ATOM 2948 O O . LYS A 1 374 ? 10.946 3.344 -19.051 1.00 71.31 374 LYS A O 1
ATOM 2953 N N . LYS A 1 375 ? 12.141 2.550 -17.333 1.00 75.44 375 LYS A N 1
ATOM 2954 C CA . LYS A 1 375 ? 13.208 1.982 -18.181 1.00 75.44 375 LYS A CA 1
ATOM 2955 C C . LYS A 1 375 ? 12.697 0.796 -18.997 1.00 75.44 375 LYS A C 1
ATOM 2957 O O . LYS A 1 375 ? 12.997 0.726 -20.188 1.00 75.44 375 LYS A O 1
ATOM 2962 N N . ALA A 1 376 ? 11.919 -0.093 -18.384 1.00 77.69 376 ALA A N 1
ATOM 2963 C CA . ALA A 1 376 ? 11.338 -1.253 -19.049 1.00 77.69 376 ALA A CA 1
ATOM 2964 C C . ALA A 1 376 ? 10.288 -0.861 -20.102 1.00 77.69 376 ALA A C 1
ATOM 2966 O O . ALA A 1 376 ? 10.201 -1.494 -21.152 1.00 77.69 376 ALA A O 1
ATOM 2967 N N . GLU A 1 377 ? 9.491 0.178 -19.854 1.00 76.38 377 GLU A N 1
ATOM 2968 C CA . GLU A 1 377 ? 8.556 0.746 -20.830 1.00 76.38 377 GLU A CA 1
ATOM 2969 C C . GLU A 1 377 ? 9.305 1.376 -22.007 1.00 76.38 377 GLU A C 1
ATOM 2971 O O . GLU A 1 377 ? 9.073 0.998 -23.152 1.00 76.38 377 GLU A O 1
ATOM 2976 N N . ALA A 1 378 ? 10.301 2.225 -21.736 1.00 81.75 378 ALA A N 1
ATOM 2977 C CA . ALA A 1 378 ? 11.132 2.817 -22.783 1.00 81.75 378 ALA A CA 1
ATOM 2978 C C . ALA A 1 378 ? 11.897 1.762 -23.605 1.00 81.75 378 ALA A C 1
ATOM 2980 O O . ALA A 1 378 ? 12.207 1.978 -24.778 1.00 81.75 378 ALA A O 1
ATOM 2981 N N . GLU A 1 379 ? 12.256 0.624 -23.008 1.00 88.06 379 GLU A N 1
ATOM 2982 C CA . GLU A 1 379 ? 12.812 -0.511 -23.740 1.00 88.06 379 GLU A CA 1
ATOM 2983 C C . GLU A 1 379 ? 11.750 -1.205 -24.601 1.00 88.06 379 GLU A C 1
ATOM 2985 O O . GLU A 1 379 ? 11.980 -1.395 -25.797 1.00 88.06 379 GLU A O 1
ATOM 2990 N N . ARG A 1 380 ? 10.570 -1.505 -24.045 1.00 87.75 380 ARG A N 1
ATOM 2991 C CA . ARG A 1 380 ? 9.429 -2.057 -24.794 1.00 87.75 380 ARG A CA 1
ATOM 2992 C C . ARG A 1 380 ? 9.062 -1.203 -26.002 1.00 87.75 380 ARG A C 1
ATOM 2994 O O . ARG A 1 380 ? 8.890 -1.752 -27.085 1.00 87.75 380 ARG A O 1
ATOM 3001 N N . GLU A 1 381 ? 9.028 0.118 -25.859 1.00 89.12 381 GLU A N 1
ATOM 3002 C CA . GLU A 1 381 ? 8.763 1.046 -26.962 1.00 89.12 381 GLU A CA 1
ATOM 3003 C C . GLU A 1 381 ? 9.820 0.963 -28.072 1.00 89.12 381 GLU A C 1
ATOM 3005 O O . GLU A 1 381 ? 9.475 0.948 -29.255 1.00 89.12 381 GLU A O 1
ATOM 3010 N N . LYS A 1 382 ? 11.112 0.856 -27.723 1.00 89.19 382 LYS A N 1
ATOM 3011 C CA . LYS A 1 382 ? 12.198 0.710 -28.713 1.00 89.19 382 LYS A CA 1
ATOM 3012 C C . LYS A 1 382 ? 12.063 -0.576 -29.525 1.00 89.19 382 LYS A C 1
ATOM 3014 O O . LYS A 1 382 ? 12.272 -0.549 -30.737 1.00 89.19 382 LYS A O 1
ATOM 3019 N N . TRP A 1 383 ? 11.727 -1.686 -28.870 1.00 92.06 383 TRP A N 1
ATOM 3020 C CA . TRP A 1 383 ? 11.518 -2.979 -29.526 1.00 92.06 383 TRP A CA 1
ATOM 3021 C C . TRP A 1 383 ? 10.218 -3.001 -30.348 1.00 92.06 383 TRP A C 1
ATOM 3023 O O . TRP A 1 383 ? 10.217 -3.432 -31.504 1.00 92.06 383 TRP A O 1
ATOM 3033 N N . ALA A 1 384 ? 9.137 -2.421 -29.825 1.00 92.06 384 ALA A N 1
ATOM 3034 C CA . ALA A 1 384 ? 7.872 -2.278 -30.540 1.00 92.06 384 ALA A CA 1
ATOM 3035 C C . ALA A 1 384 ? 8.008 -1.411 -31.804 1.00 92.06 384 ALA A C 1
ATOM 3037 O O . ALA A 1 384 ? 7.429 -1.742 -32.838 1.00 92.06 384 ALA A O 1
ATOM 3038 N N . ALA A 1 385 ? 8.830 -0.354 -31.771 1.00 91.69 385 ALA A N 1
ATOM 3039 C CA . ALA A 1 385 ? 9.094 0.505 -32.929 1.00 91.69 385 ALA A CA 1
ATOM 3040 C C . ALA A 1 385 ? 9.735 -0.239 -34.116 1.00 91.69 385 ALA A C 1
ATOM 3042 O O . ALA A 1 385 ? 9.609 0.200 -35.260 1.00 91.69 385 ALA A O 1
ATOM 3043 N N . ILE A 1 386 ? 10.405 -1.368 -33.862 1.00 91.81 386 ILE A N 1
ATOM 3044 C CA . ILE A 1 386 ? 10.952 -2.255 -34.900 1.00 91.81 386 ILE A CA 1
ATOM 3045 C C . ILE A 1 386 ? 10.080 -3.500 -35.138 1.00 91.81 386 ILE A C 1
ATOM 3047 O O . ILE A 1 386 ? 10.465 -4.373 -35.913 1.00 91.81 386 ILE A O 1
ATOM 3051 N N . GLY A 1 387 ? 8.905 -3.571 -34.503 1.00 91.81 387 GLY A N 1
ATOM 3052 C CA . GLY A 1 387 ? 7.933 -4.653 -34.653 1.00 91.81 387 GLY A CA 1
ATOM 3053 C C . GLY A 1 387 ? 8.376 -5.975 -34.027 1.00 91.81 387 GLY A C 1
ATOM 3054 O O . GLY A 1 387 ? 8.147 -7.024 -34.629 1.00 91.81 387 GLY A O 1
ATOM 3055 N N . ARG A 1 388 ? 9.053 -5.928 -32.873 1.00 93.12 388 ARG A N 1
ATOM 3056 C CA . ARG A 1 388 ? 9.623 -7.105 -32.200 1.00 93.12 388 ARG A CA 1
ATOM 3057 C C . ARG A 1 388 ? 9.343 -7.132 -30.702 1.00 93.12 388 ARG A C 1
ATOM 3059 O O . ARG A 1 388 ? 9.079 -6.091 -30.099 1.00 93.12 388 ARG A O 1
ATOM 3066 N N . GLU A 1 389 ? 9.444 -8.319 -30.112 1.00 92.69 389 GLU A N 1
ATOM 3067 C CA . GLU A 1 389 ? 9.413 -8.493 -28.657 1.00 92.69 389 GLU A CA 1
ATOM 3068 C C . GLU A 1 389 ? 10.733 -8.040 -28.013 1.00 92.69 389 GLU A C 1
ATOM 3070 O O . GLU A 1 389 ? 11.790 -8.008 -28.653 1.00 92.69 389 GLU A O 1
ATOM 3075 N N . VAL A 1 390 ? 10.683 -7.669 -26.729 1.00 92.50 390 VAL A N 1
ATOM 3076 C CA . VAL A 1 390 ? 11.881 -7.235 -25.998 1.00 92.50 390 VAL A CA 1
ATOM 3077 C C . VAL A 1 390 ? 12.903 -8.360 -25.963 1.00 92.50 390 VAL A C 1
ATOM 3079 O O . VAL A 1 390 ? 12.625 -9.460 -25.495 1.00 92.50 390 VAL A O 1
ATOM 3082 N N . GLY A 1 391 ? 14.104 -8.062 -26.452 1.00 93.25 391 GLY A N 1
ATOM 3083 C CA . GLY A 1 391 ? 15.209 -9.008 -26.481 1.00 93.25 391 GLY A CA 1
ATOM 3084 C C . GLY A 1 391 ? 15.222 -9.949 -27.688 1.00 93.25 391 GLY A C 1
ATOM 3085 O O . GLY A 1 391 ? 16.131 -10.774 -27.771 1.00 93.25 391 GLY A O 1
ATOM 3086 N N . GLU A 1 392 ? 14.278 -9.834 -28.628 1.00 95.31 392 GLU A N 1
ATOM 3087 C CA . GLU A 1 392 ? 14.184 -10.702 -29.809 1.00 95.31 392 GLU A CA 1
ATOM 3088 C C . GLU A 1 392 ? 15.266 -10.384 -30.859 1.00 95.31 392 GLU A C 1
ATOM 3090 O O . GLU A 1 392 ? 15.242 -9.354 -31.541 1.00 95.31 392 GLU A O 1
ATOM 3095 N N . ILE A 1 393 ? 16.194 -11.316 -31.069 1.00 95.81 393 ILE A N 1
ATOM 3096 C CA . ILE A 1 393 ? 17.221 -11.223 -32.110 1.00 95.81 393 ILE A CA 1
ATOM 3097 C C . ILE A 1 393 ? 16.848 -12.140 -33.271 1.00 95.81 393 ILE A C 1
ATOM 3099 O O . ILE A 1 393 ? 16.557 -13.317 -33.083 1.00 95.81 393 ILE A O 1
ATOM 3103 N N . LYS A 1 394 ? 16.911 -11.622 -34.495 1.00 94.12 394 LYS A N 1
ATOM 3104 C CA . LYS A 1 394 ? 16.707 -12.394 -35.721 1.00 94.12 394 LYS A CA 1
ATOM 3105 C C . LYS A 1 394 ? 18.021 -12.620 -36.441 1.00 94.12 394 LYS A C 1
ATOM 3107 O O . LYS A 1 394 ? 18.965 -11.824 -36.377 1.00 94.12 394 LYS A O 1
ATOM 3112 N N . LYS A 1 395 ? 18.072 -13.702 -37.210 1.00 93.12 395 LYS A N 1
ATOM 3113 C CA . LYS A 1 395 ? 19.184 -13.975 -38.113 1.00 93.12 395 LYS A CA 1
ATOM 3114 C C . LYS A 1 395 ? 19.434 -12.779 -39.035 1.00 93.12 395 LYS A C 1
ATOM 3116 O O . LYS A 1 395 ? 18.553 -12.350 -39.773 1.00 93.12 395 LYS A O 1
ATOM 3121 N N . GLY A 1 396 ? 20.678 -12.313 -39.069 1.00 90.88 396 GLY A N 1
ATOM 3122 C CA . GLY A 1 396 ? 21.074 -11.162 -39.875 1.00 90.88 396 GLY A CA 1
ATOM 3123 C C . GLY A 1 396 ? 21.065 -9.832 -39.124 1.00 90.88 396 GLY A C 1
ATOM 3124 O O . GLY A 1 396 ? 21.482 -8.835 -39.708 1.00 90.88 396 GLY A O 1
ATOM 3125 N N . ASP A 1 397 ? 20.680 -9.781 -37.852 1.00 94.38 397 ASP A N 1
ATOM 3126 C CA . ASP A 1 397 ? 20.849 -8.567 -37.050 1.00 94.38 397 ASP A CA 1
ATOM 3127 C C . ASP A 1 397 ? 22.319 -8.208 -36.854 1.00 94.38 397 ASP A C 1
ATOM 3129 O O . ASP A 1 397 ? 23.174 -9.084 -36.717 1.00 94.38 397 ASP A O 1
ATOM 3133 N N . ILE A 1 398 ? 22.619 -6.910 -36.795 1.00 92.50 398 ILE A N 1
ATOM 3134 C CA . ILE A 1 398 ? 23.923 -6.419 -36.350 1.00 92.50 398 ILE A CA 1
ATOM 3135 C C . ILE A 1 398 ? 23.832 -6.198 -34.847 1.00 92.50 398 ILE A C 1
ATOM 3137 O O . ILE A 1 398 ? 23.049 -5.370 -34.379 1.00 92.50 398 ILE A O 1
ATOM 3141 N N . VAL A 1 399 ? 24.653 -6.917 -34.090 1.00 92.94 399 VAL A N 1
ATOM 3142 C CA . VAL A 1 399 ? 24.634 -6.900 -32.627 1.00 92.94 399 VAL A CA 1
ATOM 3143 C C . VAL A 1 399 ? 26.029 -6.635 -32.069 1.00 92.94 399 VAL A C 1
ATOM 3145 O O . VAL A 1 399 ? 27.042 -6.889 -32.727 1.00 92.94 399 VAL A O 1
ATOM 3148 N N . ARG A 1 400 ? 26.094 -6.126 -30.838 1.00 92.44 400 ARG A N 1
ATOM 3149 C CA . ARG A 1 400 ? 27.342 -5.898 -30.103 1.00 92.44 400 ARG A CA 1
ATOM 3150 C C . ARG A 1 400 ? 27.391 -6.779 -28.867 1.00 92.44 400 ARG A C 1
ATOM 3152 O O . ARG A 1 400 ? 26.485 -6.733 -28.049 1.00 92.44 400 ARG A O 1
ATOM 3159 N N . THR A 1 401 ? 28.479 -7.518 -28.700 1.00 89.81 401 THR A N 1
ATOM 3160 C CA . THR A 1 401 ? 28.701 -8.399 -27.546 1.00 89.81 401 THR A CA 1
ATOM 3161 C C . THR A 1 401 ? 28.823 -7.582 -26.260 1.00 89.81 401 THR A C 1
ATOM 3163 O O . THR A 1 401 ? 29.652 -6.674 -26.189 1.00 89.81 401 THR A O 1
ATOM 3166 N N . THR A 1 402 ? 28.028 -7.903 -25.243 1.00 89.75 402 THR A N 1
ATOM 3167 C CA . THR A 1 402 ? 28.085 -7.291 -23.903 1.00 89.75 402 THR A CA 1
ATOM 3168 C C . THR A 1 402 ? 28.702 -8.222 -22.872 1.00 89.75 402 THR A C 1
ATOM 3170 O O . THR A 1 402 ? 29.369 -7.747 -21.956 1.00 89.75 402 THR A O 1
ATOM 3173 N N . SER A 1 403 ? 28.564 -9.535 -23.061 1.00 84.81 403 SER A N 1
ATOM 3174 C CA . SER A 1 403 ? 29.222 -10.549 -22.242 1.00 84.81 403 SER A CA 1
ATOM 3175 C C . SER A 1 403 ? 29.750 -11.690 -23.104 1.00 84.81 403 SER A C 1
ATOM 3177 O O . SER A 1 403 ? 29.099 -12.162 -24.040 1.00 84.81 403 SER A O 1
ATOM 3179 N N . HIS A 1 404 ? 30.962 -12.143 -22.796 1.00 72.56 404 HIS A N 1
ATOM 3180 C CA . HIS A 1 404 ? 31.689 -13.113 -23.607 1.00 72.56 404 HIS A CA 1
ATOM 3181 C C . HIS A 1 404 ? 31.446 -14.571 -23.171 1.00 72.56 404 HIS A C 1
ATOM 3183 O O . HIS A 1 404 ? 32.318 -15.384 -23.432 1.00 72.56 404 HIS A O 1
ATOM 3189 N N . CYS A 1 405 ? 30.325 -14.896 -22.502 1.00 66.88 405 CYS A N 1
ATOM 3190 C CA . CYS A 1 405 ? 29.865 -16.191 -21.936 1.00 66.88 405 CYS A CA 1
ATOM 3191 C C . CYS A 1 405 ? 30.397 -17.508 -22.579 1.00 66.88 405 CYS A C 1
ATOM 3193 O O . CYS A 1 405 ? 29.634 -18.315 -23.096 1.00 66.88 405 CYS A O 1
ATOM 3195 N N . GLY A 1 406 ? 31.710 -17.760 -22.558 1.00 64.31 406 GLY A N 1
ATOM 3196 C CA . GLY A 1 406 ? 32.358 -18.850 -23.309 1.00 64.31 406 GLY A CA 1
ATOM 3197 C C . GLY A 1 406 ? 32.538 -18.610 -24.823 1.00 64.31 406 GLY A C 1
ATOM 3198 O O . GLY A 1 406 ? 32.917 -19.529 -25.555 1.00 64.31 406 GLY A O 1
ATOM 3199 N N . SER A 1 407 ? 32.283 -17.397 -25.311 1.00 71.94 407 SER A N 1
ATOM 3200 C CA . SER A 1 407 ? 32.518 -16.965 -26.689 1.00 71.94 407 SER A CA 1
ATOM 3201 C C . SER A 1 407 ? 33.940 -16.468 -26.915 1.00 71.94 407 SER A C 1
ATOM 3203 O O . SER A 1 407 ? 34.563 -15.871 -26.041 1.00 71.94 407 SER A O 1
ATOM 3205 N N . VAL A 1 408 ? 34.445 -16.699 -28.129 1.00 75.81 408 VAL A N 1
ATOM 3206 C CA . VAL A 1 408 ? 35.729 -16.154 -28.597 1.00 75.81 408 VAL A CA 1
ATOM 3207 C C . VAL A 1 408 ? 35.633 -14.668 -28.954 1.00 75.81 408 VAL A C 1
ATOM 3209 O O . VAL A 1 408 ? 36.662 -14.019 -29.126 1.00 75.81 408 VAL A O 1
ATOM 3212 N N . ASN A 1 409 ? 34.415 -14.120 -29.040 1.00 77.06 409 ASN A N 1
ATOM 3213 C CA . ASN A 1 409 ? 34.190 -12.706 -29.311 1.00 77.06 409 ASN A CA 1
ATOM 3214 C C . ASN A 1 409 ? 34.344 -11.895 -28.011 1.00 77.06 409 ASN A C 1
ATOM 3216 O O . ASN A 1 409 ? 33.552 -12.083 -27.082 1.00 77.06 409 ASN A O 1
ATOM 3220 N N . PRO A 1 410 ? 35.326 -10.977 -27.913 1.00 82.56 410 PRO A N 1
ATOM 3221 C CA . PRO A 1 410 ? 35.471 -10.127 -26.738 1.00 82.56 410 PRO A CA 1
ATOM 3222 C C . PRO A 1 410 ? 34.287 -9.165 -26.581 1.00 82.56 410 PRO A C 1
ATOM 3224 O O . PRO A 1 410 ? 33.606 -8.816 -27.552 1.00 82.56 410 PRO A O 1
ATOM 3227 N N . VAL A 1 411 ? 34.070 -8.685 -25.354 1.00 87.44 411 VAL A N 1
ATOM 3228 C CA . VAL A 1 411 ? 33.074 -7.640 -25.068 1.00 87.44 411 VAL A CA 1
ATOM 3229 C C . VAL A 1 411 ? 33.355 -6.413 -25.940 1.00 87.44 411 VAL A C 1
ATOM 3231 O O . VAL A 1 411 ? 34.498 -5.989 -26.093 1.00 87.44 411 VAL A O 1
ATOM 3234 N N . GLY A 1 412 ? 32.304 -5.865 -26.547 1.00 87.25 412 GLY A N 1
ATOM 3235 C CA . GLY A 1 412 ? 32.376 -4.776 -27.519 1.00 87.25 412 GLY A CA 1
ATOM 3236 C C . GLY A 1 412 ? 32.454 -5.220 -28.984 1.00 87.25 412 GLY A C 1
ATOM 3237 O O . GLY A 1 412 ? 32.292 -4.374 -29.863 1.00 87.25 412 GLY A O 1
ATOM 3238 N N . THR A 1 413 ? 32.640 -6.514 -29.276 1.00 87.38 413 THR A N 1
ATOM 3239 C CA . THR A 1 413 ? 32.679 -7.026 -30.659 1.00 87.38 413 THR A CA 1
ATOM 3240 C C . THR A 1 413 ? 31.349 -6.806 -31.364 1.00 87.38 413 THR A C 1
ATOM 3242 O O . THR A 1 413 ? 30.309 -7.226 -30.856 1.00 87.38 413 THR A O 1
ATOM 3245 N N . ILE A 1 414 ? 31.396 -6.196 -32.549 1.00 89.94 414 ILE A N 1
ATOM 3246 C CA . ILE A 1 414 ? 30.244 -6.054 -33.443 1.00 89.94 414 ILE A CA 1
ATOM 3247 C C . ILE A 1 414 ? 30.258 -7.209 -34.446 1.00 89.94 414 ILE A C 1
ATOM 3249 O O . ILE A 1 414 ? 31.264 -7.451 -35.121 1.00 89.94 414 ILE A O 1
ATOM 3253 N N . GLY A 1 415 ? 29.139 -7.917 -34.547 1.00 89.00 415 GLY A N 1
ATOM 3254 C CA . GLY A 1 415 ? 28.980 -9.062 -35.434 1.00 89.00 415 GLY A CA 1
ATOM 3255 C C . GLY A 1 415 ? 27.557 -9.197 -35.957 1.00 89.00 415 GLY A C 1
ATOM 3256 O O . GLY A 1 415 ? 26.666 -8.438 -35.577 1.00 89.00 415 GLY A O 1
ATOM 3257 N N . ILE A 1 416 ? 27.361 -10.168 -36.845 1.00 90.94 416 ILE A N 1
ATOM 3258 C CA . ILE A 1 416 ? 26.057 -10.482 -37.434 1.00 90.94 416 ILE A CA 1
ATOM 3259 C C . ILE A 1 416 ? 25.485 -11.724 -36.747 1.00 90.94 416 ILE A C 1
ATOM 3261 O O . ILE A 1 416 ? 26.170 -12.750 -36.665 1.00 90.94 416 ILE A O 1
ATOM 3265 N N . ALA A 1 417 ? 24.240 -11.644 -36.279 1.00 91.00 417 ALA A N 1
ATOM 3266 C CA . ALA A 1 417 ? 23.511 -12.754 -35.678 1.00 91.00 417 ALA A CA 1
ATOM 3267 C C . ALA A 1 417 ? 23.325 -13.898 -36.685 1.00 91.00 417 ALA A C 1
ATOM 3269 O O . ALA A 1 417 ? 22.903 -13.698 -37.829 1.00 91.00 417 ALA A O 1
ATOM 3270 N N . ARG A 1 418 ? 23.664 -15.119 -36.267 1.00 89.38 418 ARG A N 1
ATOM 3271 C CA . ARG A 1 418 ? 23.717 -16.288 -37.159 1.00 89.38 418 ARG A CA 1
ATOM 3272 C C . ARG A 1 418 ? 22.382 -17.027 -37.291 1.00 89.38 418 ARG A C 1
ATOM 3274 O O . ARG A 1 418 ? 22.175 -17.730 -38.284 1.00 89.38 418 ARG A O 1
ATOM 3281 N N . GLY A 1 419 ? 21.505 -16.858 -36.310 1.00 88.19 419 GLY A N 1
ATOM 3282 C CA . GLY A 1 419 ? 20.182 -17.464 -36.199 1.00 88.19 419 GLY A CA 1
ATOM 3283 C C . GLY A 1 419 ? 19.275 -16.589 -35.339 1.00 88.19 419 GLY A C 1
ATOM 3284 O O . GLY A 1 419 ? 19.755 -15.622 -34.747 1.00 88.19 419 GLY A O 1
ATOM 3285 N N . ASP A 1 420 ? 17.996 -16.943 -35.289 1.00 91.75 420 ASP A N 1
ATOM 3286 C CA . ASP A 1 420 ? 17.044 -16.312 -34.376 1.00 91.75 420 ASP A CA 1
ATOM 3287 C C . ASP A 1 420 ? 17.383 -16.727 -32.940 1.00 91.75 420 ASP A C 1
ATOM 3289 O O . ASP A 1 420 ? 17.756 -17.879 -32.685 1.00 91.75 420 ASP A O 1
ATOM 3293 N N . SER A 1 421 ? 17.358 -15.769 -32.022 1.00 91.94 421 SER A N 1
ATOM 3294 C CA . SER A 1 421 ? 17.900 -15.917 -30.677 1.00 91.94 421 SER A CA 1
ATOM 3295 C C . SER A 1 421 ? 17.412 -14.799 -29.747 1.00 91.94 421 SER A C 1
ATOM 3297 O O . SER A 1 421 ? 16.547 -14.008 -30.118 1.00 91.94 421 SER A O 1
ATOM 3299 N N . THR A 1 422 ? 17.979 -14.702 -28.542 1.00 92.44 422 THR A N 1
ATOM 3300 C CA . THR A 1 422 ? 17.707 -13.590 -27.619 1.00 92.44 422 THR A CA 1
ATOM 3301 C C . THR A 1 422 ? 18.949 -12.736 -27.390 1.00 92.44 422 THR A C 1
ATOM 3303 O O . THR A 1 422 ? 20.066 -13.135 -27.736 1.00 92.44 422 THR A O 1
ATOM 3306 N N . VAL A 1 423 ? 18.765 -11.559 -26.791 1.00 90.75 423 VAL A N 1
ATOM 3307 C CA . VAL A 1 423 ? 19.865 -10.702 -26.324 1.00 90.75 423 VAL A CA 1
ATOM 3308 C C . VAL A 1 423 ? 20.771 -11.398 -25.313 1.00 90.75 423 VAL A C 1
ATOM 3310 O O . VAL A 1 423 ? 21.958 -11.111 -25.295 1.00 90.75 423 VAL A O 1
ATOM 3313 N N . ASP A 1 424 ? 20.284 -12.356 -24.528 1.00 90.12 424 ASP A N 1
ATOM 3314 C CA . ASP A 1 424 ? 21.122 -13.051 -23.539 1.00 90.12 424 ASP A CA 1
ATOM 3315 C C . ASP A 1 424 ? 21.955 -14.177 -24.143 1.00 90.12 424 ASP A C 1
ATOM 3317 O O . ASP A 1 424 ? 22.985 -14.568 -23.586 1.00 90.12 424 ASP A O 1
ATOM 3321 N N . SER A 1 425 ? 21.519 -14.687 -25.292 1.00 88.00 425 SER A N 1
ATOM 3322 C CA . SER A 1 425 ? 22.096 -15.856 -25.929 1.00 88.00 425 SER A CA 1
ATOM 3323 C C . SER A 1 425 ? 22.002 -15.705 -27.441 1.00 88.00 425 SER A C 1
ATOM 3325 O O . SER A 1 425 ? 21.022 -16.103 -28.063 1.00 88.00 425 SER A O 1
ATOM 3327 N N . CYS A 1 426 ? 23.052 -15.151 -28.048 1.00 86.81 426 CYS A N 1
ATOM 3328 C CA . CYS A 1 426 ? 23.163 -14.950 -29.488 1.00 86.81 426 CYS A CA 1
ATOM 3329 C C . CYS A 1 426 ? 24.514 -15.445 -30.020 1.00 86.81 426 CYS A C 1
ATOM 3331 O O . CYS A 1 426 ? 25.575 -15.052 -29.527 1.00 86.81 426 CYS A O 1
ATOM 3333 N N . SER A 1 427 ? 24.498 -16.286 -31.060 1.00 86.94 427 SER A N 1
ATOM 3334 C CA . SER A 1 427 ? 25.712 -16.642 -31.808 1.00 86.94 427 SER A CA 1
ATOM 3335 C C . SER A 1 427 ? 25.964 -15.623 -32.915 1.00 86.94 427 SER A C 1
ATOM 3337 O O . SER A 1 427 ? 25.090 -15.350 -33.744 1.00 86.94 427 SER A O 1
ATOM 3339 N N . THR A 1 428 ? 27.182 -15.084 -32.951 1.00 84.62 428 THR A N 1
ATOM 3340 C CA . THR A 1 428 ? 27.556 -13.991 -33.852 1.00 84.62 428 THR A CA 1
ATOM 3341 C C . THR A 1 428 ? 28.773 -14.343 -34.693 1.00 84.62 428 THR A C 1
ATOM 3343 O O . THR A 1 428 ? 29.740 -14.939 -34.219 1.00 84.62 428 THR A O 1
ATOM 3346 N N . VAL A 1 429 ? 28.746 -13.947 -35.963 1.00 83.50 429 VAL A N 1
ATOM 3347 C CA . VAL A 1 429 ? 29.943 -13.939 -36.810 1.00 83.50 429 VAL A CA 1
ATOM 3348 C C . VAL A 1 429 ? 30.537 -12.541 -36.729 1.00 83.50 429 VAL A C 1
ATOM 3350 O O . VAL A 1 429 ? 29.891 -11.574 -37.142 1.00 83.50 429 VAL A O 1
ATOM 3353 N N . ALA A 1 430 ? 31.737 -12.421 -36.163 1.00 70.94 430 ALA A N 1
ATOM 3354 C CA . ALA A 1 430 ? 32.432 -11.144 -36.111 1.00 70.94 430 ALA A CA 1
ATOM 3355 C C . ALA A 1 430 ? 32.784 -10.685 -37.534 1.00 70.94 430 ALA A C 1
ATOM 3357 O O . ALA A 1 430 ? 33.041 -11.502 -38.420 1.00 70.94 430 ALA A O 1
ATOM 3358 N N . LEU A 1 431 ? 32.860 -9.370 -37.755 1.00 62.81 431 LEU A N 1
ATOM 3359 C CA . LEU A 1 431 ? 33.245 -8.800 -39.058 1.00 62.81 431 LEU A CA 1
ATOM 3360 C C . LEU A 1 431 ? 34.623 -9.287 -39.555 1.00 62.81 431 LEU A C 1
ATOM 3362 O O . LEU A 1 431 ? 34.870 -9.290 -40.757 1.00 62.81 431 LEU A O 1
ATOM 3366 N N . ALA A 1 432 ? 35.502 -9.728 -38.647 1.00 62.06 432 ALA A N 1
ATOM 3367 C CA . ALA A 1 432 ? 36.820 -10.284 -38.961 1.00 62.06 432 ALA A CA 1
ATOM 3368 C C . ALA A 1 432 ? 36.803 -11.765 -39.407 1.00 62.06 432 ALA A C 1
ATOM 3370 O O . ALA A 1 432 ? 37.854 -12.305 -39.740 1.00 62.06 432 ALA A O 1
ATOM 3371 N N . GLY A 1 433 ? 35.635 -12.419 -39.449 1.00 62.94 433 GLY A N 1
ATOM 3372 C CA . GLY A 1 433 ? 35.476 -13.798 -39.931 1.00 62.94 433 GLY A CA 1
ATOM 3373 C C . GLY A 1 433 ? 35.555 -14.882 -38.852 1.00 62.94 433 GLY A C 1
ATOM 3374 O O . GLY A 1 433 ? 35.268 -16.042 -39.148 1.00 62.94 433 GLY A O 1
ATOM 3375 N N . ASP A 1 434 ? 35.865 -14.518 -37.608 1.00 62.62 434 ASP A N 1
ATOM 3376 C CA . ASP A 1 434 ? 35.808 -15.434 -36.470 1.00 62.62 434 ASP A CA 1
ATOM 3377 C C . ASP A 1 434 ? 34.345 -15.684 -36.062 1.00 62.62 434 ASP A C 1
ATOM 3379 O O . ASP A 1 434 ? 33.541 -14.758 -35.904 1.00 62.62 434 ASP A O 1
ATOM 3383 N N . SER A 1 435 ? 33.963 -16.956 -35.919 1.00 61.66 435 SER A N 1
ATOM 3384 C CA . SER A 1 435 ? 32.638 -17.334 -35.423 1.00 61.66 435 SER A CA 1
ATOM 3385 C C . SER A 1 435 ? 32.649 -17.424 -33.898 1.00 61.66 435 SER A C 1
ATOM 3387 O O . SER A 1 435 ? 33.356 -18.265 -33.343 1.00 61.66 435 SER A O 1
ATOM 3389 N N . GLY A 1 436 ? 31.836 -16.602 -33.236 1.00 63.66 436 GLY A N 1
ATOM 3390 C CA . GLY A 1 436 ? 31.610 -16.654 -31.795 1.00 63.66 436 GLY A CA 1
ATOM 3391 C C . GLY A 1 436 ? 30.621 -17.747 -31.389 1.00 63.66 436 GLY A C 1
ATOM 3392 O O . GLY A 1 436 ? 29.637 -18.008 -32.092 1.00 63.66 436 GLY A O 1
ATOM 3393 N N . ASN A 1 437 ? 30.855 -18.350 -30.218 1.00 71.44 437 ASN A N 1
ATOM 3394 C CA . ASN A 1 437 ? 29.807 -19.082 -29.498 1.00 71.44 437 ASN A CA 1
ATOM 3395 C C . ASN A 1 437 ? 28.724 -18.100 -29.007 1.00 71.44 437 ASN A C 1
ATOM 3397 O O . ASN A 1 437 ? 28.790 -16.894 -29.253 1.00 71.44 437 ASN A O 1
ATOM 3401 N N . TRP A 1 438 ? 27.718 -18.639 -28.326 1.00 82.88 438 TRP A N 1
ATOM 3402 C CA . TRP A 1 438 ? 26.631 -17.888 -27.712 1.00 82.88 438 TRP A CA 1
ATOM 3403 C C . TRP A 1 438 ? 27.161 -16.861 -26.700 1.00 82.88 438 TRP A C 1
ATOM 3405 O O . TRP A 1 438 ? 27.971 -17.180 -25.831 1.00 82.88 438 TRP A O 1
ATOM 3415 N N . SER A 1 439 ? 26.708 -15.622 -26.854 1.00 85.75 439 SER A N 1
ATOM 3416 C CA . SER A 1 439 ? 27.066 -14.466 -26.036 1.00 85.75 439 SER A CA 1
ATOM 3417 C C . SER A 1 439 ? 25.824 -13.663 -25.703 1.00 85.75 439 SER A C 1
ATOM 3419 O O . SER A 1 439 ? 24.882 -13.644 -26.494 1.00 85.75 439 SER A O 1
ATOM 3421 N N . SER A 1 440 ? 25.880 -12.904 -24.612 1.00 90.56 440 SER A N 1
ATOM 3422 C CA . SER A 1 440 ? 24.939 -11.805 -24.424 1.00 90.56 440 SER A CA 1
ATOM 3423 C C . SER A 1 440 ? 25.341 -10.640 -25.327 1.00 90.56 440 SER A C 1
ATOM 3425 O O . SER A 1 440 ? 26.528 -10.313 -25.471 1.00 90.56 440 SER A O 1
ATOM 3427 N N . VAL A 1 441 ? 24.358 -10.037 -25.975 1.00 91.88 441 VAL A N 1
ATOM 3428 C CA . VAL A 1 441 ? 24.507 -9.015 -27.000 1.00 91.88 441 VAL A CA 1
ATOM 3429 C C . VAL A 1 441 ? 23.479 -7.907 -26.804 1.00 91.88 441 VAL A C 1
ATOM 3431 O O . VAL A 1 441 ? 22.447 -8.089 -26.175 1.00 91.88 441 VAL A O 1
ATOM 3434 N N . VAL A 1 442 ? 23.740 -6.751 -27.402 1.00 93.69 442 VAL A N 1
ATOM 3435 C CA . VAL A 1 442 ? 22.738 -5.701 -27.612 1.00 93.69 442 VAL A CA 1
ATOM 3436 C C . VAL A 1 442 ? 22.528 -5.496 -29.102 1.00 93.69 442 VAL A C 1
ATOM 3438 O O . VAL A 1 442 ? 23.491 -5.503 -29.876 1.00 93.69 442 VAL A O 1
ATOM 3441 N N . LEU A 1 443 ? 21.275 -5.306 -29.505 1.00 94.69 443 LEU A N 1
ATOM 3442 C CA . LEU A 1 443 ? 20.924 -4.993 -30.884 1.00 94.69 443 LEU A CA 1
ATOM 3443 C C . LEU A 1 443 ? 21.465 -3.607 -31.267 1.00 94.69 443 LEU A C 1
ATOM 3445 O O . LEU A 1 443 ? 21.276 -2.636 -30.537 1.00 94.69 443 LEU A O 1
ATOM 3449 N N . ILE A 1 444 ? 22.155 -3.521 -32.406 1.00 94.56 444 ILE A N 1
ATOM 3450 C CA . ILE A 1 444 ? 22.656 -2.259 -32.971 1.00 94.56 444 ILE A CA 1
ATOM 3451 C C . ILE A 1 444 ? 21.838 -1.866 -34.199 1.00 94.56 444 ILE A C 1
ATOM 3453 O O . ILE A 1 444 ? 21.419 -0.718 -34.303 1.00 94.56 444 ILE A O 1
ATOM 3457 N N . VAL A 1 445 ? 21.614 -2.808 -35.124 1.00 93.44 445 VAL A N 1
ATOM 3458 C CA . VAL A 1 445 ? 20.776 -2.596 -36.313 1.00 93.44 445 VAL A CA 1
ATOM 3459 C C . VAL A 1 445 ? 19.928 -3.846 -36.564 1.00 93.44 445 VAL A C 1
ATOM 3461 O O . VAL A 1 445 ? 20.512 -4.915 -36.776 1.00 93.44 445 VAL A O 1
ATOM 3464 N N . PRO A 1 446 ? 18.587 -3.740 -36.572 1.00 94.19 446 PRO A N 1
ATOM 3465 C CA . PRO A 1 446 ? 17.722 -4.852 -36.953 1.00 94.19 446 PRO A CA 1
ATOM 3466 C C . PRO A 1 446 ? 17.854 -5.161 -38.446 1.00 94.19 446 PRO A C 1
ATOM 3468 O O . PRO A 1 446 ? 18.037 -4.259 -39.268 1.00 94.19 446 PRO A O 1
ATOM 3471 N N . VAL A 1 447 ? 17.750 -6.440 -38.809 1.00 93.19 447 VAL A N 1
ATOM 3472 C CA . VAL A 1 447 ? 17.878 -6.907 -40.196 1.00 93.19 447 VAL A CA 1
ATOM 3473 C C . VAL A 1 447 ? 16.887 -6.224 -41.141 1.00 93.19 447 VAL A C 1
ATOM 3475 O O . VAL A 1 447 ? 17.250 -5.898 -42.264 1.00 93.19 447 VAL A O 1
ATOM 3478 N N . GLU A 1 448 ? 15.681 -5.897 -40.679 1.00 89.12 448 GLU A N 1
ATOM 3479 C CA . GLU A 1 448 ? 14.645 -5.213 -41.462 1.00 89.12 448 GLU A CA 1
ATOM 3480 C C . GLU A 1 448 ? 15.029 -3.770 -41.841 1.00 89.12 448 GLU A C 1
ATOM 3482 O O . GLU A 1 448 ? 14.451 -3.202 -42.764 1.00 89.12 448 GLU A O 1
ATOM 3487 N N . GLN A 1 449 ? 16.013 -3.170 -41.161 1.00 89.38 449 GLN A N 1
ATOM 3488 C CA . GLN A 1 449 ? 16.514 -1.818 -41.448 1.00 89.38 449 GLN A CA 1
ATOM 3489 C C . GLN A 1 449 ? 17.847 -1.821 -42.211 1.00 89.38 449 GLN A C 1
ATOM 3491 O O . GLN A 1 449 ? 18.429 -0.764 -42.473 1.00 89.38 449 GLN A O 1
ATOM 3496 N N . ARG A 1 450 ? 18.361 -2.997 -42.584 1.00 87.38 450 ARG A N 1
ATOM 3497 C CA . ARG A 1 450 ? 19.624 -3.125 -43.311 1.00 87.38 450 ARG A CA 1
ATOM 3498 C C . ARG A 1 450 ? 19.437 -2.893 -44.806 1.00 87.38 450 ARG A C 1
ATOM 3500 O O . ARG A 1 450 ? 18.783 -3.678 -45.490 1.00 87.38 450 ARG A O 1
ATOM 3507 N N . PHE A 1 451 ? 20.115 -1.882 -45.347 1.00 84.00 451 PHE A N 1
ATOM 3508 C CA . PHE A 1 451 ? 20.073 -1.572 -46.781 1.00 84.00 451 PHE A CA 1
ATOM 3509 C C . PHE A 1 451 ? 20.627 -2.696 -47.674 1.00 84.00 451 PHE A C 1
ATOM 3511 O O . PHE A 1 451 ? 20.226 -2.805 -48.826 1.00 84.00 451 PHE A O 1
ATOM 3518 N N . ASP A 1 452 ? 21.540 -3.531 -47.167 1.00 81.69 452 ASP A N 1
ATOM 3519 C CA . ASP A 1 452 ? 22.175 -4.613 -47.930 1.00 81.69 452 ASP A CA 1
ATOM 3520 C C . ASP A 1 452 ? 21.326 -5.891 -48.015 1.00 81.69 452 ASP A C 1
ATOM 3522 O O . ASP A 1 452 ? 21.732 -6.865 -48.648 1.00 81.69 452 ASP A O 1
ATOM 3526 N N . THR A 1 453 ? 20.139 -5.878 -47.405 1.00 68.12 453 THR A N 1
ATOM 3527 C CA . THR A 1 453 ? 19.167 -6.980 -47.451 1.00 68.12 453 THR A CA 1
ATOM 3528 C C . THR A 1 453 ? 17.929 -6.666 -48.295 1.00 68.12 453 THR A C 1
ATOM 3530 O O . THR A 1 453 ? 17.152 -7.571 -48.590 1.00 68.12 453 THR A O 1
ATOM 3533 N N . VAL A 1 454 ? 17.764 -5.412 -48.734 1.00 56.75 454 VAL A N 1
ATOM 3534 C CA . VAL A 1 454 ? 16.666 -4.986 -49.613 1.00 56.75 454 VAL A CA 1
ATOM 3535 C C . VAL A 1 454 ? 17.095 -5.219 -51.066 1.00 56.75 454 VAL A C 1
ATOM 3537 O O . VAL A 1 454 ? 17.708 -4.352 -51.689 1.00 56.75 454 VAL A O 1
ATOM 3540 N N . GLY A 1 455 ? 16.852 -6.430 -51.571 1.00 50.41 455 GLY A N 1
ATOM 3541 C CA . GLY A 1 455 ? 17.172 -6.870 -52.935 1.00 50.41 455 GLY A CA 1
ATOM 3542 C C . GLY A 1 455 ? 15.943 -7.299 -53.713 1.00 50.41 455 GLY A C 1
ATOM 3543 O O . GLY A 1 455 ? 15.113 -8.023 -53.118 1.00 50.41 455 GLY A O 1
#

Radius of gyration: 33.7 Å; chains: 1; bounding box: 102×67×92 Å

Sequence (455 aa):
MAKLANVKVVNENKVEYNGFVYTLVTGDAKVEDIVKASEQELDVTEGAFYLVVDIDDDNDIVFKDNVDDSNYFNQGEHSVFRKSHAITTDKLTDAEGVVTITLPDGTKLEGTPSDLEKITRSMQKMQAEQVAMVEMPEEVVEVEDESEPVSERLQVGDYAKVITYDDNGQSKFGDIVKVTEDDKSNVPFDTKHLDGSYAGWHYENDLVRATEAEVKAATATKDEPLKIGYYAKIIQEGHENFGKVVKITNDNRDGQLYPYSTELLDGTFGDIHSGNHIVKATEAEVLEAKQALLKEGDFARVISNEATTEACGPHEFEVGNVLKLHEFDSEDNTFETRYLNGYTPDAEWVHRKDLEPLTKEEAEHIAREAEEEKKAEAEREKWAAIGREVGEIKKGDIVRTTSHCGSVNPVGTIGIARGDSTVDSCSTVALAGDSGNWSSVVLIVPVEQRFDTVG

Foldseek 3Di:
DFFAPPWADPDPQWIDHPQFIWGWDQFWDDQQKKWAACDDDDQAHHRTIGGQHHQDPVRWGWTAGNVRDIDTDHTRPITITGTDGGDDPPDPDDPPQWDWDQDPVRDIDIDHPVVVVVVVVVVVVVVVVVVVVVDDDDDDDDDDDDDDPDDDQDDQQFKWAFCDCDCPVQAHHGAIWGFHFACVPQQGTFTAHPVRHGRGTHGSVRIDGDDPVSVCVRVVDPDDQDDQQFKKAFCDPPDPRHRAIWGWHFQQDPDQQFRTWTAHPVRHGDGTHGSVGIDGDDPLRVQVNNLVPDDAQFKWFFQDQCDDDPVGHGWPDDGGAMWHFHDADPVQQWTQTDHPVPDDDDRHTHHSSRIGTDDPVRSVVSVVVVVVVVVVVVQQVVQVVVPHGRFKAAFFFWKAFCFQPVWPADHGFTFTFHGIDGQAFTWGQGPVRDTIHTGRIGTDGHRVRDPVNPD

Secondary structure (DSSP, 8-state):
--SPTT-EEEETTEEEETTEEEEEESS---TT-EEEPSS-BTTB-TT-EEEEEEE-TT--EEEE-TTS-EEEE-TTSSEEEEEEEE--S-----TT--EEEE-TTS-EEEE-HHHHHHHHHHHHHHHHHHHHTT---------------------TT-EEEE---S--SS--TT-EEEEEEE--SSS-EEEEETTS-EEEEE-GGGEEEPPHHHHHHHHS--PPPP-TT-EEEE--TT-TTTT-EEEEEES--SSTT--EEEEETTSSEEEEE-TTTEEEPPHHHHHHHHHTT--TT-EEEE--S----SS-----PPTT-EEEEEEEETTTTEEEEEETT---S---EEEGGGEEEE-HHHHHHHHHHHHHHHHHHHHHHHHHTTT--TTEE-TT-EEEEEE-TT-SSPTT-EEEE-SSEETTBEEEEETTSPEEEEEEEEEEE-GGG-GGG--